Protein AF-0000000068515716 (afdb_homodimer)

Sequence (474 aa):
MPRPKRKAAVPTRSSDADSSARPEPKKPRGNQFNRIDQLFESYVNKTLGLIDPEGIEALCNDVNVNHTDVRMLIFAWKMKAEKQGYFSKDEWRRGLKCLGADTRPKLKKAIEGLDKELKVPECFEDFYSYAFQYCLTEEKQRSVDIETICELLNIVLKSEFPNQVNLLVEYLKVGKQLFKLIYVQNDYRALNMDQWRSFYRFFKEVDFHDLENYDSSQAWTVIIDNFVEWLKEKEKNMPRPKRKAAVPTRSSDADSSARPEPKKPRGNQFNRIDQLFESYVNKTLGLIDPEGIEALCNDVNVNHTDVRMLIFAWKMKAEKQGYFSKDEWRRGLKCLGADTRPKLKKAIEGLDKELKVPECFEDFYSYAFQYCLTEEKQRSVDIETICELLNIVLKSEFPNQVNLLVEYLKVGKQLFKLIYVQNDYRALNMDQWRSFYRFFKEVDFHDLENYDSSQAWTVIIDNFVEWLKEKEKN

Solvent-accessible surface area (backbone atoms only — not comparable to full-atom values): 27431 Å² total; per-residue (Å²): 135,83,84,73,81,78,80,82,79,73,80,79,76,75,79,74,79,75,76,78,75,73,78,70,81,80,75,70,70,72,58,46,57,51,33,37,50,52,55,48,61,74,31,38,35,77,89,79,63,26,26,33,58,68,21,50,51,53,48,25,61,75,50,71,45,57,84,80,36,48,46,50,54,51,48,38,55,61,21,62,48,73,48,79,61,42,41,45,63,68,30,48,51,48,23,30,59,75,63,69,27,49,46,69,71,45,38,33,54,46,50,73,49,44,66,62,56,46,71,42,64,71,50,30,54,53,48,56,54,44,57,56,56,43,64,38,87,49,92,88,52,68,53,41,42,54,70,58,49,45,52,48,44,54,49,74,41,22,88,85,36,48,66,61,44,54,54,50,42,51,51,53,50,51,48,47,53,50,41,54,60,42,55,71,39,56,62,67,64,35,47,38,66,68,56,59,53,44,50,58,51,45,64,74,68,36,48,85,87,71,46,72,69,59,56,86,85,48,96,64,52,70,67,55,57,50,49,52,53,50,53,52,53,57,68,72,103,135,81,85,77,82,80,80,77,79,77,80,84,73,81,80,76,78,74,75,77,73,72,76,72,82,79,74,69,68,72,58,44,58,52,33,37,50,51,57,48,61,74,30,37,35,78,91,77,63,27,26,34,60,67,21,50,49,54,48,24,61,73,51,70,45,56,85,80,36,48,46,51,54,50,49,38,53,61,21,62,49,74,46,78,61,42,40,46,63,68,32,48,51,48,23,29,60,74,62,69,26,47,44,71,72,44,38,34,55,46,51,72,49,46,66,62,58,46,71,42,65,71,49,30,52,53,50,56,55,44,56,55,55,45,64,40,86,48,91,88,53,67,54,40,42,53,71,58,49,45,52,48,43,54,49,76,40,23,89,84,36,49,67,61,43,53,52,50,43,49,51,51,52,52,48,45,51,50,42,54,60,44,52,72,39,66,59,65,65,34,47,38,65,68,56,58,51,44,52,57,52,45,64,74,70,34,48,86,87,70,47,74,69,58,57,88,84,50,96,64,52,71,67,54,56,51,48,51,52,50,52,55,54,58,68,72,105

pLDDT: mean 81.46, std 21.94, range [19.83, 97.81]

Structure (mmCIF, N/CA/C/O backbone):
data_AF-0000000068515716-model_v1
#
loop_
_entity.id
_entity.type
_entity.pdbx_description
1 polymer 'Defective in cullin neddylation protein'
#
loop_
_atom_site.group_PDB
_atom_site.id
_atom_site.type_symbol
_atom_site.label_atom_id
_atom_site.label_alt_id
_atom_site.label_comp_id
_atom_site.label_asym_id
_atom_site.label_entity_id
_atom_site.label_seq_id
_atom_site.pdbx_PDB_ins_code
_atom_site.Cartn_x
_atom_site.Cartn_y
_atom_site.Cartn_z
_atom_site.occupancy
_atom_site.B_iso_or_equiv
_atom_site.auth_seq_id
_atom_site.auth_comp_id
_atom_site.auth_asym_id
_atom_site.auth_atom_id
_atom_site.pdbx_PDB_model_num
ATOM 1 N N . MET A 1 1 ? -68.5 -59.469 -24.125 1 20.62 1 MET A N 1
ATOM 2 C CA . MET A 1 1 ? -68.312 -60.906 -24.203 1 20.62 1 MET A CA 1
ATOM 3 C C . MET A 1 1 ? -66.875 -61.219 -24.719 1 20.62 1 MET A C 1
ATOM 5 O O . MET A 1 1 ? -66.25 -60.344 -25.266 1 20.62 1 MET A O 1
ATOM 9 N N . PRO A 1 2 ? -66.562 -62.438 -25.484 1 21.27 2 PRO A N 1
ATOM 10 C CA . PRO A 1 2 ? -65.5 -63.406 -25.047 1 21.27 2 PRO A CA 1
ATOM 11 C C . PRO A 1 2 ? -64.125 -63.094 -25.625 1 21.27 2 PRO A C 1
ATOM 13 O O . PRO A 1 2 ? -63.125 -63.438 -25.016 1 21.27 2 PRO A O 1
ATOM 16 N N . ARG A 1 3 ? -63.906 -62.219 -26.75 1 23.5 3 ARG A N 1
ATOM 17 C CA . ARG A 1 3 ? -63.188 -63.094 -27.672 1 23.5 3 ARG A CA 1
ATOM 18 C C . ARG A 1 3 ? -61.812 -63.406 -27.141 1 23.5 3 ARG A C 1
ATOM 20 O O . ARG A 1 3 ? -61.125 -62.562 -26.547 1 23.5 3 ARG A O 1
ATOM 27 N N . PRO A 1 4 ? -61.25 -64.688 -27.422 1 20.34 4 PRO A N 1
ATOM 28 C CA . PRO A 1 4 ? -60.375 -65.75 -27.062 1 20.34 4 PRO A CA 1
ATOM 29 C C . PRO A 1 4 ? -58.906 -65.5 -27.484 1 20.34 4 PRO A C 1
ATOM 31 O O . PRO A 1 4 ? -58.031 -66.312 -27.188 1 20.34 4 PRO A O 1
ATOM 34 N N . LYS A 1 5 ? -58.688 -64.5 -28.297 1 19.86 5 LYS A N 1
ATOM 35 C CA . LYS A 1 5 ? -57.75 -64.875 -29.359 1 19.86 5 LYS A CA 1
ATOM 36 C C . LYS A 1 5 ? -56.531 -65.562 -28.766 1 19.86 5 LYS A C 1
ATOM 38 O O . LYS A 1 5 ? -56.094 -65.188 -27.672 1 19.86 5 LYS A O 1
ATOM 43 N N . ARG A 1 6 ? -56.156 -66.625 -29.453 1 19.83 6 ARG A N 1
ATOM 44 C CA . ARG A 1 6 ? -55.188 -67.688 -29.438 1 19.83 6 ARG A CA 1
ATOM 45 C C . ARG A 1 6 ? -53.781 -67.188 -29.125 1 19.83 6 ARG A C 1
ATOM 47 O O . ARG A 1 6 ? -53.406 -66.062 -29.531 1 19.83 6 ARG A O 1
ATOM 54 N N . LYS A 1 7 ? -53.156 -67.812 -28.125 1 21.83 7 LYS A N 1
ATOM 55 C CA . LYS A 1 7 ? -51.906 -67.938 -27.328 1 21.83 7 LYS A CA 1
ATOM 56 C C . LYS A 1 7 ? -50.719 -68.312 -28.203 1 21.83 7 LYS A C 1
ATOM 58 O O . LYS A 1 7 ? -50.312 -69.438 -28.234 1 21.83 7 LYS A O 1
ATOM 63 N N . ALA A 1 8 ? -50.812 -67.75 -29.594 1 22.22 8 ALA A N 1
ATOM 64 C CA . ALA A 1 8 ? -49.812 -68.375 -30.453 1 22.22 8 ALA A CA 1
ATOM 65 C C . ALA A 1 8 ? -48.5 -68.562 -29.719 1 22.22 8 ALA A C 1
ATOM 67 O O . ALA A 1 8 ? -48.156 -67.75 -28.844 1 22.22 8 ALA A O 1
ATOM 68 N N . ALA A 1 9 ? -47.844 -69.688 -30.031 1 20.86 9 ALA A N 1
ATOM 69 C CA . ALA A 1 9 ? -46.812 -70.688 -29.703 1 20.86 9 ALA A CA 1
ATOM 70 C C . ALA A 1 9 ? -45.438 -70 -29.672 1 20.86 9 ALA A C 1
ATOM 72 O O . ALA A 1 9 ? -45.25 -68.938 -30.25 1 20.86 9 ALA A O 1
ATOM 73 N N . VAL A 1 10 ? -44.406 -70.75 -29.125 1 22.78 10 VAL A N 1
ATOM 74 C CA . VAL A 1 10 ? -43.156 -70.812 -28.344 1 22.78 10 VAL A CA 1
ATOM 75 C C . VAL A 1 10 ? -41.969 -70.625 -29.266 1 22.78 10 VAL A C 1
ATOM 77 O O . VAL A 1 10 ? -41.656 -71.5 -30.078 1 22.78 10 VAL A O 1
ATOM 80 N N . PRO A 1 11 ? -42.062 -69.75 -30.359 1 26.17 11 PRO A N 1
ATOM 81 C CA . PRO A 1 11 ? -40.969 -70.062 -31.297 1 26.17 11 PRO A CA 1
ATOM 82 C C . PRO A 1 11 ? -39.656 -70.375 -30.594 1 26.17 11 PRO A C 1
ATOM 84 O O . PRO A 1 11 ? -39.406 -69.875 -29.5 1 26.17 11 PRO A O 1
ATOM 87 N N . THR A 1 12 ? -39.156 -71.688 -30.734 1 24.33 12 THR A N 1
ATOM 88 C CA . THR A 1 12 ? -37.938 -72.312 -30.297 1 24.33 12 THR A CA 1
ATOM 89 C C . THR A 1 12 ? -36.719 -71.5 -30.609 1 24.33 12 THR A C 1
ATOM 91 O O . THR A 1 12 ? -36.562 -71 -31.719 1 24.33 12 THR A O 1
ATOM 94 N N . ARG A 1 13 ? -36.219 -70.75 -29.547 1 25.98 13 ARG A N 1
ATOM 95 C CA . ARG A 1 13 ? -35.031 -69.938 -29.422 1 25.98 13 ARG A CA 1
ATOM 96 C C . ARG A 1 13 ? -33.812 -70.625 -29.984 1 25.98 13 ARG A C 1
ATOM 98 O O . ARG A 1 13 ? -33.438 -71.75 -29.516 1 25.98 13 ARG A O 1
ATOM 105 N N . SER A 1 14 ? -33.719 -70.688 -31.328 1 24.59 14 SER A N 1
ATOM 106 C CA . SER A 1 14 ? -32.5 -71.25 -31.922 1 24.59 14 SER A CA 1
ATOM 107 C C . SER A 1 14 ? -31.25 -70.812 -31.156 1 24.59 14 SER A C 1
ATOM 109 O O . SER A 1 14 ? -31.156 -69.625 -30.719 1 24.59 14 SER A O 1
ATOM 111 N N . SER A 1 15 ? -30.594 -71.75 -30.438 1 24.61 15 SER A N 1
ATOM 112 C CA . SER A 1 15 ? -29.375 -71.75 -29.625 1 24.61 15 SER A CA 1
ATOM 113 C C . SER A 1 15 ? -28.203 -71.125 -30.359 1 24.61 15 SER A C 1
ATOM 115 O O . SER A 1 15 ? -27.75 -71.625 -31.375 1 24.61 15 SER A O 1
ATOM 117 N N . ASP A 1 16 ? -28.266 -69.812 -30.531 1 24.58 16 ASP A N 1
ATOM 118 C CA . ASP A 1 16 ? -27.156 -69.062 -31.141 1 24.58 16 ASP A CA 1
ATOM 119 C C . ASP A 1 16 ? -25.812 -69.562 -30.609 1 24.58 16 ASP A C 1
ATOM 121 O O . ASP A 1 16 ? -25.641 -69.688 -29.406 1 24.58 16 ASP A O 1
ATOM 125 N N . ALA A 1 17 ? -25.078 -70.375 -31.422 1 32.16 17 ALA A N 1
ATOM 126 C CA . ALA A 1 17 ? -23.719 -70.938 -31.312 1 32.16 17 ALA A CA 1
ATOM 127 C C . ALA A 1 17 ? -22.766 -69.875 -30.766 1 32.16 17 ALA A C 1
ATOM 129 O O . ALA A 1 17 ? -22.703 -68.75 -31.297 1 32.16 17 ALA A O 1
ATOM 130 N N . ASP A 1 18 ? -22.469 -69.875 -29.422 1 28.55 18 ASP A N 1
ATOM 131 C CA . ASP A 1 18 ? -21.516 -69.188 -28.562 1 28.55 18 ASP A CA 1
ATOM 132 C C . ASP A 1 18 ? -20.125 -69.188 -29.172 1 28.55 18 ASP A C 1
ATOM 134 O O . ASP A 1 18 ? -19.484 -70.188 -29.297 1 28.55 18 ASP A O 1
ATOM 138 N N . SER A 1 19 ? -19.906 -68.625 -30.406 1 31.8 19 SER A N 1
ATOM 139 C CA . SER A 1 19 ? -18.562 -68.562 -30.969 1 31.8 19 SER A CA 1
ATOM 140 C C . SER A 1 19 ? -17.531 -68.188 -29.891 1 31.8 19 SER A C 1
ATOM 142 O O . SER A 1 19 ? -17.688 -67.25 -29.141 1 31.8 19 SER A O 1
ATOM 144 N N . SER A 1 20 ? -16.766 -69.188 -29.328 1 31.31 20 SER A N 1
ATOM 145 C CA . SER A 1 20 ? -15.672 -69.25 -28.375 1 31.31 20 SER A CA 1
ATOM 146 C C . SER A 1 20 ? -14.617 -68.188 -28.688 1 31.31 20 SER A C 1
ATOM 148 O O . SER A 1 20 ? -13.961 -68.25 -29.734 1 31.31 20 SER A O 1
ATOM 150 N N . ALA A 1 21 ? -14.891 -66.938 -28.422 1 35.81 21 ALA A N 1
ATOM 151 C CA . ALA A 1 21 ? -13.891 -65.875 -28.484 1 35.81 21 ALA A CA 1
ATOM 152 C C . ALA A 1 21 ? -12.57 -66.312 -27.859 1 35.81 21 ALA A C 1
ATOM 154 O O . ALA A 1 21 ? -12.547 -66.75 -26.719 1 35.81 21 ALA A O 1
ATOM 155 N N . ARG A 1 22 ? -11.617 -66.875 -28.625 1 38.84 22 ARG A N 1
ATOM 156 C CA . ARG A 1 22 ? -10.242 -67.188 -28.25 1 38.84 22 ARG A CA 1
ATOM 157 C C . ARG A 1 22 ? -9.648 -66.062 -27.375 1 38.84 22 ARG A C 1
ATOM 159 O O . ARG A 1 22 ? -9.82 -64.875 -27.656 1 38.84 22 ARG A O 1
ATOM 166 N N . PRO A 1 23 ? -9.344 -66.375 -26.062 1 36.47 23 PRO A N 1
ATOM 167 C CA . PRO A 1 23 ? -8.781 -65.375 -25.141 1 36.47 23 PRO A CA 1
ATOM 168 C C . PRO A 1 23 ? -7.621 -64.562 -25.75 1 36.47 23 PRO A C 1
ATOM 170 O O . PRO A 1 23 ? -6.777 -65.188 -26.438 1 36.47 23 PRO A O 1
ATOM 173 N N . GLU A 1 24 ? -7.742 -63.438 -26.219 1 37.41 24 GLU A N 1
ATOM 174 C CA . GLU A 1 24 ? -6.621 -62.625 -26.672 1 37.41 24 GLU A CA 1
ATOM 175 C C . GLU A 1 24 ? -5.426 -62.781 -25.734 1 37.41 24 GLU A C 1
ATOM 177 O O . GLU A 1 24 ? -5.586 -62.781 -24.5 1 37.41 24 GLU A O 1
ATOM 182 N N . PRO A 1 25 ? -4.258 -63.375 -26.016 1 37.88 25 PRO A N 1
ATOM 183 C CA . PRO A 1 25 ? -3.096 -63.594 -25.141 1 37.88 25 PRO A CA 1
ATOM 184 C C . PRO A 1 25 ? -2.82 -62.375 -24.25 1 37.88 25 PRO A C 1
ATOM 186 O O . PRO A 1 25 ? -2.908 -61.25 -24.703 1 37.88 25 PRO A O 1
ATOM 189 N N . LYS A 1 26 ? -3.164 -62.375 -22.922 1 41.44 26 LYS A N 1
ATOM 190 C CA . LYS A 1 26 ? -2.771 -61.438 -21.859 1 41.44 26 LYS A CA 1
ATOM 191 C C . LYS A 1 26 ? -1.3 -61.062 -21.984 1 41.44 26 LYS A C 1
ATOM 193 O O . LYS A 1 26 ? -0.417 -61.906 -21.812 1 41.44 26 LYS A O 1
ATOM 198 N N . LYS A 1 27 ? -0.793 -60.312 -22.781 1 44.53 27 LYS A N 1
ATOM 199 C CA . LYS A 1 27 ? 0.582 -59.812 -22.859 1 44.53 27 LYS A CA 1
ATOM 200 C C . LYS A 1 27 ? 1.143 -59.531 -21.469 1 44.53 27 LYS A C 1
ATOM 202 O O . LYS A 1 27 ? 0.458 -58.969 -20.625 1 44.53 27 LYS A O 1
ATOM 207 N N . PRO A 1 28 ? 2.229 -60.094 -20.719 1 44.84 28 PRO A N 1
ATOM 208 C CA . PRO A 1 28 ? 2.717 -60.219 -1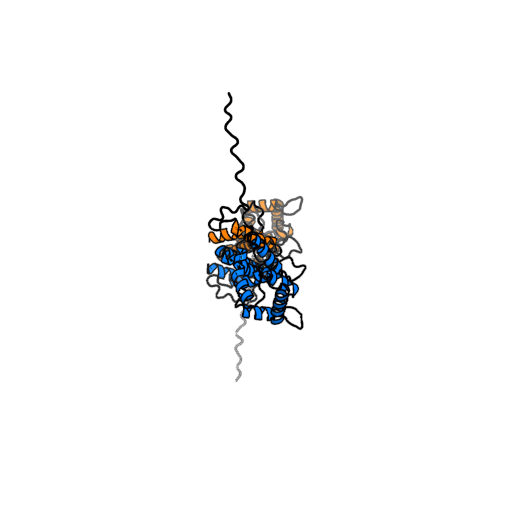9.328 1 44.84 28 PRO A CA 1
ATOM 209 C C . PRO A 1 28 ? 2.826 -58.844 -18.656 1 44.84 28 PRO A C 1
ATOM 211 O O . PRO A 1 28 ? 3.416 -57.906 -19.203 1 44.84 28 PRO A O 1
ATOM 214 N N . ARG A 1 29 ? 1.939 -58.281 -17.859 1 51.44 29 ARG A N 1
ATOM 215 C CA . ARG A 1 29 ? 1.948 -57.188 -16.922 1 51.44 29 ARG A CA 1
ATOM 216 C C . ARG A 1 29 ? 3.328 -57 -16.297 1 51.44 29 ARG A C 1
ATOM 218 O O . ARG A 1 29 ? 3.684 -55.906 -15.875 1 51.44 29 ARG A O 1
ATOM 225 N N . GLY A 1 30 ? 4.07 -58.094 -16 1 56.25 30 GLY A N 1
ATOM 226 C CA . GLY A 1 30 ? 5.402 -58.125 -15.414 1 56.25 30 GLY A CA 1
ATOM 227 C C . GLY A 1 30 ? 6.414 -57.281 -16.188 1 56.25 30 GLY A C 1
ATOM 228 O O . GLY A 1 30 ? 7.242 -56.594 -15.594 1 56.25 30 GLY A O 1
ATOM 229 N N . ASN A 1 31 ? 6.258 -57.188 -17.484 1 77.5 31 ASN A N 1
ATOM 230 C CA . ASN A 1 31 ? 7.219 -56.562 -18.406 1 77.5 31 ASN A CA 1
ATOM 231 C C . ASN A 1 31 ? 7.047 -55.062 -18.453 1 77.5 31 ASN A C 1
ATOM 233 O O . ASN A 1 31 ? 8.031 -54.312 -18.547 1 77.5 31 ASN A O 1
ATOM 237 N N . GLN A 1 32 ? 5.879 -54.656 -18.016 1 78.75 32 GLN A N 1
ATOM 238 C CA . GLN A 1 32 ? 5.605 -53.219 -18.078 1 78.75 32 GLN A CA 1
ATOM 239 C C . GLN A 1 32 ? 6.293 -52.469 -16.938 1 78.75 32 GLN A C 1
ATOM 241 O O . GLN A 1 32 ? 6.898 -51.406 -17.156 1 78.75 32 GLN A O 1
ATOM 246 N N . PHE A 1 33 ? 6.18 -52.969 -15.758 1 84.75 33 PHE A N 1
ATOM 247 C CA . PHE A 1 33 ? 6.789 -52.344 -14.594 1 84.75 33 PHE A CA 1
ATOM 248 C C . PHE A 1 33 ? 8.305 -52.281 -14.742 1 84.75 33 PHE A C 1
ATOM 250 O O . PHE A 1 33 ? 8.93 -51.312 -14.328 1 84.75 33 PHE A O 1
ATOM 257 N N . ASN A 1 34 ? 8.727 -53.344 -15.336 1 89.75 34 ASN A N 1
ATOM 258 C CA . ASN A 1 34 ? 10.172 -53.344 -15.562 1 89.75 34 ASN A CA 1
ATOM 259 C C . ASN A 1 34 ? 10.594 -52.219 -16.531 1 89.75 34 ASN A C 1
ATOM 261 O O . ASN A 1 34 ? 11.609 -51.562 -16.312 1 89.75 34 ASN A O 1
ATOM 265 N N . ARG A 1 35 ? 9.82 -52 -17.484 1 93.06 35 ARG A N 1
ATOM 266 C CA . ARG A 1 35 ? 10.133 -50.969 -18.469 1 93.06 35 ARG A CA 1
ATOM 267 C C . ARG A 1 35 ? 10 -49.562 -17.844 1 93.06 35 ARG A C 1
ATOM 269 O O . ARG A 1 35 ? 10.805 -48.688 -18.125 1 93.06 35 ARG A O 1
ATOM 276 N N . ILE A 1 36 ? 9.031 -49.469 -17 1 95.81 36 ILE A N 1
ATOM 277 C CA . ILE A 1 36 ? 8.812 -48.219 -16.312 1 95.81 36 ILE A CA 1
ATOM 278 C C . ILE A 1 36 ? 10.008 -47.906 -15.406 1 95.81 36 ILE A C 1
ATOM 280 O O . ILE A 1 36 ? 10.492 -46.781 -15.367 1 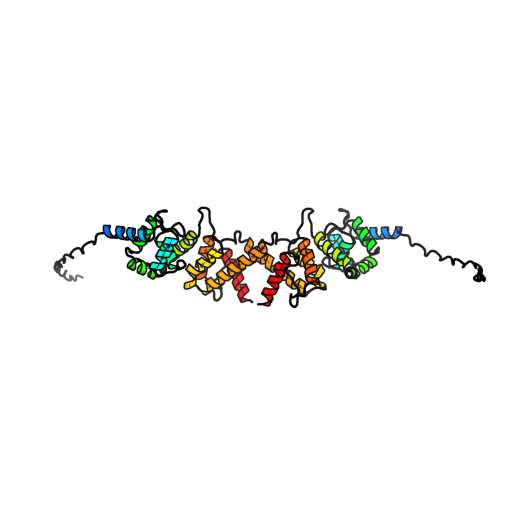95.81 36 ILE A O 1
ATOM 284 N N . ASP A 1 37 ? 10.461 -48.906 -14.758 1 95.44 37 ASP A N 1
ATOM 285 C CA . ASP A 1 37 ? 11.625 -48.75 -13.883 1 95.44 37 ASP A CA 1
ATOM 286 C C . ASP A 1 37 ? 12.875 -48.406 -14.688 1 95.44 37 ASP A C 1
ATOM 288 O O . ASP A 1 37 ? 13.727 -47.656 -14.234 1 95.44 37 ASP A O 1
ATOM 292 N N . GLN A 1 38 ? 12.984 -49.031 -15.797 1 94.62 38 GLN A N 1
ATOM 293 C CA . GLN A 1 38 ? 14.125 -48.75 -16.656 1 94.62 38 GLN A CA 1
ATOM 294 C C . GLN A 1 38 ? 14.125 -47.281 -17.109 1 94.62 38 GLN A C 1
ATOM 296 O O . GLN A 1 38 ? 15.18 -46.656 -17.156 1 94.62 38 GLN A O 1
ATOM 301 N N . LEU A 1 39 ? 12.961 -46.812 -17.469 1 95.88 39 LEU A N 1
ATOM 302 C CA . LEU A 1 39 ? 12.836 -45.406 -17.828 1 95.88 39 LEU A CA 1
ATOM 303 C C . LEU A 1 39 ? 13.234 -44.531 -16.656 1 95.88 39 LEU A C 1
ATOM 305 O O . LEU A 1 39 ? 13.898 -43.5 -16.859 1 95.88 39 LEU A O 1
ATOM 309 N N . PHE A 1 40 ? 12.828 -44.844 -15.477 1 97.31 40 PHE A N 1
ATOM 310 C CA . PHE A 1 40 ? 13.195 -44.125 -14.273 1 97.31 40 PHE A CA 1
ATOM 311 C C . PHE A 1 40 ? 14.711 -44.031 -14.125 1 97.31 40 PHE A C 1
ATOM 313 O O . PHE A 1 40 ? 15.25 -42.969 -13.812 1 97.31 40 PHE A O 1
ATOM 320 N N . GLU A 1 41 ? 15.391 -45.094 -14.406 1 96.19 41 GLU A N 1
ATOM 321 C CA . GLU A 1 41 ? 16.844 -45.188 -14.266 1 96.19 41 GLU A CA 1
ATOM 322 C C . GLU A 1 41 ? 17.547 -44.25 -15.242 1 96.19 41 GLU A C 1
ATOM 324 O O . GLU A 1 41 ? 18.672 -43.812 -14.984 1 96.19 41 GLU A O 1
ATOM 329 N N . SER A 1 42 ? 16.891 -44 -16.297 1 96 42 SER A N 1
ATOM 330 C CA . SER A 1 42 ? 17.484 -43.125 -17.312 1 96 42 SER A CA 1
ATOM 331 C C . SER A 1 42 ? 17.578 -41.688 -16.812 1 96 42 SER A C 1
ATOM 333 O O . SER A 1 42 ? 18.359 -40.875 -17.344 1 96 42 SER A O 1
ATOM 335 N N . TYR A 1 43 ? 16.797 -41.344 -15.82 1 97.44 43 TYR A N 1
ATOM 336 C CA . TYR A 1 43 ? 16.703 -39.938 -15.438 1 97.44 43 TYR A CA 1
ATOM 337 C C . TYR A 1 43 ? 17.109 -39.75 -13.977 1 97.44 43 TYR A C 1
ATOM 339 O O . TYR A 1 43 ? 17.359 -38.625 -13.547 1 97.44 43 TYR A O 1
ATOM 347 N N . VAL A 1 44 ? 17.25 -40.781 -13.227 1 97.5 44 VAL A N 1
ATOM 348 C CA . VAL A 1 44 ? 17.422 -40.719 -11.773 1 97.5 44 VAL A CA 1
ATOM 349 C C . VAL A 1 44 ? 18.844 -40.25 -11.445 1 97.5 44 VAL A C 1
ATOM 351 O O . VAL A 1 44 ? 19.797 -40.594 -12.164 1 97.5 44 VAL A O 1
ATOM 354 N N . ASN A 1 45 ? 18.906 -39.469 -10.461 1 97.06 45 ASN A N 1
ATOM 355 C CA . ASN A 1 45 ? 20.172 -39.281 -9.773 1 97.06 45 ASN A CA 1
ATOM 356 C C . ASN A 1 45 ? 20.5 -40.469 -8.867 1 97.06 45 ASN A C 1
ATOM 358 O O . ASN A 1 45 ? 19.875 -40.625 -7.824 1 97.06 45 ASN A O 1
ATOM 362 N N . LYS A 1 46 ? 21.453 -41.125 -9.195 1 94.06 46 LYS A N 1
ATOM 363 C CA . LYS A 1 46 ? 21.734 -42.406 -8.531 1 94.06 46 LYS A CA 1
ATOM 364 C C . LYS A 1 46 ? 22.141 -42.156 -7.078 1 94.06 46 LYS A C 1
ATOM 366 O O . LYS A 1 46 ? 21.859 -43 -6.219 1 94.06 46 LYS A O 1
ATOM 371 N N . THR A 1 47 ? 22.781 -41.094 -6.84 1 95.31 47 THR A N 1
ATOM 372 C CA . THR A 1 47 ? 23.219 -40.781 -5.484 1 95.31 47 THR A CA 1
ATOM 373 C C . THR A 1 47 ? 22.016 -40.5 -4.586 1 95.31 47 THR A C 1
ATOM 375 O O . THR A 1 47 ? 21.953 -40.969 -3.453 1 95.31 47 THR A O 1
ATOM 378 N N . LEU A 1 48 ? 20.984 -39.812 -5.086 1 93.94 48 LEU A N 1
ATOM 379 C CA . LEU A 1 48 ? 19.828 -39.375 -4.309 1 93.94 48 LEU A CA 1
ATOM 380 C C . LEU A 1 48 ? 18.703 -40.406 -4.395 1 93.94 48 LEU A C 1
ATOM 382 O O . LEU A 1 48 ? 17.828 -40.469 -3.52 1 93.94 48 LEU A O 1
ATOM 386 N N . GLY A 1 49 ? 18.734 -41.219 -5.461 1 95.44 49 GLY A N 1
ATOM 387 C CA . GLY A 1 49 ? 17.656 -42.156 -5.699 1 95.44 49 GLY A CA 1
ATOM 388 C C . GLY A 1 49 ? 16.375 -41.5 -6.168 1 95.44 49 GLY A C 1
ATOM 389 O O . GLY A 1 49 ? 15.289 -42.062 -6.016 1 95.44 49 GLY A O 1
ATOM 390 N N . LEU A 1 50 ? 16.422 -40.281 -6.57 1 96.88 50 LEU A N 1
ATOM 391 C CA . LEU A 1 50 ? 15.305 -39.469 -7.059 1 96.88 50 LEU A CA 1
ATOM 392 C C . LEU A 1 50 ? 15.641 -38.844 -8.406 1 96.88 50 LEU A C 1
ATOM 394 O O . LEU A 1 50 ? 16.812 -38.656 -8.727 1 96.88 50 LEU A O 1
ATOM 398 N N . ILE A 1 51 ? 14.578 -38.656 -9.188 1 97.75 51 ILE A N 1
ATOM 399 C CA . ILE A 1 51 ? 14.781 -37.75 -10.32 1 97.75 51 ILE A CA 1
ATOM 400 C C . ILE A 1 51 ? 14.867 -36.312 -9.828 1 97.75 51 ILE A C 1
ATOM 402 O O . ILE A 1 51 ? 13.938 -35.812 -9.203 1 97.75 51 ILE A O 1
ATOM 406 N N . ASP A 1 52 ? 15.984 -35.719 -10.039 1 97.25 52 ASP A N 1
ATOM 407 C CA . ASP A 1 52 ? 16.25 -34.375 -9.57 1 97.25 52 ASP A CA 1
ATOM 408 C C . ASP A 1 52 ? 16.156 -33.375 -10.711 1 97.25 52 ASP A C 1
ATOM 410 O O . ASP A 1 52 ? 15.742 -33.719 -11.82 1 97.25 52 ASP A O 1
ATOM 414 N N . PRO A 1 53 ? 16.391 -32.062 -10.461 1 95.81 53 PRO A N 1
ATOM 415 C CA . PRO A 1 53 ? 16.234 -31.062 -11.508 1 95.81 53 PRO A CA 1
ATOM 416 C C . PRO A 1 53 ? 17.016 -31.406 -12.781 1 95.81 53 PRO A C 1
ATOM 418 O O . PRO A 1 53 ? 16.516 -31.156 -13.883 1 95.81 53 PRO A O 1
ATOM 421 N N . GLU A 1 54 ? 18.141 -31.969 -12.656 1 96.5 54 GLU A N 1
ATOM 422 C CA . GLU A 1 54 ? 18.906 -32.375 -13.828 1 96.5 54 GLU A CA 1
ATOM 423 C C . GLU A 1 54 ? 18.188 -33.5 -14.578 1 96.5 54 GLU A C 1
ATOM 425 O O . GLU A 1 54 ? 18.156 -33.5 -15.812 1 96.5 54 GLU A O 1
ATOM 430 N N . GLY A 1 55 ? 17.734 -34.438 -13.875 1 97.44 55 GLY A N 1
ATOM 431 C CA . GLY A 1 55 ? 16.938 -35.5 -14.477 1 97.44 55 GLY A CA 1
ATOM 432 C C . GLY A 1 55 ? 15.695 -35 -15.172 1 97.44 55 GLY A C 1
ATOM 433 O O . GLY A 1 55 ? 15.336 -35.5 -16.25 1 97.44 55 GLY A O 1
ATOM 434 N N . ILE A 1 56 ? 15.016 -34.094 -14.539 1 96.75 56 ILE A N 1
ATOM 435 C CA . ILE A 1 56 ? 13.82 -33.469 -15.125 1 96.75 56 ILE A CA 1
ATOM 436 C C . ILE A 1 56 ? 14.195 -32.75 -16.422 1 96.75 56 ILE A C 1
ATOM 438 O O . ILE A 1 56 ? 13.469 -32.844 -17.422 1 96.75 56 ILE A O 1
ATOM 442 N N . GLU A 1 57 ? 15.281 -32.062 -16.375 1 95.94 57 GLU A N 1
ATOM 443 C CA . GLU A 1 57 ? 15.758 -31.406 -17.594 1 95.94 57 GLU A CA 1
ATOM 444 C C . GLU A 1 57 ? 16.016 -32.406 -18.719 1 95.94 57 GLU A C 1
ATOM 446 O O . GLU A 1 57 ? 15.641 -32.156 -19.859 1 95.94 57 GLU A O 1
ATOM 451 N N . ALA A 1 58 ? 16.656 -33.5 -18.438 1 96.75 58 ALA A N 1
ATOM 452 C CA . ALA A 1 58 ? 16.906 -34.562 -19.422 1 96.75 58 ALA A CA 1
ATOM 453 C C . ALA A 1 58 ? 15.586 -35.094 -19.969 1 96.75 58 ALA A C 1
ATOM 455 O O . ALA A 1 58 ? 15.469 -35.344 -21.172 1 96.75 58 ALA A O 1
ATOM 456 N N . LEU A 1 59 ? 14.695 -35.281 -19.031 1 96.88 59 LEU A N 1
ATOM 457 C CA . LEU A 1 59 ? 13.367 -35.75 -19.438 1 96.88 59 LEU A CA 1
ATOM 458 C C . LEU A 1 59 ? 12.719 -34.75 -20.406 1 96.88 59 LEU A C 1
ATOM 460 O O . LEU A 1 59 ? 12.227 -35.156 -21.453 1 96.88 59 LEU A O 1
ATOM 464 N N . CYS A 1 60 ? 12.719 -33.531 -20.031 1 96.5 60 CYS A N 1
ATOM 465 C CA . CYS A 1 60 ? 12.141 -32.469 -20.859 1 96.5 60 CYS A CA 1
ATOM 466 C C . CYS A 1 60 ? 12.773 -32.469 -22.25 1 96.5 60 CYS A C 1
ATOM 468 O O . CYS A 1 60 ? 12.078 -32.312 -23.25 1 96.5 60 CYS A O 1
ATOM 470 N N . ASN A 1 61 ? 14.023 -32.625 -22.344 1 95.75 61 ASN A N 1
ATOM 471 C CA . ASN A 1 61 ? 14.727 -32.688 -23.609 1 95.75 61 ASN A CA 1
ATOM 472 C C . ASN A 1 61 ? 14.281 -33.906 -24.453 1 95.75 61 ASN A C 1
ATOM 474 O O . ASN A 1 61 ? 14.078 -33.781 -25.656 1 95.75 61 ASN A O 1
ATOM 478 N N . ASP A 1 62 ? 14.102 -34.938 -23.828 1 95.19 62 ASP A N 1
ATOM 479 C CA . ASP A 1 62 ? 13.703 -36.188 -24.516 1 95.19 62 ASP A CA 1
ATOM 480 C C . ASP A 1 62 ? 12.289 -36.062 -25.094 1 95.19 62 ASP A C 1
ATOM 482 O O . ASP A 1 62 ? 12 -36.594 -26.156 1 95.19 62 ASP A O 1
ATOM 486 N N . VAL A 1 63 ? 11.492 -35.406 -24.344 1 94.56 63 VAL A N 1
ATOM 487 C CA . VAL A 1 63 ? 10.094 -35.344 -24.766 1 94.56 63 VAL A CA 1
ATOM 488 C C . VAL A 1 63 ? 9.836 -34 -25.469 1 94.56 63 VAL A C 1
ATOM 490 O O . VAL A 1 63 ? 8.711 -33.719 -25.891 1 94.56 63 VAL A O 1
ATOM 493 N N . ASN A 1 64 ? 10.773 -33.125 -25.594 1 94.62 64 ASN A N 1
ATOM 494 C CA . ASN A 1 64 ? 10.742 -31.844 -26.312 1 94.62 64 ASN A CA 1
ATOM 495 C C . ASN A 1 64 ? 9.719 -30.891 -25.719 1 94.62 64 ASN A C 1
ATOM 497 O O . ASN A 1 64 ? 8.883 -30.344 -26.438 1 94.62 64 ASN A O 1
ATOM 501 N N . VAL A 1 65 ? 9.719 -30.75 -24.469 1 94 65 VAL A N 1
ATOM 502 C CA . VAL A 1 65 ? 8.867 -29.812 -23.75 1 94 65 VAL A CA 1
ATOM 503 C C . VAL A 1 65 ? 9.703 -29 -22.766 1 94 65 VAL A C 1
ATOM 505 O O . VAL A 1 65 ? 10.648 -29.516 -22.172 1 94 65 VAL A O 1
ATOM 508 N N . ASN A 1 66 ? 9.336 -27.766 -22.672 1 92.31 66 ASN A N 1
ATOM 509 C CA . ASN A 1 66 ? 10.023 -26.922 -21.703 1 92.31 66 ASN A CA 1
ATOM 510 C C . ASN A 1 66 ? 9.609 -27.25 -20.266 1 92.31 66 ASN A C 1
ATOM 512 O O . ASN A 1 66 ? 8.453 -27.609 -20.016 1 92.31 66 ASN A O 1
ATOM 516 N N . HIS A 1 67 ? 10.531 -27.062 -19.344 1 89.56 67 HIS A N 1
ATOM 517 C CA . HIS A 1 67 ? 10.266 -27.375 -17.953 1 89.56 67 HIS A CA 1
ATOM 518 C C . HIS A 1 67 ? 9.188 -26.453 -17.375 1 89.56 67 HIS A C 1
ATOM 520 O O . HIS A 1 67 ? 8.562 -26.781 -16.375 1 89.56 67 HIS A O 1
ATOM 526 N N . THR A 1 68 ? 8.898 -25.328 -18.078 1 88.12 68 THR A N 1
ATOM 527 C CA . THR A 1 68 ? 7.902 -24.375 -17.594 1 88.12 68 THR A CA 1
ATOM 528 C C . THR A 1 68 ? 6.562 -24.594 -18.297 1 88.12 68 THR A C 1
ATOM 530 O O . THR A 1 68 ? 5.602 -23.859 -18.062 1 88.12 68 THR A O 1
ATOM 533 N N . ASP A 1 69 ? 6.57 -25.578 -19.156 1 91.62 69 ASP A N 1
ATOM 534 C CA . ASP A 1 69 ? 5.344 -25.938 -19.859 1 91.62 69 ASP A CA 1
ATOM 535 C C . ASP A 1 69 ? 4.289 -26.484 -18.906 1 91.62 69 ASP A C 1
ATOM 537 O O . ASP A 1 69 ? 4.609 -27.266 -18.016 1 91.62 69 ASP A O 1
ATOM 541 N N . VAL A 1 70 ? 3.039 -26.109 -19.141 1 93.25 70 VAL A N 1
ATOM 542 C CA . VAL A 1 70 ? 1.935 -26.547 -18.297 1 93.25 70 VAL A CA 1
ATOM 543 C C . VAL A 1 70 ? 1.874 -28.078 -18.266 1 93.25 70 VAL A C 1
ATOM 545 O O . VAL A 1 70 ? 1.486 -28.672 -17.266 1 93.25 70 VAL A O 1
ATOM 548 N N . ARG A 1 71 ? 2.207 -28.75 -19.344 1 94.25 71 ARG A N 1
ATOM 549 C CA . ARG A 1 71 ? 2.15 -30.203 -19.453 1 94.25 71 ARG A CA 1
ATOM 550 C C . ARG A 1 71 ? 3.047 -30.859 -18.406 1 94.25 71 ARG A C 1
ATOM 552 O O . ARG A 1 71 ? 2.729 -31.938 -17.891 1 94.25 71 ARG A O 1
ATOM 559 N N . MET A 1 72 ? 4.18 -30.219 -18.094 1 94.31 72 MET A N 1
ATOM 560 C CA . MET A 1 72 ? 5.051 -30.75 -17.062 1 94.31 72 MET A CA 1
ATOM 561 C C . MET A 1 72 ? 4.395 -30.656 -15.688 1 94.31 72 MET A C 1
ATOM 563 O O . MET A 1 72 ? 4.59 -31.531 -14.836 1 94.31 72 MET A O 1
ATOM 567 N N . LEU A 1 73 ? 3.633 -29.609 -15.508 1 95.25 73 LEU A N 1
ATOM 568 C CA . LEU A 1 73 ? 2.885 -29.469 -14.266 1 95.25 73 LEU A CA 1
ATOM 569 C C . LEU A 1 73 ? 1.763 -30.5 -14.188 1 95.25 73 LEU A C 1
ATOM 571 O O . LEU A 1 73 ? 1.525 -31.094 -13.133 1 95.25 73 LEU A O 1
ATOM 575 N N . ILE A 1 74 ? 1.108 -30.75 -15.305 1 96.44 74 ILE A N 1
ATOM 576 C CA . ILE A 1 74 ? 0.075 -31.766 -15.375 1 96.44 74 ILE A CA 1
ATOM 577 C C . ILE A 1 74 ? 0.692 -33.156 -15.109 1 96.44 74 ILE A C 1
ATOM 579 O O . ILE A 1 74 ? 0.093 -33.969 -14.422 1 96.44 74 ILE A O 1
ATOM 583 N N . PHE A 1 75 ? 1.86 -33.344 -15.688 1 96.69 75 PHE A N 1
ATOM 584 C CA . PHE A 1 75 ? 2.576 -34.594 -15.453 1 96.69 75 PHE A CA 1
ATOM 585 C C . PHE A 1 75 ? 2.844 -34.781 -13.961 1 96.69 75 PHE A C 1
ATOM 587 O O . PHE A 1 75 ? 2.615 -35.875 -13.422 1 96.69 75 PHE A O 1
ATOM 594 N N . ALA A 1 76 ? 3.334 -33.781 -13.305 1 96.88 76 ALA A N 1
ATOM 595 C CA . ALA A 1 76 ? 3.553 -33.812 -11.859 1 96.88 76 ALA A CA 1
ATOM 596 C C . ALA A 1 76 ? 2.256 -34.125 -11.125 1 96.88 76 ALA A C 1
ATOM 598 O O . ALA A 1 76 ? 2.26 -34.906 -10.148 1 96.88 76 ALA A O 1
ATOM 599 N N . TRP A 1 77 ? 1.204 -33.562 -11.555 1 97.38 77 TRP A N 1
ATOM 600 C CA . TRP A 1 77 ? -0.117 -33.812 -10.977 1 97.38 77 TRP A CA 1
ATOM 601 C C . TRP A 1 77 ? -0.525 -35.281 -11.125 1 97.38 77 TRP A C 1
ATOM 603 O O . TRP A 1 77 ? -1.006 -35.875 -10.172 1 97.38 77 TRP A O 1
ATOM 613 N N . LYS A 1 78 ? -0.329 -35.875 -12.367 1 96.75 78 LYS A N 1
ATOM 614 C CA . LYS A 1 78 ? -0.642 -37.281 -12.609 1 96.75 78 LYS A CA 1
ATOM 615 C C . LYS A 1 78 ? 0.169 -38.188 -11.695 1 96.75 78 LYS A C 1
ATOM 617 O O . LYS A 1 78 ? -0.307 -39.25 -11.289 1 96.75 78 LYS A O 1
ATOM 622 N N . MET A 1 79 ? 1.316 -37.75 -11.391 1 97.12 79 MET A N 1
ATOM 623 C CA . MET A 1 79 ? 2.203 -38.5 -10.531 1 97.12 79 MET A CA 1
ATOM 624 C C . MET A 1 79 ? 1.911 -38.219 -9.062 1 97.12 79 MET A C 1
ATOM 626 O O . MET A 1 79 ? 2.447 -38.906 -8.18 1 97.12 79 MET A O 1
ATOM 630 N N . LYS A 1 80 ? 1.126 -37.188 -8.766 1 97 80 LYS A N 1
ATOM 631 C CA . LYS A 1 80 ? 0.893 -36.719 -7.41 1 97 80 LYS A CA 1
ATOM 632 C C . LYS A 1 80 ? 2.209 -36.375 -6.707 1 97 80 LYS A C 1
ATOM 634 O O . LYS A 1 80 ? 2.434 -36.812 -5.57 1 97 80 LYS A O 1
ATOM 639 N N . ALA A 1 81 ? 3.055 -35.75 -7.473 1 96.94 81 ALA A N 1
ATOM 640 C CA . ALA A 1 81 ? 4.363 -35.375 -6.938 1 96.94 81 ALA A CA 1
ATOM 641 C C . ALA A 1 81 ? 4.223 -34.438 -5.75 1 96.94 81 ALA A C 1
ATOM 643 O O . ALA A 1 81 ? 3.396 -33.5 -5.773 1 96.94 81 ALA A O 1
ATOM 644 N N . GLU A 1 82 ? 5.027 -34.531 -4.754 1 93.94 82 GLU A N 1
ATOM 645 C CA . GLU A 1 82 ? 4.879 -33.781 -3.514 1 93.94 82 GLU A CA 1
ATOM 646 C C . GLU A 1 82 ? 5.859 -32.594 -3.457 1 93.94 82 GLU A C 1
ATOM 648 O O . GLU A 1 82 ? 5.547 -31.562 -2.891 1 93.94 82 GLU A O 1
ATOM 653 N N . LYS A 1 83 ? 7.027 -32.781 -4.02 1 93.31 83 LYS A N 1
ATOM 654 C CA . LYS A 1 83 ? 8.07 -31.766 -3.959 1 93.31 83 LYS A CA 1
ATOM 655 C C . LYS A 1 83 ? 8.469 -31.297 -5.355 1 93.31 83 LYS A C 1
ATOM 657 O O . LYS A 1 83 ? 8.797 -32.125 -6.219 1 93.31 83 LYS A O 1
ATOM 662 N N . GLN A 1 84 ? 8.484 -30 -5.438 1 91.19 84 GLN A N 1
ATOM 663 C CA . GLN A 1 84 ? 8.852 -29.453 -6.742 1 91.19 84 GLN A CA 1
ATOM 664 C C . GLN A 1 84 ? 10.289 -29.828 -7.105 1 91.19 84 GLN A C 1
ATOM 666 O O . GLN A 1 84 ? 11.18 -29.766 -6.262 1 91.19 84 GLN A O 1
ATOM 671 N N . GLY A 1 85 ? 10.461 -30.297 -8.305 1 92.44 85 GLY A N 1
ATOM 672 C CA . GLY A 1 85 ? 11.789 -30.547 -8.836 1 92.44 85 GLY A CA 1
ATOM 673 C C . GLY A 1 85 ? 12.305 -31.938 -8.523 1 92.44 85 GLY A C 1
ATOM 674 O O . GLY A 1 85 ? 13.422 -32.281 -8.914 1 92.44 85 GLY A O 1
ATOM 675 N N . TYR A 1 86 ? 11.516 -32.656 -7.828 1 95.06 86 TYR A N 1
ATOM 676 C CA . TYR A 1 86 ? 11.938 -34.031 -7.477 1 95.06 86 TYR A CA 1
ATOM 677 C C . TYR A 1 86 ? 10.805 -35.031 -7.688 1 95.06 86 TYR A C 1
ATOM 679 O O . TYR A 1 86 ? 9.648 -34.719 -7.375 1 95.06 86 TYR A O 1
ATOM 687 N N . PHE A 1 87 ? 11.172 -36.156 -8.305 1 97.44 87 PHE A N 1
ATOM 688 C CA . PHE A 1 87 ? 10.219 -37.25 -8.453 1 97.44 87 PHE A CA 1
ATOM 689 C C . PHE A 1 87 ? 10.773 -38.531 -7.844 1 97.44 87 PHE A C 1
ATOM 691 O O . PHE A 1 87 ? 11.867 -38.969 -8.188 1 97.44 87 PHE A O 1
ATOM 698 N N . SER A 1 88 ? 10.016 -39.125 -6.969 1 97.5 88 SER A N 1
ATOM 699 C CA . SER A 1 88 ? 10.391 -40.406 -6.43 1 97.5 88 SER A CA 1
ATOM 700 C C . SER A 1 88 ? 10 -41.531 -7.375 1 97.5 88 SER A C 1
ATOM 702 O O . SER A 1 88 ? 9.219 -41.344 -8.312 1 97.5 88 SER A O 1
ATOM 704 N N . LYS A 1 89 ? 10.555 -42.688 -7.039 1 96.81 89 LYS A N 1
ATOM 705 C CA . LYS A 1 89 ? 10.234 -43.844 -7.859 1 96.81 89 LYS A CA 1
ATOM 706 C C . LYS A 1 89 ? 8.75 -44.188 -7.773 1 96.81 89 LYS A C 1
ATOM 708 O O . LYS A 1 89 ? 8.125 -44.5 -8.789 1 96.81 89 LYS A O 1
ATOM 713 N N . ASP A 1 90 ? 8.227 -44.156 -6.637 1 97.25 90 ASP A N 1
ATOM 714 C CA . ASP A 1 90 ? 6.816 -44.469 -6.441 1 97.25 90 ASP A CA 1
ATOM 715 C C . ASP A 1 90 ? 5.93 -43.469 -7.203 1 97.25 90 ASP A C 1
ATOM 717 O O . ASP A 1 90 ? 4.949 -43.875 -7.836 1 97.25 90 ASP A O 1
ATOM 721 N N . GLU A 1 91 ? 6.23 -42.25 -7.133 1 97.75 91 GLU A N 1
ATOM 722 C CA . GLU A 1 91 ? 5.488 -41.25 -7.879 1 97.75 91 GLU A CA 1
ATOM 723 C C . GLU A 1 91 ? 5.582 -41.5 -9.383 1 97.75 91 GLU A C 1
ATOM 725 O O . GLU A 1 91 ? 4.574 -41.406 -10.086 1 97.75 91 GLU A O 1
ATOM 730 N N . TRP A 1 92 ? 6.758 -41.812 -9.805 1 97.62 92 TRP A N 1
ATOM 731 C CA . TRP A 1 92 ? 7.02 -42.094 -11.203 1 97.62 92 TRP A CA 1
ATOM 732 C C . TRP A 1 92 ? 6.18 -43.281 -11.68 1 97.62 92 TRP A C 1
ATOM 734 O O . TRP A 1 92 ? 5.488 -43.188 -12.695 1 97.62 92 TRP A O 1
ATOM 744 N N . ARG A 1 93 ? 6.164 -44.281 -10.93 1 96.56 93 ARG A N 1
ATOM 745 C CA . ARG A 1 93 ? 5.398 -45.469 -11.25 1 96.56 93 ARG A CA 1
ATOM 746 C C . ARG A 1 93 ? 3.906 -45.156 -11.328 1 96.56 93 ARG A C 1
ATOM 748 O O . ARG A 1 93 ? 3.225 -45.594 -12.258 1 96.56 93 ARG A O 1
ATOM 755 N N . ARG A 1 94 ? 3.461 -44.469 -10.398 1 96.06 94 ARG A N 1
ATOM 756 C CA . ARG A 1 94 ? 2.053 -44.062 -10.352 1 96.06 94 ARG A CA 1
ATOM 757 C C . ARG A 1 94 ? 1.664 -43.281 -11.594 1 96.06 94 ARG A C 1
ATOM 759 O O . ARG A 1 94 ? 0.664 -43.594 -12.25 1 96.06 94 ARG A O 1
ATOM 766 N N . GLY A 1 95 ? 2.451 -42.344 -11.945 1 96.31 95 GLY A N 1
ATOM 767 C CA . GLY A 1 95 ? 2.17 -41.5 -13.086 1 96.31 95 GLY A CA 1
ATOM 768 C C . GLY A 1 95 ? 2.195 -42.25 -14.406 1 96.31 95 GLY A C 1
ATOM 769 O O . GLY A 1 95 ? 1.272 -42.125 -15.211 1 96.31 95 GLY A O 1
ATOM 770 N N . LEU A 1 96 ? 3.209 -43.031 -14.602 1 96.44 96 LEU A N 1
ATOM 771 C CA . LEU A 1 96 ? 3.367 -43.719 -15.891 1 96.44 96 LEU A CA 1
ATOM 772 C C . LEU A 1 96 ? 2.342 -44.812 -16.047 1 96.44 96 LEU A C 1
ATOM 774 O O . LEU A 1 96 ? 1.876 -45.094 -17.156 1 96.44 96 LEU A O 1
ATOM 778 N N . LYS A 1 97 ? 1.989 -45.406 -14.906 1 95 97 LYS A N 1
ATOM 779 C CA . LYS A 1 97 ? 0.905 -46.375 -14.953 1 95 97 LYS A CA 1
ATOM 780 C C . LYS A 1 97 ? -0.411 -45.719 -15.359 1 95 97 LYS A C 1
ATOM 782 O O . LYS A 1 97 ? -1.137 -46.219 -16.203 1 95 97 LYS A O 1
ATOM 787 N N . CYS A 1 98 ? -0.663 -44.625 -14.781 1 93.81 98 CYS A N 1
ATOM 788 C CA . CYS A 1 98 ? -1.884 -43.875 -15.062 1 93.81 98 CYS A CA 1
ATOM 789 C C . CYS A 1 98 ? -1.937 -43.438 -16.531 1 93.81 98 CYS A C 1
ATOM 791 O O . CYS A 1 98 ? -3.002 -43.469 -17.141 1 93.81 98 CYS A O 1
ATOM 793 N N . LEU A 1 99 ? -0.788 -43.219 -17.109 1 94.38 99 LEU A N 1
ATOM 794 C CA . LEU A 1 99 ? -0.709 -42.688 -18.484 1 94.38 99 LEU A CA 1
ATOM 795 C C . LEU A 1 99 ? -0.594 -43.844 -19.484 1 94.38 99 LEU A C 1
ATOM 797 O O . LEU A 1 99 ? -0.773 -43.656 -20.688 1 94.38 99 LEU A O 1
ATOM 801 N N . GLY A 1 100 ? -0.295 -44.969 -19 1 92.81 100 GLY A N 1
ATOM 802 C CA . GLY A 1 100 ? -0.056 -46.094 -19.859 1 92.81 100 GLY A CA 1
ATOM 803 C C . GLY A 1 100 ? 1.211 -45.969 -20.688 1 92.81 100 GLY A C 1
ATOM 804 O O . GLY A 1 100 ? 1.25 -46.375 -21.844 1 92.81 100 GLY A O 1
ATOM 805 N N . ALA A 1 101 ? 2.199 -45.312 -20.109 1 94.44 101 ALA A N 1
ATOM 806 C CA . ALA A 1 101 ? 3.451 -45.094 -20.812 1 94.44 101 ALA A CA 1
ATOM 807 C C . ALA A 1 101 ? 4.594 -45.875 -20.188 1 94.44 101 ALA A C 1
ATOM 809 O O . ALA A 1 101 ? 4.945 -45.656 -19.031 1 94.44 101 ALA A O 1
ATOM 810 N N . ASP A 1 102 ? 5.176 -46.781 -21 1 94.19 102 ASP A N 1
ATOM 811 C CA . ASP A 1 102 ? 6.262 -47.594 -20.469 1 94.19 102 ASP A CA 1
ATOM 812 C C . ASP A 1 102 ? 7.504 -47.5 -21.344 1 94.19 102 ASP A C 1
ATOM 814 O O . ASP A 1 102 ? 8.516 -48.125 -21.078 1 94.19 102 ASP A O 1
ATOM 818 N N . THR A 1 103 ? 7.398 -46.75 -22.453 1 93.69 103 THR A N 1
ATOM 819 C CA . THR A 1 103 ? 8.539 -46.469 -23.328 1 93.69 103 THR A CA 1
ATOM 820 C C . THR A 1 103 ? 8.672 -44.969 -23.594 1 93.69 103 THR A C 1
ATOM 822 O O . THR A 1 103 ? 7.742 -44.219 -23.344 1 93.69 103 THR A O 1
ATOM 825 N N . ARG A 1 104 ? 9.852 -44.594 -24.062 1 94.44 104 ARG A N 1
ATOM 826 C CA . ARG A 1 104 ? 10.117 -43.188 -24.297 1 94.44 104 ARG A CA 1
ATOM 827 C C . ARG A 1 104 ? 9.148 -42.625 -25.328 1 94.44 104 ARG A C 1
ATOM 829 O O . ARG A 1 104 ? 8.57 -41.531 -25.125 1 94.44 104 ARG A O 1
ATOM 836 N N . PRO A 1 105 ? 8.93 -43.312 -26.484 1 95.12 105 PRO A N 1
ATOM 837 C CA . PRO A 1 105 ? 7.969 -42.781 -27.438 1 95.12 105 PRO A CA 1
ATOM 838 C C . PRO A 1 105 ? 6.559 -42.688 -26.875 1 95.12 105 PRO A C 1
ATOM 840 O O . PRO A 1 105 ? 5.852 -41.719 -27.141 1 95.12 105 PRO A O 1
ATOM 843 N N . LYS A 1 106 ? 6.168 -43.625 -26.094 1 95.56 106 LYS A N 1
ATOM 844 C CA . LYS A 1 106 ? 4.848 -43.594 -25.469 1 95.56 106 LYS A CA 1
ATOM 845 C C . LYS A 1 106 ? 4.758 -42.438 -24.469 1 95.56 106 LYS A C 1
ATOM 847 O O . LYS A 1 106 ? 3.715 -41.812 -24.344 1 95.56 106 LYS A O 1
ATOM 852 N N . LEU A 1 107 ? 5.816 -42.312 -23.75 1 96 107 LEU A N 1
ATOM 853 C CA . LEU A 1 107 ? 5.863 -41.219 -22.781 1 96 107 LEU A CA 1
ATOM 854 C C . LEU A 1 107 ? 5.742 -39.875 -23.484 1 96 107 LEU A C 1
ATOM 856 O O . LEU A 1 107 ? 4.977 -39 -23.031 1 96 107 LEU A O 1
ATOM 860 N N . LYS A 1 108 ? 6.492 -39.688 -24.516 1 95.81 108 LYS A N 1
ATOM 861 C CA . LYS A 1 108 ? 6.43 -38.469 -25.281 1 95.81 108 LYS A CA 1
ATOM 862 C C . LYS A 1 108 ? 5.012 -38.188 -25.781 1 95.81 108 LYS A C 1
ATOM 864 O O . LYS A 1 108 ? 4.5 -37.094 -25.625 1 95.81 108 LYS A O 1
ATOM 869 N N . LYS A 1 109 ? 4.406 -39.188 -26.375 1 95.5 109 LYS A N 1
ATOM 870 C CA . LYS A 1 109 ? 3.041 -39.031 -26.875 1 95.5 109 LYS A CA 1
ATOM 871 C C . LYS A 1 109 ? 2.072 -38.719 -25.734 1 95.5 109 LYS A C 1
ATOM 873 O O . LYS A 1 109 ? 1.188 -37.875 -25.906 1 95.5 109 LYS A O 1
ATOM 878 N N . ALA A 1 110 ? 2.201 -39.375 -24.625 1 95.62 110 ALA A N 1
ATOM 879 C CA . ALA A 1 110 ? 1.34 -39.156 -23.469 1 95.62 110 ALA A CA 1
ATOM 880 C C . ALA A 1 110 ? 1.452 -37.719 -23 1 95.62 110 ALA A C 1
ATOM 882 O O . ALA A 1 110 ? 0.44 -37.062 -22.75 1 95.62 110 ALA A O 1
ATOM 883 N N . ILE A 1 111 ? 2.668 -37.219 -22.906 1 95.38 111 ILE A N 1
ATOM 884 C CA . ILE A 1 111 ? 2.914 -35.875 -22.406 1 95.38 111 ILE A CA 1
ATOM 885 C C . ILE A 1 111 ? 2.328 -34.844 -23.375 1 95.38 111 ILE A C 1
ATOM 887 O O . ILE A 1 111 ? 1.759 -33.844 -22.953 1 95.38 111 ILE A O 1
ATOM 891 N N . GLU A 1 112 ? 2.428 -35.125 -24.609 1 92.75 112 GLU A N 1
ATOM 892 C CA . GLU A 1 112 ? 1.894 -34.219 -25.625 1 92.75 112 GLU A CA 1
ATOM 893 C C . GLU A 1 112 ? 0.38 -34.062 -25.5 1 92.75 112 GLU A C 1
ATOM 895 O O . GLU A 1 112 ? -0.179 -33.031 -25.828 1 92.75 112 GLU A O 1
ATOM 900 N N . GLY A 1 113 ? -0.24 -35.062 -25.016 1 93.12 113 GLY A N 1
ATOM 901 C CA . GLY A 1 113 ? -1.692 -35.062 -24.953 1 93.12 113 GLY A CA 1
ATOM 902 C C . GLY A 1 113 ? -2.23 -34.75 -23.562 1 93.12 113 GLY A C 1
ATOM 903 O O . GLY A 1 113 ? -3.441 -34.812 -23.344 1 93.12 113 GLY A O 1
ATOM 904 N N . LEU A 1 114 ? -1.426 -34.406 -22.641 1 93.69 114 LEU A N 1
ATOM 905 C CA . LEU A 1 114 ? -1.828 -34.25 -21.25 1 93.69 114 LEU A CA 1
ATOM 906 C C . LEU A 1 114 ? -2.834 -33.125 -21.078 1 93.69 114 LEU A C 1
ATOM 908 O O . LEU A 1 114 ? -3.723 -33.188 -20.219 1 93.69 114 LEU A O 1
ATOM 912 N N . ASP A 1 115 ? -2.709 -32.094 -21.859 1 89.94 115 ASP A N 1
ATOM 913 C CA . ASP A 1 115 ? -3.582 -30.938 -21.734 1 89.94 115 ASP A CA 1
ATOM 914 C C . ASP A 1 115 ? -5.039 -31.312 -22 1 89.94 115 ASP A C 1
ATOM 916 O O . ASP A 1 115 ? -5.957 -30.672 -21.5 1 89.94 115 ASP A O 1
ATOM 920 N N . LYS A 1 116 ? -5.262 -32.406 -22.734 1 90.69 116 LYS A N 1
ATOM 921 C CA . LYS A 1 116 ? -6.609 -32.844 -23.078 1 90.69 116 LYS A CA 1
ATOM 922 C C . LYS A 1 116 ? -7.348 -33.344 -21.844 1 90.69 116 LYS A C 1
ATOM 924 O O . LYS A 1 116 ? -8.578 -33.25 -21.766 1 90.69 116 LYS A O 1
ATOM 929 N N . GLU A 1 117 ? -6.633 -33.781 -20.922 1 87.94 117 GLU A N 1
ATOM 930 C CA . GLU A 1 117 ? -7.215 -34.281 -19.672 1 87.94 117 GLU A CA 1
ATOM 931 C C . GLU A 1 117 ? -7.926 -33.188 -18.906 1 87.94 117 GLU A C 1
ATOM 933 O O . GLU A 1 117 ? -8.883 -33.438 -18.172 1 87.94 117 GLU A O 1
ATOM 938 N N . LEU A 1 118 ? -7.48 -32.031 -19.094 1 90.25 118 LEU A N 1
ATOM 939 C CA . LEU A 1 118 ? -7.98 -30.906 -18.312 1 90.25 118 LEU A CA 1
ATOM 940 C C . LEU A 1 118 ? -9.258 -30.344 -18.922 1 90.25 118 LEU A C 1
ATOM 942 O O . LEU A 1 118 ? -9.844 -29.391 -18.406 1 90.25 118 LEU A O 1
ATOM 946 N N . LYS A 1 119 ? -9.672 -30.953 -20.016 1 89.31 119 LYS A N 1
ATOM 947 C CA . LYS A 1 119 ? -10.93 -30.547 -20.641 1 89.31 119 LYS A CA 1
ATOM 948 C C . LYS A 1 119 ? -12.117 -30.984 -19.781 1 89.31 119 LYS A C 1
ATOM 950 O O . LYS A 1 119 ? -13.211 -30.438 -19.891 1 89.31 119 LYS A O 1
ATOM 955 N N . VAL A 1 120 ? -11.906 -32.031 -18.984 1 89.5 120 VAL A N 1
ATOM 956 C CA . VAL A 1 120 ? -12.906 -32.438 -18 1 89.5 120 VAL A CA 1
ATOM 957 C C . VAL A 1 120 ? -12.891 -31.469 -16.812 1 89.5 120 VAL A C 1
ATOM 959 O O . VAL A 1 120 ? -11.875 -31.344 -16.125 1 89.5 120 VAL A O 1
ATOM 962 N N . PRO A 1 121 ? -13.977 -30.891 -16.469 1 89.88 121 PRO A N 1
ATOM 963 C CA . PRO A 1 121 ? -14.016 -29.828 -15.445 1 89.88 121 PRO A CA 1
ATOM 964 C C . PRO A 1 121 ? -13.531 -30.312 -14.078 1 89.88 121 PRO A C 1
ATOM 966 O O . PRO A 1 121 ? -12.789 -29.609 -13.398 1 89.88 121 PRO A O 1
ATOM 969 N N . GLU A 1 122 ? -13.961 -31.484 -13.703 1 91.56 122 GLU A N 1
ATOM 970 C CA . GLU A 1 122 ? -13.555 -32 -12.398 1 91.56 122 GLU A CA 1
ATOM 971 C C . GLU A 1 122 ? -12.047 -32.188 -12.328 1 91.56 122 GLU A C 1
ATOM 973 O O . GLU A 1 122 ? -11.43 -31.938 -11.289 1 91.56 122 GLU A O 1
ATOM 978 N N . CYS A 1 123 ? -11.492 -32.688 -13.469 1 93.06 123 CYS A N 1
ATOM 979 C CA . CYS A 1 123 ? -10.047 -32.875 -13.531 1 93.06 123 CYS A CA 1
ATOM 980 C C . CYS A 1 123 ? -9.312 -31.547 -13.461 1 93.06 123 CYS A C 1
ATOM 982 O O . CYS A 1 123 ? -8.289 -31.438 -12.781 1 93.06 123 CYS A O 1
ATOM 984 N N . PHE A 1 124 ? -9.891 -30.578 -14.102 1 95.12 124 PHE A N 1
ATOM 985 C CA . PHE A 1 124 ? -9.242 -29.281 -14.086 1 95.12 124 PHE A CA 1
ATOM 986 C C . PHE A 1 124 ? -9.242 -28.688 -12.688 1 95.12 124 PHE A C 1
ATOM 988 O O . PHE A 1 124 ? -8.227 -28.141 -12.234 1 95.12 124 PHE A O 1
ATOM 995 N N . GLU A 1 125 ? -10.273 -28.75 -12.023 1 94.56 125 GLU A N 1
ATOM 996 C CA . GLU A 1 125 ? -10.375 -28.203 -10.68 1 94.56 125 GLU A CA 1
ATOM 997 C C . GLU A 1 125 ? -9.375 -28.859 -9.734 1 94.56 125 GLU A C 1
ATOM 999 O O . GLU A 1 125 ? -8.742 -28.172 -8.922 1 94.56 125 GLU A O 1
ATOM 1004 N N . ASP A 1 126 ? -9.344 -30.141 -9.836 1 96 126 ASP A N 1
ATOM 1005 C CA . ASP A 1 126 ? -8.375 -30.875 -9.023 1 96 126 ASP A CA 1
ATOM 1006 C C . ASP A 1 126 ? -6.949 -30.453 -9.352 1 96 126 ASP A C 1
ATOM 1008 O O . ASP A 1 126 ? -6.148 -30.172 -8.453 1 96 126 ASP A O 1
ATOM 1012 N N . PHE A 1 127 ? -6.688 -30.406 -10.633 1 97.12 127 PHE A N 1
ATOM 1013 C CA . PHE A 1 127 ? -5.375 -29.969 -11.102 1 97.12 127 PHE A CA 1
ATOM 1014 C C . PHE A 1 127 ? -5.082 -28.547 -10.633 1 97.12 127 PHE A C 1
ATOM 1016 O O . PHE A 1 127 ? -3.977 -28.266 -10.172 1 97.12 127 PHE A O 1
ATOM 1023 N N . TYR A 1 128 ? -6.031 -27.672 -10.727 1 97.19 128 TYR A N 1
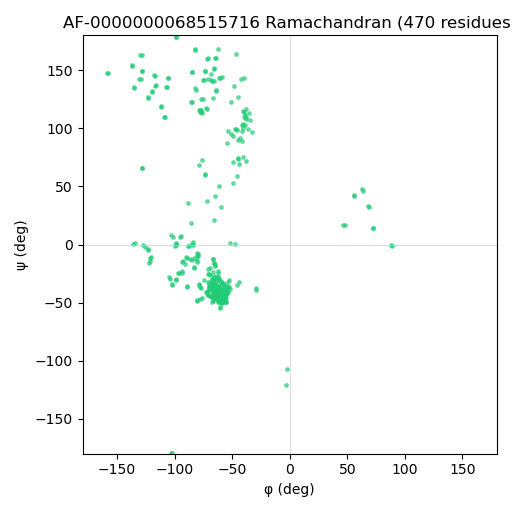ATOM 1024 C CA . TYR A 1 128 ? -5.891 -26.266 -10.375 1 97.19 128 TYR A CA 1
ATOM 1025 C C . TYR A 1 128 ? -5.52 -26.094 -8.906 1 97.19 128 TYR A C 1
ATOM 1027 O O . TYR A 1 128 ? -4.625 -25.328 -8.57 1 97.19 128 TYR A O 1
ATOM 1035 N N . SER A 1 129 ? -6.121 -26.766 -8.062 1 97 129 SER A N 1
ATOM 1036 C CA . SER A 1 129 ? -5.805 -26.766 -6.633 1 97 129 SER A CA 1
ATOM 1037 C C . SER A 1 129 ? -4.422 -27.344 -6.375 1 97 129 SER A C 1
ATOM 1039 O O . SER A 1 129 ? -3.648 -26.797 -5.582 1 97 129 SER A O 1
ATOM 1041 N N . TYR A 1 130 ? -4.16 -28.422 -7.07 1 97.06 130 TYR A N 1
ATOM 1042 C CA . TYR A 1 130 ? -2.861 -29.062 -6.938 1 97.06 130 TYR A CA 1
ATOM 1043 C C . TYR A 1 130 ? -1.734 -28.109 -7.312 1 97.06 130 TYR A C 1
ATOM 1045 O O . TYR A 1 130 ? -0.691 -28.078 -6.656 1 97.06 130 TYR A O 1
ATOM 1053 N N . ALA A 1 131 ? -1.919 -27.422 -8.391 1 96.94 131 ALA A N 1
ATOM 1054 C CA . ALA A 1 131 ? -0.888 -26.531 -8.906 1 96.94 131 ALA A CA 1
ATOM 1055 C C . ALA A 1 131 ? -0.444 -25.531 -7.832 1 96.94 131 ALA A C 1
ATOM 1057 O O . ALA A 1 131 ? 0.75 -25.266 -7.68 1 96.94 131 ALA A O 1
ATOM 1058 N N . PHE A 1 132 ? -1.372 -25.031 -7.066 1 96.5 132 PHE A N 1
ATOM 1059 C CA . PHE A 1 132 ? -1.058 -24.141 -5.965 1 96.5 132 PHE A CA 1
ATOM 1060 C C . PHE A 1 132 ? -0.308 -24.875 -4.859 1 96.5 132 PHE A C 1
ATOM 1062 O O . PHE A 1 132 ? 0.729 -24.406 -4.387 1 96.5 132 PHE A O 1
ATOM 1069 N N . GLN A 1 133 ? -0.844 -25.984 -4.492 1 95.75 133 GLN A N 1
ATOM 1070 C CA . GLN A 1 133 ? -0.244 -26.781 -3.422 1 95.75 133 GLN A CA 1
ATOM 1071 C C . GLN A 1 133 ? 1.2 -27.141 -3.752 1 95.75 133 GLN A C 1
ATOM 1073 O O . GLN A 1 133 ? 2.059 -27.156 -2.869 1 95.75 133 GLN A O 1
ATOM 1078 N N . TYR A 1 134 ? 1.337 -27.438 -5.027 1 95.38 134 TYR A N 1
ATOM 1079 C CA . TYR A 1 134 ? 2.648 -27.859 -5.512 1 95.38 134 TYR A CA 1
ATOM 1080 C C . TYR A 1 134 ? 3.66 -26.719 -5.383 1 95.38 134 TYR A C 1
ATOM 1082 O O . TYR A 1 134 ? 4.871 -26.953 -5.359 1 95.38 134 TYR A O 1
ATOM 1090 N N . CYS A 1 135 ? 3.244 -25.516 -5.23 1 94.38 135 CYS A N 1
ATOM 1091 C CA . CYS A 1 135 ? 4.121 -24.359 -5.105 1 94.38 135 CYS A CA 1
ATOM 1092 C C . CYS A 1 135 ? 4.473 -24.094 -3.645 1 94.38 135 CYS A C 1
ATOM 1094 O O . CYS A 1 135 ? 5.352 -23.281 -3.348 1 94.38 135 CYS A O 1
ATOM 1096 N N . LEU A 1 136 ? 3.799 -24.766 -2.775 1 92.25 136 LEU A N 1
ATOM 1097 C CA . LEU A 1 136 ? 4.141 -24.656 -1.362 1 92.25 136 LEU A CA 1
ATOM 1098 C C . LEU A 1 136 ? 5.387 -25.469 -1.035 1 92.25 136 LEU A C 1
ATOM 1100 O O . LEU A 1 136 ? 5.371 -26.703 -1.133 1 92.25 136 LEU A O 1
ATOM 1104 N N . THR A 1 137 ? 6.508 -24.938 -0.658 1 87.06 137 THR A N 1
ATOM 1105 C CA . THR A 1 137 ? 7.801 -25.594 -0.54 1 87.06 137 THR A CA 1
ATOM 1106 C C . THR A 1 137 ? 8.047 -26.047 0.897 1 87.06 137 THR A C 1
ATOM 1108 O O . THR A 1 137 ? 8.836 -26.969 1.14 1 87.06 137 THR A O 1
ATOM 1111 N N . GLU A 1 138 ? 7.414 -25.406 1.833 1 87.56 138 GLU A N 1
ATOM 1112 C CA . GLU A 1 138 ? 7.609 -25.766 3.236 1 87.56 138 GLU A CA 1
ATOM 1113 C C . GLU A 1 138 ? 6.309 -26.25 3.869 1 87.56 138 GLU A C 1
ATOM 1115 O O . GLU A 1 138 ? 5.223 -25.828 3.477 1 87.56 138 GLU A O 1
ATOM 1120 N N . GLU A 1 139 ? 6.375 -27.188 4.777 1 84.38 139 GLU A N 1
ATOM 1121 C CA . GLU A 1 139 ? 5.223 -27.828 5.402 1 84.38 139 GLU A CA 1
ATOM 1122 C C . GLU A 1 139 ? 4.309 -26.812 6.07 1 84.38 139 GLU A C 1
ATOM 1124 O O . GLU A 1 139 ? 3.084 -26.922 6.004 1 84.38 139 GLU A O 1
ATOM 1129 N N . LYS A 1 140 ? 4.836 -25.719 6.691 1 87.75 140 LYS A N 1
ATOM 1130 C CA . LYS A 1 140 ? 4.008 -24.766 7.438 1 87.75 140 LYS A CA 1
ATOM 1131 C C . LYS A 1 140 ? 3.605 -23.578 6.562 1 87.75 140 LYS A C 1
ATOM 1133 O O . LYS A 1 140 ? 2.861 -22.703 7 1 87.75 140 LYS A O 1
ATOM 1138 N N . GLN A 1 141 ? 3.965 -23.797 5.336 1 88.31 141 GLN A N 1
ATOM 1139 C CA . GLN A 1 141 ? 3.648 -22.688 4.426 1 88.31 141 GLN A CA 1
ATOM 1140 C C . GLN A 1 141 ? 2.197 -22.766 3.963 1 88.31 141 GLN A C 1
ATOM 1142 O O . GLN A 1 141 ? 1.698 -23.844 3.629 1 88.31 141 GLN A O 1
ATOM 1147 N N . ARG A 1 142 ? 1.551 -21.625 4.004 1 90.31 142 ARG A N 1
ATOM 1148 C CA . ARG A 1 142 ? 0.142 -21.609 3.623 1 90.31 142 ARG A CA 1
ATOM 1149 C C . ARG A 1 142 ? -0.111 -20.625 2.49 1 90.31 142 ARG A C 1
ATOM 1151 O O . ARG A 1 142 ? -1.235 -20.5 1.999 1 90.31 142 ARG A O 1
ATOM 1158 N N . SER A 1 143 ? 0.916 -19.922 2.127 1 90.75 143 SER A N 1
ATOM 1159 C CA . SER A 1 143 ? 0.74 -18.891 1.106 1 90.75 143 SER A CA 1
ATOM 1160 C C . SER A 1 143 ? 1.881 -18.922 0.095 1 90.75 143 SER A C 1
ATOM 1162 O O . SER A 1 143 ? 2.963 -19.438 0.384 1 90.75 143 SER A O 1
ATOM 1164 N N . VAL A 1 144 ? 1.593 -18.453 -1.099 1 91.81 144 VAL A N 1
ATOM 1165 C CA . VAL A 1 144 ? 2.551 -18.375 -2.197 1 91.81 144 VAL A CA 1
ATOM 1166 C C . VAL A 1 144 ? 2.771 -16.922 -2.594 1 91.81 144 VAL A C 1
ATOM 1168 O O . VAL A 1 144 ? 1.824 -16.141 -2.631 1 91.81 144 VAL A O 1
ATOM 1171 N N . ASP A 1 145 ? 4 -16.562 -2.816 1 88.31 145 ASP A N 1
ATOM 1172 C CA . ASP A 1 145 ? 4.336 -15.18 -3.127 1 88.31 145 ASP A CA 1
ATOM 1173 C C . ASP A 1 145 ? 3.711 -14.75 -4.453 1 88.31 145 ASP A C 1
ATOM 1175 O O . ASP A 1 145 ? 3.414 -15.586 -5.309 1 88.31 145 ASP A O 1
ATOM 1179 N N . ILE A 1 146 ? 3.559 -13.492 -4.742 1 88.5 146 ILE A N 1
ATOM 1180 C CA . ILE A 1 146 ? 2.826 -12.898 -5.859 1 88.5 146 ILE A CA 1
ATOM 1181 C C . ILE A 1 146 ? 3.516 -13.258 -7.172 1 88.5 146 ILE A C 1
ATOM 1183 O O . ILE A 1 146 ? 2.852 -13.539 -8.172 1 88.5 146 ILE A O 1
ATOM 1187 N N . GLU A 1 147 ? 4.836 -13.148 -7.176 1 90.31 147 GLU A N 1
ATOM 1188 C CA . GLU A 1 147 ? 5.566 -13.477 -8.398 1 90.31 147 GLU A CA 1
ATOM 1189 C C . GLU A 1 147 ? 5.254 -14.891 -8.867 1 90.31 147 GLU A C 1
ATOM 1191 O O . GLU A 1 147 ? 4.984 -15.117 -10.047 1 90.31 147 GLU A O 1
ATOM 1196 N N . THR A 1 148 ? 5.309 -15.789 -7.957 1 93.12 148 THR A N 1
ATOM 1197 C CA . THR A 1 148 ? 5.008 -17.188 -8.258 1 93.12 148 THR A CA 1
ATOM 1198 C C . THR A 1 148 ? 3.559 -17.328 -8.711 1 93.12 148 THR A C 1
ATOM 1200 O O . THR A 1 148 ? 3.273 -18.062 -9.656 1 93.12 148 THR A O 1
ATOM 1203 N N . ILE A 1 149 ? 2.676 -16.688 -8.062 1 94.25 149 ILE A N 1
ATOM 1204 C CA . ILE A 1 149 ? 1.259 -16.719 -8.406 1 94.25 149 ILE A CA 1
ATOM 1205 C C . ILE A 1 149 ? 1.063 -16.234 -9.844 1 94.25 149 ILE A C 1
ATOM 1207 O O . ILE A 1 149 ? 0.332 -16.859 -10.617 1 94.25 149 ILE A O 1
ATOM 1211 N N . CYS A 1 150 ? 1.697 -15.164 -10.195 1 93.44 150 CYS A N 1
ATOM 1212 C CA . CYS A 1 150 ? 1.587 -14.609 -11.547 1 93.44 150 CYS A CA 1
ATOM 1213 C C . CYS A 1 150 ? 2.057 -15.625 -12.586 1 93.44 150 CYS A C 1
ATOM 1215 O O . CYS A 1 150 ? 1.413 -15.797 -13.625 1 93.44 150 CYS A O 1
ATOM 1217 N N . GLU A 1 151 ? 3.15 -16.25 -12.305 1 93.81 151 GLU A N 1
ATOM 1218 C CA . GLU A 1 151 ? 3.645 -17.281 -13.203 1 93.81 151 GLU A CA 1
ATOM 1219 C C . GLU A 1 151 ? 2.648 -18.438 -13.32 1 93.81 151 GLU A C 1
ATOM 1221 O O . GLU A 1 151 ? 2.385 -18.922 -14.422 1 93.81 151 GLU A O 1
ATOM 1226 N N . LEU A 1 152 ? 2.18 -18.844 -12.203 1 96 152 LEU A N 1
ATOM 1227 C CA . LEU A 1 152 ? 1.235 -19.953 -12.18 1 96 152 LEU A CA 1
ATOM 1228 C C . LEU A 1 152 ? -0.038 -19.609 -12.938 1 96 152 LEU A C 1
ATOM 1230 O O . LEU A 1 152 ? -0.568 -20.438 -13.68 1 96 152 LEU A O 1
ATOM 1234 N N . LEU A 1 153 ? -0.546 -18.438 -12.797 1 96 153 LEU A N 1
ATOM 1235 C CA . LEU A 1 153 ? -1.711 -17.953 -13.531 1 96 153 LEU A CA 1
ATOM 1236 C C . LEU A 1 153 ? -1.478 -18.047 -15.039 1 96 153 LEU A C 1
ATOM 1238 O O . LEU A 1 153 ? -2.34 -18.547 -15.773 1 96 153 LEU A O 1
ATOM 1242 N N . ASN A 1 154 ? -0.346 -17.656 -15.438 1 94.69 154 ASN A N 1
ATOM 1243 C CA . ASN A 1 154 ? 0.014 -17.703 -16.844 1 94.69 154 ASN A CA 1
ATOM 1244 C C . ASN A 1 154 ? 0.062 -19.141 -17.375 1 94.69 154 ASN A C 1
ATOM 1246 O O . ASN A 1 154 ? -0.38 -19.406 -18.484 1 94.69 154 ASN A O 1
ATOM 1250 N N . ILE A 1 155 ? 0.521 -19.984 -16.5 1 93.06 155 ILE A N 1
ATOM 1251 C CA . ILE A 1 155 ? 0.712 -21.375 -16.906 1 93.06 155 ILE A CA 1
ATOM 1252 C C . ILE A 1 155 ? -0.635 -22.094 -16.922 1 93.06 155 ILE A C 1
ATOM 1254 O O . ILE A 1 155 ? -0.924 -22.844 -17.859 1 93.06 155 ILE A O 1
ATOM 1258 N N . VAL A 1 156 ? -1.524 -21.812 -16.031 1 94.94 156 VAL A N 1
ATOM 1259 C CA . VAL A 1 156 ? -2.67 -22.688 -15.812 1 94.94 156 VAL A CA 1
ATOM 1260 C C . VAL A 1 156 ? -3.922 -22.078 -16.438 1 94.94 156 VAL A C 1
ATOM 1262 O O . VAL A 1 156 ? -4.82 -22.781 -16.875 1 94.94 156 VAL A O 1
ATOM 1265 N N . LEU A 1 157 ? -3.971 -20.734 -16.5 1 95.06 157 LEU A N 1
ATOM 1266 C CA . LEU A 1 157 ? -5.266 -20.156 -16.859 1 95.06 157 LEU A CA 1
ATOM 1267 C C . LEU A 1 157 ? -5.16 -19.297 -18.109 1 95.06 157 LEU A C 1
ATOM 1269 O O . LEU A 1 157 ? -6.172 -18.969 -18.734 1 95.06 157 LEU A O 1
ATOM 1273 N N . LYS A 1 158 ? -4.039 -18.938 -18.547 1 93.31 158 LYS A N 1
ATOM 1274 C CA . LYS A 1 158 ? -3.896 -17.922 -19.594 1 93.31 158 LYS A CA 1
ATOM 1275 C C . LYS A 1 158 ? -4.473 -18.422 -20.922 1 93.31 158 LYS A C 1
ATOM 1277 O O . LYS A 1 158 ? -5.035 -17.641 -21.688 1 93.31 158 LYS A O 1
ATOM 1282 N N . SER A 1 159 ? -4.277 -19.688 -21.203 1 91.12 159 SER A N 1
ATOM 1283 C CA . SER A 1 159 ? -4.773 -20.25 -22.469 1 91.12 159 SER A CA 1
ATOM 1284 C C . SER A 1 159 ? -6.285 -20.062 -22.594 1 91.12 159 SER A C 1
ATOM 1286 O O . SER A 1 159 ? -6.789 -19.734 -23.656 1 91.12 159 SER A O 1
ATOM 1288 N N . GLU A 1 160 ? -7.016 -20.219 -21.609 1 91.75 160 GLU A N 1
ATOM 1289 C CA . GLU A 1 160 ? -8.469 -20.156 -21.625 1 91.75 160 GLU A CA 1
ATOM 1290 C C . GLU A 1 160 ? -8.953 -18.719 -21.375 1 91.75 160 GLU A C 1
ATOM 1292 O O . GLU A 1 160 ? -9.984 -18.312 -21.906 1 91.75 160 GLU A O 1
ATOM 1297 N N . PHE A 1 161 ? -8.242 -18.016 -20.516 1 93.25 161 PHE A N 1
ATOM 1298 C CA . PHE A 1 161 ? -8.672 -16.672 -20.094 1 93.25 161 PHE A CA 1
ATOM 1299 C C . PHE A 1 161 ? -7.539 -15.672 -20.266 1 93.25 161 PHE A C 1
ATOM 1301 O O . PHE A 1 161 ? -7.094 -15.055 -19.297 1 93.25 161 PHE A O 1
ATOM 1308 N N . PRO A 1 162 ? -7.117 -15.383 -21.438 1 93.19 162 PRO A N 1
ATOM 1309 C CA . PRO A 1 162 ? -5.918 -14.57 -21.641 1 93.19 162 PRO A CA 1
ATOM 1310 C C . PRO A 1 162 ? -6.09 -13.133 -21.141 1 93.19 162 PRO A C 1
ATOM 1312 O O . PRO A 1 162 ? -5.215 -12.609 -20.453 1 93.19 162 PRO A O 1
ATOM 1315 N N . ASN A 1 163 ? -7.227 -12.531 -21.406 1 91.06 163 ASN A N 1
ATOM 1316 C CA . ASN A 1 163 ? -7.441 -11.141 -21.016 1 91.06 163 ASN A CA 1
ATOM 1317 C C . ASN A 1 163 ? -7.582 -10.992 -19.5 1 91.06 163 ASN A C 1
ATOM 1319 O O . ASN A 1 163 ? -6.996 -10.086 -18.906 1 91.06 163 ASN A O 1
ATOM 1323 N N . GLN A 1 164 ? -8.32 -11.867 -18.906 1 91.81 164 GLN A N 1
ATOM 1324 C CA . GLN A 1 164 ? -8.539 -11.844 -17.469 1 91.81 164 GLN A CA 1
ATOM 1325 C C . GLN A 1 164 ? -7.23 -12.016 -16.703 1 91.81 164 GLN A C 1
ATOM 1327 O O . GLN A 1 164 ? -6.961 -11.297 -15.742 1 91.81 164 GLN A O 1
ATOM 1332 N N . VAL A 1 165 ? -6.414 -12.961 -17.219 1 93.81 165 VAL A N 1
ATOM 1333 C CA . VAL A 1 165 ? -5.133 -13.227 -16.578 1 93.81 165 VAL A CA 1
ATOM 1334 C C . VAL A 1 165 ? -4.23 -12 -16.703 1 93.81 165 VAL A C 1
ATOM 1336 O O . VAL A 1 165 ? -3.576 -11.602 -15.734 1 93.81 165 VAL A O 1
ATOM 1339 N N . ASN A 1 166 ? -4.238 -11.414 -17.875 1 92.56 166 ASN A N 1
ATOM 1340 C CA . ASN A 1 166 ? -3.41 -10.227 -18.078 1 92.56 166 ASN A CA 1
ATOM 1341 C C . ASN A 1 166 ? -3.787 -9.109 -17.109 1 92.56 166 ASN A C 1
ATOM 1343 O O . ASN A 1 166 ? -2.912 -8.477 -16.516 1 92.56 166 ASN A O 1
ATOM 1347 N N . LEU A 1 167 ? -5.051 -8.875 -16.953 1 88.94 167 LEU A N 1
ATOM 1348 C CA . LEU A 1 167 ? -5.531 -7.809 -16.062 1 88.94 167 LEU A CA 1
ATOM 1349 C C . LEU A 1 167 ? -5.23 -8.133 -14.609 1 88.94 167 LEU A C 1
ATOM 1351 O O . LEU A 1 167 ? -4.801 -7.258 -13.852 1 88.94 167 LEU A O 1
ATOM 1355 N N . LEU A 1 168 ? -5.469 -9.375 -14.195 1 91.38 168 LEU A N 1
ATOM 1356 C CA . LEU A 1 168 ? -5.211 -9.773 -12.812 1 91.38 168 LEU A CA 1
ATOM 1357 C C . LEU A 1 168 ? -3.721 -9.68 -12.492 1 91.38 168 LEU A C 1
ATOM 1359 O O . LEU A 1 168 ? -3.34 -9.203 -11.422 1 91.38 168 LEU A O 1
ATOM 1363 N N . VAL A 1 169 ? -2.879 -10.172 -13.406 1 91.5 169 VAL A N 1
ATOM 1364 C CA . VAL A 1 169 ? -1.433 -10.109 -13.227 1 91.5 169 VAL A CA 1
ATOM 1365 C C . VAL A 1 169 ? -0.985 -8.656 -13.094 1 91.5 169 VAL A C 1
ATOM 1367 O O . VAL A 1 169 ? -0.16 -8.328 -12.242 1 91.5 169 VAL A O 1
ATOM 1370 N N . GLU A 1 170 ? -1.499 -7.805 -13.922 1 86.5 170 GLU A N 1
ATOM 1371 C CA . GLU A 1 170 ? -1.205 -6.375 -13.82 1 86.5 170 GLU A CA 1
ATOM 1372 C C . GLU A 1 170 ? -1.596 -5.828 -12.445 1 86.5 170 GLU A C 1
ATOM 1374 O O . GLU A 1 170 ? -0.811 -5.125 -11.805 1 86.5 170 GLU A O 1
ATOM 1379 N N . TYR A 1 171 ? -2.779 -6.133 -12.008 1 84.69 171 TYR A N 1
ATOM 1380 C CA . TYR A 1 171 ? -3.287 -5.695 -10.711 1 84.69 171 TYR A CA 1
ATOM 1381 C C . TYR A 1 171 ? -2.361 -6.137 -9.586 1 84.69 171 TYR A C 1
ATOM 1383 O O . TYR A 1 171 ? -2.008 -5.336 -8.719 1 84.69 171 TYR A O 1
ATOM 1391 N N . LEU A 1 172 ? -1.977 -7.445 -9.602 1 85.56 172 LEU A N 1
ATOM 1392 C CA . LEU A 1 172 ? -1.139 -8.008 -8.547 1 85.56 172 LEU A CA 1
ATOM 1393 C C . LEU A 1 172 ? 0.243 -7.363 -8.547 1 85.56 172 LEU A C 1
ATOM 1395 O O . LEU A 1 172 ? 0.787 -7.047 -7.488 1 85.56 172 LEU A O 1
ATOM 1399 N N . LYS A 1 173 ? 0.796 -7.145 -9.703 1 84.19 173 LYS A N 1
ATOM 1400 C CA . LYS A 1 173 ? 2.121 -6.543 -9.812 1 84.19 173 LYS A CA 1
ATOM 1401 C C . LYS A 1 173 ? 2.105 -5.09 -9.359 1 84.19 173 LYS A C 1
ATOM 1403 O O . LYS A 1 173 ? 3.02 -4.637 -8.664 1 84.19 173 LYS A O 1
ATOM 1408 N N . VAL A 1 174 ? 1.137 -4.336 -9.781 1 76.88 174 VAL A N 1
ATOM 1409 C CA . VAL A 1 174 ? 0.984 -2.947 -9.352 1 76.88 174 VAL A CA 1
ATOM 1410 C C . VAL A 1 174 ? 0.83 -2.887 -7.836 1 76.88 174 VAL A C 1
ATOM 1412 O O . VAL A 1 174 ? 1.432 -2.035 -7.176 1 76.88 174 VAL A O 1
ATOM 1415 N N . GLY A 1 175 ? -0.032 -3.789 -7.336 1 74 175 GLY A N 1
ATOM 1416 C CA . GLY A 1 175 ? -0.205 -3.854 -5.895 1 74 175 GLY A CA 1
ATOM 1417 C C . GLY A 1 175 ? 1.089 -4.125 -5.148 1 74 175 GLY A C 1
ATOM 1418 O O . GLY A 1 175 ? 1.38 -3.473 -4.145 1 74 175 GLY A O 1
ATOM 1419 N N . LYS A 1 176 ? 1.843 -5.082 -5.656 1 75.38 176 LYS A N 1
ATOM 1420 C CA . LYS A 1 176 ? 3.131 -5.414 -5.055 1 75.38 176 LYS A CA 1
ATOM 1421 C C . LYS A 1 176 ? 4.074 -4.215 -5.074 1 75.38 176 LYS A C 1
ATOM 1423 O O . LYS A 1 176 ? 4.75 -3.934 -4.082 1 75.38 176 LYS A O 1
ATOM 1428 N N . GLN A 1 177 ? 4.148 -3.553 -6.145 1 72.31 177 GLN A N 1
ATOM 1429 C CA . GLN A 1 177 ? 4.992 -2.371 -6.293 1 72.31 177 GLN A CA 1
ATOM 1430 C C . GLN A 1 177 ? 4.562 -1.264 -5.336 1 72.31 177 GLN A C 1
ATOM 1432 O O . GLN A 1 177 ? 5.398 -0.642 -4.68 1 72.31 177 GLN A O 1
ATOM 1437 N N . LEU A 1 178 ? 3.273 -1.086 -5.375 1 66.5 178 LEU A N 1
ATOM 1438 C CA . LEU A 1 178 ? 2.738 -0.056 -4.492 1 66.5 178 LEU A CA 1
ATOM 1439 C C . LEU A 1 178 ? 2.98 -0.414 -3.029 1 66.5 178 LEU A C 1
ATOM 1441 O O . LEU A 1 178 ? 3.285 0.459 -2.213 1 66.5 178 LEU A O 1
ATOM 1445 N N . PHE A 1 179 ? 2.838 -1.646 -2.734 1 66.94 179 PHE A N 1
ATOM 1446 C CA . PHE A 1 179 ? 3.131 -2.125 -1.39 1 66.94 179 PHE A CA 1
ATOM 1447 C C . PHE A 1 179 ? 4.578 -1.832 -1.016 1 66.94 179 PHE A C 1
ATOM 1449 O O . PHE A 1 179 ? 4.855 -1.334 0.078 1 66.94 179 PHE A O 1
ATOM 1456 N N . LYS A 1 180 ? 5.496 -2.182 -1.851 1 62.88 180 LYS A N 1
ATOM 1457 C CA . LYS A 1 180 ? 6.91 -1.914 -1.604 1 62.88 180 LYS A CA 1
ATOM 1458 C C . LYS A 1 180 ? 7.152 -0.429 -1.356 1 62.88 180 LYS A C 1
ATOM 1460 O O . LYS A 1 180 ? 7.938 -0.061 -0.478 1 62.88 180 LYS A O 1
ATOM 1465 N N . LEU A 1 181 ? 6.48 0.283 -2.066 1 58.88 181 LEU A N 1
ATOM 1466 C CA . LEU A 1 181 ? 6.641 1.729 -1.964 1 58.88 181 LEU A CA 1
ATOM 1467 C C . LEU A 1 181 ? 6.043 2.252 -0.664 1 58.88 181 LEU A C 1
ATOM 1469 O O . LEU A 1 181 ? 6.621 3.127 -0.016 1 58.88 181 LEU A O 1
ATOM 1473 N N . ILE A 1 182 ? 4.93 1.676 -0.406 1 57.19 182 ILE A N 1
ATOM 1474 C CA . ILE A 1 182 ? 4.203 2.156 0.764 1 57.19 182 ILE A CA 1
ATOM 1475 C C . ILE A 1 182 ? 4.797 1.544 2.029 1 57.19 182 ILE A C 1
ATOM 1477 O O . ILE A 1 182 ? 4.934 2.223 3.051 1 57.19 182 ILE A O 1
ATOM 1481 N N . TYR A 1 183 ? 4.996 0.287 2.021 1 54.47 183 TYR A N 1
ATOM 1482 C CA . TYR A 1 183 ? 5.5 -0.407 3.199 1 54.47 183 TYR A CA 1
ATOM 1483 C C . TYR A 1 183 ? 6.875 0.117 3.596 1 54.47 183 TYR A C 1
ATOM 1485 O O . TYR A 1 183 ? 7.203 0.188 4.781 1 54.47 183 TYR A O 1
ATOM 1493 N N . VAL A 1 184 ? 7.727 0.067 2.557 1 49.5 184 VAL A N 1
ATOM 1494 C CA . VAL A 1 184 ? 9 0.652 2.955 1 49.5 184 VAL A CA 1
ATOM 1495 C C . VAL A 1 184 ? 8.758 1.96 3.705 1 49.5 184 VAL A C 1
ATOM 1497 O O . VAL A 1 184 ? 9.562 2.355 4.555 1 49.5 184 VAL A O 1
ATOM 1500 N N . GLN A 1 185 ? 7.793 2.553 3.262 1 46.59 185 GLN A N 1
ATOM 1501 C CA . GLN A 1 185 ? 7.473 3.748 4.035 1 46.59 185 GLN A CA 1
ATOM 1502 C C . GLN A 1 185 ? 6.777 3.387 5.344 1 46.59 185 GLN A C 1
ATOM 1504 O O . GLN A 1 185 ? 5.734 2.73 5.34 1 46.59 185 GLN A O 1
ATOM 1509 N N . ASN A 1 186 ? 7.547 2.877 6.203 1 48.22 186 ASN A N 1
ATOM 1510 C CA . ASN A 1 186 ? 6.984 2.504 7.496 1 48.22 186 ASN A CA 1
ATOM 1511 C C . ASN A 1 186 ? 5.512 2.889 7.598 1 48.22 186 ASN A C 1
ATOM 1513 O O . ASN A 1 186 ? 4.934 3.406 6.641 1 48.22 186 ASN A O 1
ATOM 1517 N N . ASP A 1 187 ? 5.254 3.754 8.641 1 48.31 187 ASP A N 1
ATOM 1518 C CA . ASP A 1 187 ? 4.004 4.211 9.242 1 48.31 187 ASP A CA 1
ATOM 1519 C C . ASP A 1 187 ? 3.18 5.027 8.25 1 48.31 187 ASP A C 1
ATOM 1521 O O . ASP A 1 187 ? 3.18 6.258 8.297 1 48.31 187 ASP A O 1
ATOM 1525 N N . TYR A 1 188 ? 3.078 4.672 7.09 1 52.72 188 TYR A N 1
ATOM 1526 C CA . TYR A 1 188 ? 2.346 5.465 6.109 1 52.72 188 TYR A CA 1
ATOM 1527 C C . TYR A 1 188 ? 0.991 5.895 6.66 1 52.72 188 TYR A C 1
ATOM 1529 O O . TYR A 1 188 ? 0.161 6.441 5.93 1 52.72 188 TYR A O 1
ATOM 1537 N N . ARG A 1 189 ? 0.753 5.531 7.773 1 68.56 189 ARG A N 1
ATOM 1538 C CA . ARG A 1 189 ? -0.453 6.062 8.398 1 68.56 189 ARG A CA 1
ATOM 1539 C C . ARG A 1 189 ? -0.215 7.469 8.945 1 68.56 189 ARG A C 1
ATOM 1541 O O . ARG A 1 189 ? -1.166 8.211 9.188 1 68.56 189 ARG A O 1
ATOM 1548 N N . ALA A 1 190 ? 1.091 7.75 8.898 1 79.31 190 ALA A N 1
ATOM 1549 C CA . ALA A 1 190 ? 1.407 9.031 9.531 1 79.31 190 ALA A CA 1
ATOM 1550 C C . ALA A 1 190 ? 2.736 9.578 9.016 1 79.31 190 ALA A C 1
ATOM 1552 O O . ALA A 1 190 ? 3.533 8.844 8.43 1 79.31 190 ALA A O 1
ATOM 1553 N N . LEU A 1 191 ? 2.877 10.867 8.922 1 88.5 191 LEU A N 1
ATOM 1554 C CA . LEU A 1 191 ? 4.098 11.547 8.5 1 88.5 191 LEU A CA 1
ATOM 1555 C C . LEU A 1 191 ? 4.801 12.195 9.688 1 88.5 191 LEU A C 1
ATOM 1557 O O . LEU A 1 191 ? 4.148 12.703 10.594 1 88.5 191 LEU A O 1
ATOM 1561 N N . ASN A 1 192 ? 6.105 12.164 9.664 1 89.69 192 ASN A N 1
ATOM 1562 C CA . ASN A 1 192 ? 6.898 12.797 10.719 1 89.69 192 ASN A CA 1
ATOM 1563 C C . ASN A 1 192 ? 7.402 14.172 10.289 1 89.69 192 ASN A C 1
ATOM 1565 O O . ASN A 1 192 ? 7.137 14.609 9.164 1 89.69 192 ASN A O 1
ATOM 1569 N N . MET A 1 193 ? 8.141 14.891 11.188 1 93.5 193 MET A N 1
ATOM 1570 C CA . MET A 1 193 ? 8.602 16.266 11.008 1 93.5 193 MET A CA 1
ATOM 1571 C C . MET A 1 193 ? 9.562 16.359 9.828 1 93.5 193 MET A C 1
ATOM 1573 O O . MET A 1 193 ? 9.516 17.312 9.055 1 93.5 193 MET A O 1
ATOM 1577 N N . ASP A 1 194 ? 10.391 15.422 9.68 1 90.81 194 ASP A N 1
ATOM 1578 C CA . ASP A 1 194 ? 11.367 15.445 8.586 1 90.81 194 ASP A CA 1
ATOM 1579 C C . ASP A 1 194 ? 10.664 15.406 7.23 1 90.81 194 ASP A C 1
ATOM 1581 O O . ASP A 1 194 ? 11.039 16.141 6.316 1 90.81 194 ASP A O 1
ATOM 1585 N N . GLN A 1 195 ? 9.711 14.594 7.156 1 88.81 195 GLN A N 1
ATOM 1586 C CA . GLN A 1 195 ? 8.93 14.492 5.926 1 88.81 195 GLN A CA 1
ATOM 1587 C C . GLN A 1 195 ? 8.164 15.781 5.656 1 88.81 195 GLN A C 1
ATOM 1589 O O . GLN A 1 195 ? 8.148 16.281 4.527 1 88.81 195 GLN A O 1
ATOM 1594 N N . TRP A 1 196 ? 7.539 16.344 6.695 1 94.5 196 TRP A N 1
ATOM 1595 C CA . TRP A 1 196 ? 6.836 17.609 6.594 1 94.5 196 TRP A CA 1
ATOM 1596 C C . TRP A 1 196 ? 7.762 18.719 6.078 1 94.5 196 TRP A C 1
ATOM 1598 O O . TRP A 1 196 ? 7.438 19.406 5.113 1 94.5 196 TRP A O 1
ATOM 1608 N N . ARG A 1 197 ? 8.875 18.812 6.578 1 95.12 197 ARG A N 1
ATOM 1609 C CA . ARG A 1 197 ? 9.844 19.828 6.188 1 95.12 197 ARG A CA 1
ATOM 1610 C C . ARG A 1 197 ? 10.336 19.594 4.762 1 95.12 197 ARG A C 1
ATOM 1612 O O . ARG A 1 197 ? 10.594 20.562 4.027 1 95.12 197 ARG A O 1
ATOM 1619 N N . SER A 1 198 ? 10.453 18.406 4.398 1 93 198 SER A N 1
ATOM 1620 C CA . SER A 1 198 ? 10.977 18.078 3.078 1 93 198 SER A CA 1
ATOM 1621 C C . SER A 1 198 ? 10.031 18.531 1.974 1 93 198 SER A C 1
ATOM 1623 O O . SER A 1 198 ? 10.469 18.875 0.875 1 93 198 SER A O 1
ATOM 1625 N N . PHE A 1 199 ? 8.734 18.562 2.238 1 94.31 199 PHE A N 1
ATOM 1626 C CA . PHE A 1 199 ? 7.762 19 1.245 1 94.31 199 PHE A CA 1
ATOM 1627 C C . PHE A 1 199 ? 8 20.453 0.862 1 94.31 199 PHE A C 1
ATOM 1629 O O . PHE A 1 199 ? 8.055 20.781 -0.323 1 94.31 199 PHE A O 1
ATOM 1636 N N . TYR A 1 200 ? 8.133 21.297 1.882 1 94.94 200 TYR A N 1
ATOM 1637 C CA . TYR A 1 200 ? 8.375 22.703 1.626 1 94.94 200 TYR A CA 1
ATOM 1638 C C . TYR A 1 200 ? 9.672 22.906 0.856 1 94.94 200 TYR A C 1
ATOM 1640 O O . TYR A 1 200 ? 9.711 23.672 -0.111 1 94.94 200 TYR A O 1
ATOM 1648 N N . ARG A 1 201 ? 10.719 22.234 1.291 1 93.38 201 ARG A N 1
ATOM 1649 C CA . ARG A 1 201 ? 11.992 22.312 0.591 1 93.38 201 ARG A CA 1
ATOM 1650 C C . ARG A 1 201 ? 11.844 21.891 -0.87 1 93.38 201 ARG A C 1
ATOM 1652 O O . ARG A 1 201 ? 12.391 22.547 -1.764 1 93.38 201 ARG A O 1
ATOM 1659 N N . PHE A 1 202 ? 11.156 20.797 -1.102 1 94.06 202 PHE A N 1
ATOM 1660 C CA . PHE A 1 202 ? 10.93 20.281 -2.441 1 94.06 202 PHE A CA 1
ATOM 1661 C C . PHE A 1 202 ? 10.211 21.297 -3.312 1 94.06 202 PHE A C 1
ATOM 1663 O O . PHE A 1 202 ? 10.586 21.516 -4.469 1 94.06 202 PHE A O 1
ATOM 1670 N N . PHE A 1 203 ? 9.18 21.938 -2.771 1 91.69 203 PHE A N 1
ATOM 1671 C CA . PHE A 1 203 ? 8.398 22.922 -3.512 1 91.69 203 PHE A CA 1
ATOM 1672 C C . PHE A 1 203 ? 9.25 24.125 -3.881 1 91.69 203 PHE A C 1
ATOM 1674 O O . PHE A 1 203 ? 9.078 24.719 -4.949 1 91.69 203 PHE A O 1
ATOM 1681 N N . LYS A 1 204 ? 10.156 24.469 -3.02 1 91 204 LYS A N 1
ATOM 1682 C CA . LYS A 1 204 ? 11 25.641 -3.24 1 91 204 LYS A CA 1
ATOM 1683 C C . LYS A 1 204 ? 12.117 25.328 -4.23 1 91 204 LYS A C 1
ATOM 1685 O O . LYS A 1 204 ? 12.484 26.172 -5.055 1 91 204 LYS A O 1
ATOM 1690 N N . GLU A 1 205 ? 12.648 24.109 -4.207 1 91.25 205 GLU A N 1
ATOM 1691 C CA . GLU A 1 205 ? 13.898 23.812 -4.906 1 91.25 205 GLU A CA 1
ATOM 1692 C C . GLU A 1 205 ? 13.633 23.156 -6.258 1 91.25 205 GLU A C 1
ATOM 1694 O O . GLU A 1 205 ? 14.461 23.25 -7.168 1 91.25 205 GLU A O 1
ATOM 1699 N N . VAL A 1 206 ? 12.57 22.438 -6.355 1 89.38 206 VAL A N 1
ATOM 1700 C CA . VAL A 1 206 ? 12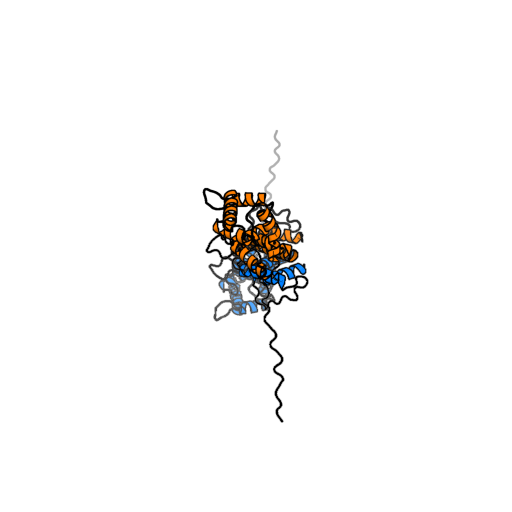.359 21.625 -7.551 1 89.38 206 VAL A CA 1
ATOM 1701 C C . VAL A 1 206 ? 11.266 22.25 -8.414 1 89.38 206 VAL A C 1
ATOM 1703 O O . VAL A 1 206 ? 10.211 22.625 -7.902 1 89.38 206 VAL A O 1
ATOM 1706 N N . ASP A 1 207 ? 11.531 22.297 -9.719 1 85.12 207 ASP A N 1
ATOM 1707 C CA . ASP A 1 207 ? 10.562 22.797 -10.688 1 85.12 207 ASP A CA 1
ATOM 1708 C C . ASP A 1 207 ? 9.594 21.703 -11.133 1 85.12 207 ASP A C 1
ATOM 1710 O O . ASP A 1 207 ? 10.016 20.672 -11.664 1 85.12 207 ASP A O 1
ATOM 1714 N N . PHE A 1 208 ? 8.32 21.969 -10.93 1 80.12 208 PHE A N 1
ATOM 1715 C CA . PHE A 1 208 ? 7.305 20.953 -11.18 1 80.12 208 PHE A CA 1
ATOM 1716 C C . PHE A 1 208 ? 6.98 20.859 -12.664 1 80.12 208 PHE A C 1
ATOM 1718 O O . PHE A 1 208 ? 6.289 19.938 -13.102 1 80.12 208 PHE A O 1
ATOM 1725 N N . HIS A 1 209 ? 7.488 21.75 -13.484 1 77.62 209 HIS A N 1
ATOM 1726 C CA . HIS A 1 209 ? 7.234 21.719 -14.922 1 77.62 209 HIS A CA 1
ATOM 1727 C C . HIS A 1 209 ? 7.992 20.562 -15.578 1 77.62 209 HIS A C 1
ATOM 1729 O O . HIS A 1 209 ? 7.441 19.859 -16.422 1 77.62 209 HIS A O 1
ATOM 1735 N N . ASP A 1 210 ? 9.211 20.312 -15.195 1 77.12 210 ASP A N 1
ATOM 1736 C CA . ASP A 1 210 ? 9.953 19.266 -15.898 1 77.12 210 ASP A CA 1
ATOM 1737 C C . ASP A 1 210 ? 10.695 18.375 -14.906 1 77.12 210 ASP A C 1
ATOM 1739 O O . ASP A 1 210 ? 11.266 17.359 -15.297 1 77.12 210 ASP A O 1
ATOM 1743 N N . LEU A 1 211 ? 10.617 18.578 -13.711 1 79.62 211 LEU A N 1
ATOM 1744 C CA . LEU A 1 211 ? 11.258 17.812 -12.648 1 79.62 211 LEU A CA 1
ATOM 1745 C C . LEU A 1 211 ? 12.734 17.594 -12.953 1 79.62 211 LEU A C 1
ATOM 1747 O O . LEU A 1 211 ? 13.352 16.672 -12.422 1 79.62 211 LEU A O 1
ATOM 1751 N N . GLU A 1 212 ? 13.312 18.344 -13.859 1 77.12 212 GLU A N 1
ATOM 1752 C CA . GLU A 1 212 ? 14.68 18.141 -14.336 1 77.12 212 GLU A CA 1
ATOM 1753 C C . GLU A 1 212 ? 15.688 18.422 -13.227 1 77.12 212 GLU A C 1
ATOM 1755 O O . GLU A 1 212 ? 16.75 17.797 -13.18 1 77.12 212 GLU A O 1
ATOM 1760 N N . ASN A 1 213 ? 15.312 19.25 -12.414 1 81.31 213 ASN A N 1
ATOM 1761 C CA . ASN A 1 213 ? 16.25 19.656 -11.375 1 81.31 213 ASN A CA 1
ATOM 1762 C C . ASN A 1 213 ? 16.156 18.734 -10.156 1 81.31 213 ASN A C 1
ATOM 1764 O O . ASN A 1 213 ? 16.844 18.953 -9.156 1 81.31 213 ASN A O 1
ATOM 1768 N N . TYR A 1 214 ? 15.242 17.797 -10.289 1 86.25 214 TYR A N 1
ATOM 1769 C CA . TYR A 1 214 ? 15.18 16.844 -9.18 1 86.25 214 TYR A CA 1
ATOM 1770 C C . TYR A 1 214 ? 16.297 15.82 -9.289 1 86.25 214 TYR A C 1
ATOM 1772 O O . TYR A 1 214 ? 16.422 15.117 -10.297 1 86.25 214 TYR A O 1
ATOM 1780 N N . ASP A 1 215 ? 17.203 15.812 -8.328 1 83.44 215 ASP A N 1
ATOM 1781 C CA . ASP A 1 215 ? 18.312 14.875 -8.211 1 83.44 215 ASP A CA 1
ATOM 1782 C C . ASP A 1 215 ? 18.094 13.906 -7.055 1 83.44 215 ASP A C 1
ATOM 1784 O O . ASP A 1 215 ? 18.234 14.281 -5.887 1 83.44 215 ASP A O 1
ATOM 1788 N N . SER A 1 216 ? 17.844 12.703 -7.305 1 78.62 216 SER A N 1
ATOM 1789 C CA . SER A 1 216 ? 17.516 11.68 -6.312 1 78.62 216 SER A CA 1
ATOM 1790 C C . SER A 1 216 ? 18.703 11.391 -5.402 1 78.62 216 SER A C 1
ATOM 1792 O O . SER A 1 216 ? 18.547 10.781 -4.344 1 78.62 216 SER A O 1
ATOM 1794 N N . SER A 1 217 ? 19.859 11.906 -5.84 1 80.62 217 SER A N 1
ATOM 1795 C CA . SER A 1 217 ? 21.062 11.68 -5.027 1 80.62 217 SER A CA 1
ATOM 1796 C C . SER A 1 217 ? 21.125 12.656 -3.861 1 80.62 217 SER A C 1
ATOM 1798 O O . SER A 1 217 ? 21.906 12.453 -2.922 1 80.62 217 SER A O 1
ATOM 1800 N N . GLN A 1 218 ? 20.328 13.68 -3.926 1 81.88 218 GLN A N 1
ATOM 1801 C CA . GLN A 1 218 ? 20.266 14.617 -2.811 1 81.88 218 GLN A CA 1
ATOM 1802 C C . GLN A 1 218 ? 19.562 13.984 -1.604 1 81.88 218 GLN A C 1
ATOM 1804 O O . GLN A 1 218 ? 18.922 12.945 -1.727 1 81.88 218 GLN A O 1
ATOM 1809 N N . ALA A 1 219 ? 19.766 14.516 -0.419 1 86.88 219 ALA A N 1
ATOM 1810 C CA . ALA A 1 219 ? 19.234 13.961 0.826 1 86.88 219 ALA A CA 1
ATOM 1811 C C . ALA A 1 219 ? 17.734 14.219 0.945 1 86.88 219 ALA A C 1
ATOM 1813 O O . ALA A 1 219 ? 17.297 14.922 1.856 1 86.88 219 ALA A O 1
ATOM 1814 N N . TRP A 1 220 ? 16.984 13.656 -0.074 1 87.31 220 TRP A N 1
ATOM 1815 C CA . TRP A 1 220 ? 15.531 13.727 0.026 1 87.31 220 TRP A CA 1
ATOM 1816 C C . TRP A 1 220 ? 14.984 12.578 0.874 1 87.31 220 TRP A C 1
ATOM 1818 O O . TRP A 1 220 ? 15.594 11.508 0.943 1 87.31 220 TRP A O 1
ATOM 1828 N N . THR A 1 221 ? 13.93 12.844 1.535 1 85.44 221 THR A N 1
ATOM 1829 C CA . THR A 1 221 ? 13.25 11.75 2.209 1 85.44 221 THR A CA 1
ATOM 1830 C C . THR A 1 221 ? 12.68 10.758 1.194 1 85.44 221 THR A C 1
ATOM 1832 O O . THR A 1 221 ? 12.289 11.148 0.091 1 85.44 221 THR A O 1
ATOM 1835 N N . VAL A 1 222 ? 12.586 9.547 1.58 1 79.81 222 VAL A N 1
ATOM 1836 C CA . VAL A 1 222 ? 12.102 8.469 0.722 1 79.81 222 VAL A CA 1
ATOM 1837 C C . VAL A 1 222 ? 10.734 8.844 0.152 1 79.81 222 VAL A C 1
ATOM 1839 O O . VAL A 1 222 ? 10.438 8.555 -1.01 1 79.81 222 VAL A O 1
ATOM 1842 N N . ILE A 1 223 ? 9.883 9.523 0.905 1 83 223 ILE A N 1
ATOM 1843 C CA . ILE A 1 223 ? 8.539 9.875 0.475 1 83 223 ILE A CA 1
ATOM 1844 C C . ILE A 1 223 ? 8.609 10.828 -0.713 1 83 223 ILE A C 1
ATOM 1846 O O . ILE A 1 223 ? 7.762 10.781 -1.61 1 83 223 ILE A O 1
ATOM 1850 N N . ILE A 1 224 ? 9.586 11.711 -0.761 1 87.5 224 ILE A N 1
ATOM 1851 C CA . ILE A 1 224 ? 9.742 12.633 -1.88 1 87.5 224 ILE A CA 1
ATOM 1852 C C . ILE A 1 224 ? 10.141 11.859 -3.135 1 87.5 224 ILE A C 1
ATOM 1854 O O . ILE A 1 224 ? 9.617 12.109 -4.223 1 87.5 224 ILE A O 1
ATOM 1858 N N . ASP A 1 225 ? 11.07 10.938 -2.975 1 82.25 225 ASP A N 1
ATOM 1859 C CA . ASP A 1 225 ? 11.461 10.102 -4.102 1 82.25 225 ASP A CA 1
ATOM 1860 C C . ASP A 1 225 ? 10.25 9.383 -4.695 1 82.25 225 ASP A C 1
ATOM 1862 O O . ASP A 1 225 ? 10.078 9.344 -5.918 1 82.25 225 ASP A O 1
ATOM 1866 N N . ASN A 1 226 ? 9.5 8.859 -3.818 1 80.69 226 ASN A N 1
ATOM 1867 C CA . ASN A 1 226 ? 8.305 8.148 -4.258 1 80.69 226 ASN A CA 1
ATOM 1868 C C . ASN A 1 226 ? 7.312 9.086 -4.938 1 80.69 226 ASN A C 1
ATOM 1870 O O . ASN A 1 226 ? 6.668 8.711 -5.914 1 80.69 226 ASN A O 1
ATOM 1874 N N . PHE A 1 227 ? 7.172 10.234 -4.422 1 85.88 227 PHE A N 1
ATOM 1875 C CA . PHE A 1 227 ? 6.27 11.227 -4.988 1 85.88 227 PHE A CA 1
ATOM 1876 C C . PHE A 1 227 ? 6.703 11.617 -6.398 1 85.88 227 PHE A C 1
ATOM 1878 O O . PHE A 1 227 ? 5.875 11.711 -7.305 1 85.88 227 PHE A O 1
ATOM 1885 N N . VAL A 1 228 ? 7.957 11.781 -6.594 1 85.88 228 VAL A N 1
ATOM 1886 C CA . VAL A 1 228 ? 8.5 12.141 -7.898 1 85.88 228 VAL A CA 1
ATOM 1887 C C . VAL A 1 228 ? 8.227 11.016 -8.898 1 85.88 228 VAL A C 1
ATOM 1889 O O . VAL A 1 228 ? 7.844 11.266 -10.039 1 85.88 228 VAL A O 1
ATOM 1892 N N . GLU A 1 229 ? 8.5 9.797 -8.461 1 79.5 229 GLU A N 1
ATOM 1893 C CA . GLU A 1 229 ? 8.219 8.648 -9.32 1 79.5 229 GLU A CA 1
ATOM 1894 C C . GLU A 1 229 ? 6.746 8.609 -9.719 1 79.5 229 GLU A C 1
ATOM 1896 O O . GLU A 1 229 ? 6.418 8.328 -10.875 1 79.5 229 GLU A O 1
ATOM 1901 N N . TRP A 1 230 ? 5.922 8.844 -8.82 1 79.12 230 TRP A N 1
ATOM 1902 C CA . TRP A 1 230 ? 4.484 8.891 -9.07 1 79.12 230 TRP A CA 1
ATOM 1903 C C . TRP A 1 230 ? 4.141 9.984 -10.07 1 79.12 230 TRP A C 1
ATOM 1905 O O . TRP A 1 230 ? 3.312 9.773 -10.961 1 79.12 230 TRP A O 1
ATOM 1915 N N . LEU A 1 231 ? 4.719 11.211 -9.914 1 84.06 231 LEU A N 1
ATOM 1916 C CA . LEU A 1 231 ? 4.492 12.32 -10.836 1 84.06 231 LEU A CA 1
ATOM 1917 C C . LEU A 1 231 ? 4.887 11.93 -12.258 1 84.06 231 LEU A C 1
ATOM 1919 O O . LEU A 1 231 ? 4.168 12.25 -13.211 1 84.06 231 LEU A O 1
ATOM 1923 N N . LYS A 1 232 ? 6.004 11.281 -12.336 1 82.19 232 LYS A N 1
ATOM 1924 C CA . LYS A 1 232 ? 6.496 10.859 -13.641 1 82.19 232 LYS A CA 1
ATOM 1925 C C . LYS A 1 232 ? 5.543 9.867 -14.289 1 82.19 232 LYS A C 1
ATOM 1927 O O . LYS A 1 232 ? 5.309 9.922 -15.5 1 82.19 232 LYS A O 1
ATOM 1932 N N . GLU A 1 233 ? 5.09 8.969 -13.516 1 73.56 233 GLU A N 1
ATOM 1933 C CA . GLU A 1 233 ? 4.152 7.973 -14.023 1 73.56 233 GLU A CA 1
ATOM 1934 C C . GLU A 1 233 ? 2.834 8.617 -14.445 1 73.56 233 GLU A C 1
ATOM 1936 O O . GLU A 1 233 ? 2.219 8.203 -15.43 1 73.56 233 GLU A O 1
ATOM 1941 N N . LYS A 1 234 ? 2.363 9.555 -13.688 1 73.94 234 LYS A N 1
ATOM 1942 C CA . LYS A 1 234 ? 1.126 10.266 -13.992 1 73.94 234 LYS A CA 1
ATOM 1943 C C . LYS A 1 234 ? 1.233 11.016 -15.312 1 73.94 234 LYS A C 1
ATOM 1945 O O . LYS A 1 234 ? 0.245 11.148 -16.047 1 73.94 234 LYS A O 1
ATOM 1950 N N . GLU A 1 235 ? 2.363 11.57 -15.547 1 68.81 235 GLU A N 1
ATOM 1951 C CA . GLU A 1 235 ? 2.584 12.312 -16.781 1 68.81 235 GLU A CA 1
ATOM 1952 C C . GLU A 1 235 ? 2.602 11.383 -17.984 1 68.81 235 GLU A C 1
ATOM 1954 O O . GLU A 1 235 ? 2.254 11.789 -19.094 1 68.81 235 GLU A O 1
ATOM 1959 N N . LYS A 1 236 ? 3.094 10.242 -17.797 1 62.22 236 LYS A N 1
ATOM 1960 C CA . LYS A 1 236 ? 3.129 9.281 -18.891 1 62.22 236 LYS A CA 1
ATOM 1961 C C . LYS A 1 236 ? 1.721 8.844 -19.281 1 62.22 236 LYS A C 1
ATOM 1963 O O . LYS A 1 236 ? 1.459 8.547 -20.453 1 62.22 236 LYS A O 1
ATOM 1968 N N . ASN A 1 237 ? 0.829 8.805 -18.453 1 52.16 237 ASN A N 1
ATOM 1969 C CA . ASN A 1 237 ? -0.535 8.383 -18.75 1 52.16 237 ASN A CA 1
ATOM 1970 C C . ASN A 1 237 ? -1.411 9.555 -19.172 1 52.16 237 ASN A C 1
ATOM 1972 O O . ASN A 1 237 ? -2.355 9.391 -19.938 1 52.16 237 ASN A O 1
ATOM 1976 N N . MET B 1 1 ? 66.188 73.812 6.242 1 22.52 1 MET B N 1
ATOM 1977 C CA . MET B 1 1 ? 65.75 74.312 7.535 1 22.52 1 MET B CA 1
ATOM 1978 C C . MET B 1 1 ? 64.25 74.125 7.73 1 22.52 1 MET B C 1
ATOM 1980 O O . MET B 1 1 ? 63.531 74 6.758 1 22.52 1 MET B O 1
ATOM 1984 N N . PRO B 1 2 ? 63.75 73.938 9.047 1 24.22 2 PRO B N 1
ATOM 1985 C CA . PRO B 1 2 ? 62.719 73.125 9.734 1 24.22 2 PRO B CA 1
ATOM 1986 C C . PRO B 1 2 ? 61.344 73.75 9.672 1 24.22 2 PRO B C 1
ATOM 1988 O O . PRO B 1 2 ? 60.344 73.125 10.062 1 24.22 2 PRO B O 1
ATOM 1991 N N . ARG B 1 3 ? 61.156 75 8.945 1 25.25 3 ARG B N 1
ATOM 1992 C CA . ARG B 1 3 ? 60.219 75.688 9.836 1 25.25 3 ARG B CA 1
ATOM 1993 C C . ARG B 1 3 ? 58.844 75 9.844 1 25.25 3 ARG B C 1
ATOM 1995 O O . ARG B 1 3 ? 58.375 74.562 8.805 1 25.25 3 ARG B O 1
ATOM 2002 N N . PRO B 1 4 ? 58.219 74.938 11.055 1 23.42 4 PRO B N 1
ATOM 2003 C CA . PRO B 1 4 ? 57.156 74.312 11.828 1 23.42 4 PRO B CA 1
ATOM 2004 C C . PRO B 1 4 ? 55.75 74.688 11.328 1 23.42 4 PRO B C 1
ATOM 2006 O O . PRO B 1 4 ? 55.594 75.75 10.742 1 23.42 4 PRO B O 1
ATOM 2009 N N . LYS B 1 5 ? 54.969 73.625 11.047 1 24.27 5 LYS B N 1
ATOM 2010 C CA . LYS B 1 5 ? 53.594 73.375 10.625 1 24.27 5 LYS B CA 1
ATOM 2011 C C . LYS B 1 5 ? 52.594 74.125 11.469 1 24.27 5 LYS B C 1
ATOM 2013 O O . LYS B 1 5 ? 52.656 74.125 12.703 1 24.27 5 LYS B O 1
ATOM 2018 N N . ARG B 1 6 ? 52.219 75.375 10.961 1 21.77 6 ARG B N 1
ATOM 2019 C CA . ARG B 1 6 ? 51.312 76.375 11.492 1 21.77 6 ARG B CA 1
ATOM 2020 C C . ARG B 1 6 ? 50.094 75.688 12.156 1 21.77 6 ARG B C 1
ATOM 2022 O O . ARG B 1 6 ? 49.469 74.875 11.57 1 21.77 6 ARG B O 1
ATOM 2029 N N . LYS B 1 7 ? 50.062 75.75 13.578 1 24.52 7 LYS B N 1
ATOM 2030 C CA . LYS B 1 7 ? 49.156 75.312 14.656 1 24.52 7 LYS B CA 1
ATOM 2031 C C . LYS B 1 7 ? 47.812 76 14.516 1 24.52 7 LYS B C 1
ATOM 2033 O O . LYS B 1 7 ? 47.656 77.188 14.812 1 24.52 7 LYS B O 1
ATOM 2038 N N . ALA B 1 8 ? 47.188 75.938 13.18 1 26.98 8 ALA B N 1
ATOM 2039 C CA . ALA B 1 8 ? 45.938 76.688 13.062 1 26.98 8 ALA B CA 1
ATOM 2040 C C . ALA B 1 8 ? 45.031 76.5 14.281 1 26.98 8 ALA B C 1
ATOM 2042 O O . ALA B 1 8 ? 45.062 75.438 14.898 1 26.98 8 ALA B O 1
ATOM 2043 N N . ALA B 1 9 ? 44.375 77.562 14.641 1 26.27 9 ALA B N 1
ATOM 2044 C CA . ALA B 1 9 ? 43.594 78.125 15.727 1 26.27 9 ALA B CA 1
ATOM 2045 C C . ALA B 1 9 ? 42.375 77.312 16.062 1 26.27 9 ALA B C 1
ATOM 2047 O O . ALA B 1 9 ? 41.844 76.625 15.195 1 26.27 9 ALA B O 1
ATOM 2048 N N . VAL B 1 10 ? 42.031 77.25 17.344 1 25.88 10 VAL B N 1
ATOM 2049 C CA . VAL B 1 10 ? 41.281 76.5 18.359 1 25.88 10 VAL B CA 1
ATOM 2050 C C . VAL B 1 10 ? 39.812 77 18.328 1 25.88 10 VAL B C 1
ATOM 2052 O O . VAL B 1 10 ? 39 76.5 19.109 1 25.88 10 VAL B O 1
ATOM 2055 N N . PRO B 1 11 ? 39.375 77.688 17.188 1 25.33 11 PRO B N 1
ATOM 2056 C CA . PRO B 1 11 ? 38.344 78.5 17.75 1 25.33 11 PRO B CA 1
ATOM 2057 C C . PRO B 1 11 ? 37.375 77.75 18.672 1 25.33 11 PRO B C 1
ATOM 2059 O O . PRO B 1 11 ? 37.312 76.5 18.609 1 25.33 11 PRO B O 1
ATOM 2062 N N . THR B 1 12 ? 36.531 78.562 19.562 1 23.39 12 THR B N 1
ATOM 2063 C CA . THR B 1 12 ? 35.719 78.562 20.766 1 23.39 12 THR B CA 1
ATOM 2064 C C . THR B 1 12 ? 34.438 77.812 20.578 1 23.39 12 THR B C 1
ATOM 2066 O O . THR B 1 12 ? 33.938 77.625 19.453 1 23.39 12 THR B O 1
ATOM 2069 N N . ARG B 1 13 ? 33.969 77.062 21.641 1 26.75 13 ARG B N 1
ATOM 2070 C CA . ARG B 1 13 ? 33.062 76.062 22.141 1 26.75 13 ARG B CA 1
ATOM 2071 C C . ARG B 1 13 ? 31.609 76.5 22.094 1 26.75 13 ARG B C 1
ATOM 2073 O O . ARG B 1 13 ? 30.734 75.875 22.672 1 26.75 13 ARG B O 1
ATOM 2080 N N . SER B 1 14 ? 31.188 77.5 21.266 1 25.72 14 SER B N 1
ATOM 2081 C CA . SER B 1 14 ? 29.906 77.938 21.797 1 25.72 14 SER B CA 1
ATOM 2082 C C . SER B 1 14 ? 28.953 76.812 22.031 1 25.72 14 SER B C 1
ATOM 2084 O O . SER B 1 14 ? 28.938 75.812 21.266 1 25.72 14 SER B O 1
ATOM 2086 N N . SER B 1 15 ? 28.438 76.625 23.312 1 25.17 15 SER B N 1
ATOM 2087 C CA . SER B 1 15 ? 27.562 75.688 24.016 1 25.17 15 SER B CA 1
ATOM 2088 C C . SER B 1 15 ? 26.234 75.562 23.312 1 25.17 15 SER B C 1
ATOM 2090 O O . SER B 1 15 ? 25.516 76.5 23.078 1 25.17 15 SER B O 1
ATOM 2092 N N . ASP B 1 16 ? 26.125 74.688 22.359 1 25.48 16 ASP B N 1
ATOM 2093 C CA . ASP B 1 16 ? 24.953 74.188 21.641 1 25.48 16 ASP B CA 1
ATOM 2094 C C . ASP B 1 16 ? 23.797 73.875 22.609 1 25.48 16 ASP B C 1
ATOM 2096 O O . ASP B 1 16 ? 23.969 73.188 23.594 1 25.48 16 ASP B O 1
ATOM 2100 N N . ALA B 1 17 ? 22.922 74.938 22.859 1 32.53 17 ALA B N 1
ATOM 2101 C CA . ALA B 1 17 ? 21.688 74.938 23.625 1 32.53 17 ALA B CA 1
ATOM 2102 C C . ALA B 1 17 ? 20.891 73.625 23.375 1 32.53 17 ALA B C 1
ATOM 2104 O O . ALA B 1 17 ? 20.656 73.25 22.234 1 32.53 17 ALA B O 1
ATOM 2105 N N . ASP B 1 18 ? 20.938 72.688 24.328 1 28.92 18 ASP B N 1
ATOM 2106 C CA . ASP B 1 18 ? 20.281 71.375 24.609 1 28.92 18 ASP B CA 1
ATOM 2107 C C . ASP B 1 18 ? 18.766 71.5 24.469 1 28.92 18 ASP B C 1
ATOM 2109 O O . ASP B 1 18 ? 18.125 72.188 25.281 1 28.92 18 ASP B O 1
ATOM 2113 N N . SER B 1 19 ? 18.203 72 23.375 1 32.19 19 SER B N 1
ATOM 2114 C CA . SER B 1 19 ? 16.75 72 23.281 1 32.19 19 SER B CA 1
ATOM 2115 C C . SER B 1 19 ? 16.109 70.812 23.969 1 32.19 19 SER B C 1
ATOM 2117 O O . SER B 1 19 ? 16.484 69.688 23.688 1 32.19 19 SER B O 1
ATOM 2119 N N . SER B 1 20 ? 15.641 70.938 25.234 1 31.44 20 SER B N 1
ATOM 2120 C CA . SER B 1 20 ? 14.922 70.062 26.156 1 31.44 20 SER B CA 1
ATOM 2121 C C . SER B 1 20 ? 13.766 69.312 25.438 1 31.44 20 SER B C 1
ATOM 2123 O O . SER B 1 20 ? 12.805 70 25.016 1 31.44 20 SER B O 1
ATOM 2125 N N . ALA B 1 21 ? 14.031 68.375 24.547 1 35.97 21 ALA B N 1
ATOM 2126 C CA . ALA B 1 21 ? 12.992 67.5 24.016 1 35.97 21 ALA B CA 1
ATOM 2127 C C . ALA B 1 21 ? 12.039 67.062 25.125 1 35.97 21 ALA B C 1
ATOM 2129 O O . ALA B 1 21 ? 12.461 66.562 26.141 1 35.97 21 ALA B O 1
ATOM 2130 N N . ARG B 1 22 ? 10.953 67.812 25.406 1 37.88 22 ARG B N 1
ATOM 2131 C CA . ARG B 1 22 ? 9.859 67.438 26.297 1 37.88 22 ARG B CA 1
ATOM 2132 C C . ARG B 1 22 ? 9.531 65.938 26.172 1 37.88 22 ARG B C 1
ATOM 2134 O O . ARG B 1 22 ? 9.422 65.438 25.062 1 37.88 22 ARG B O 1
ATOM 2141 N N . PRO B 1 23 ? 9.859 65.188 27.203 1 36.22 23 PRO B N 1
ATOM 2142 C CA . PRO B 1 23 ? 9.578 63.719 27.188 1 36.22 23 PRO B CA 1
ATOM 2143 C C . PRO B 1 23 ? 8.164 63.406 26.703 1 36.22 23 PRO B C 1
ATOM 2145 O O . PRO B 1 23 ? 7.215 64.125 27.047 1 36.22 23 PRO B O 1
ATOM 2148 N N . GLU B 1 24 ? 7.949 63.062 25.547 1 36.84 24 GLU B N 1
ATOM 2149 C CA . GLU B 1 24 ? 6.637 62.562 25.125 1 36.84 24 GLU B CA 1
ATOM 2150 C C . GLU B 1 24 ? 5.965 61.75 26.234 1 36.84 24 GLU B C 1
ATOM 2152 O O . GLU B 1 24 ? 6.609 60.938 26.891 1 36.84 24 GLU B O 1
ATOM 2157 N N . PRO B 1 25 ? 4.914 62.156 26.969 1 37.03 25 PRO B N 1
ATOM 2158 C CA . PRO B 1 25 ? 4.27 61.438 28.062 1 37.03 25 PRO B CA 1
ATOM 2159 C C . PRO B 1 25 ? 4.219 59.938 27.828 1 37.03 25 PRO B C 1
ATOM 2161 O O . PRO B 1 25 ? 3.918 59.469 26.719 1 37.03 25 PRO B O 1
ATOM 2164 N N . LYS B 1 26 ? 5.113 59.062 28.406 1 40.69 26 LYS B N 1
ATOM 2165 C CA . LYS B 1 26 ? 5.07 57.625 28.531 1 40.69 26 LYS B CA 1
ATOM 2166 C C . LYS B 1 26 ? 3.654 57.125 28.812 1 40.69 26 LYS B C 1
ATOM 2168 O O . LYS B 1 26 ? 3.102 57.406 29.875 1 40.69 26 LYS B O 1
ATOM 2173 N N . LYS B 1 27 ? 2.732 57.094 28.031 1 43.81 27 LYS B N 1
ATOM 2174 C CA . LYS B 1 27 ? 1.396 56.531 28.219 1 43.81 27 LYS B CA 1
ATOM 2175 C C . LYS B 1 27 ? 1.438 55.281 29.078 1 43.81 27 LYS B C 1
ATOM 2177 O O . LYS B 1 27 ? 2.291 54.406 28.859 1 43.81 27 LYS B O 1
ATOM 2182 N N . PRO B 1 28 ? 0.943 54.938 30.391 1 44.28 28 PRO B N 1
ATOM 2183 C CA . PRO B 1 28 ? 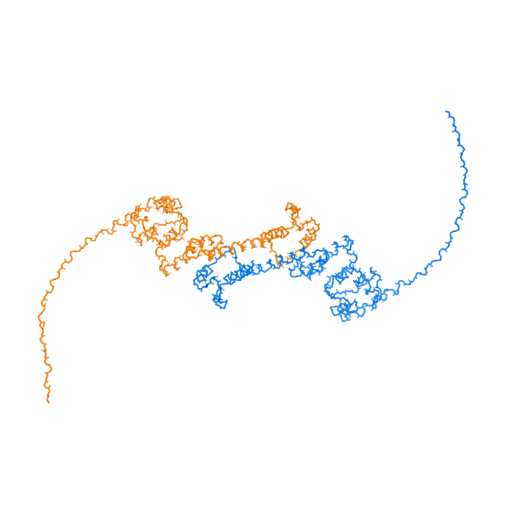1.125 53.969 31.453 1 44.28 28 PRO B CA 1
ATOM 2184 C C . PRO B 1 28 ? 1.059 52.531 30.953 1 44.28 28 PRO B C 1
ATOM 2186 O O . PRO B 1 28 ? 0.109 52.156 30.266 1 44.28 28 PRO B O 1
ATOM 2189 N N . ARG B 1 29 ? 2.096 51.781 30.609 1 50.66 29 ARG B N 1
ATOM 2190 C CA . ARG B 1 29 ? 2.287 50.344 30.375 1 50.66 29 ARG B CA 1
ATOM 2191 C C . ARG B 1 29 ? 1.326 49.531 31.219 1 50.66 29 ARG B C 1
ATOM 2193 O O . ARG B 1 29 ? 0.993 48.375 30.859 1 50.66 29 ARG B O 1
ATOM 2200 N N . GLY B 1 30 ? 1.062 49.938 32.5 1 55.81 30 GLY B N 1
ATOM 2201 C CA . GLY B 1 30 ? 0.179 49.281 33.438 1 55.81 30 GLY B CA 1
ATOM 2202 C C . GLY B 1 30 ? -1.216 49.031 32.906 1 55.81 30 GLY B C 1
ATOM 2203 O O . GLY B 1 30 ? -1.807 48 33.125 1 55.81 30 GLY B O 1
ATOM 2204 N N . ASN B 1 31 ? -1.683 49.938 32 1 76.88 31 ASN B N 1
ATOM 2205 C CA . ASN B 1 31 ? -3.053 49.938 31.516 1 76.88 31 ASN B CA 1
ATOM 2206 C C . ASN B 1 31 ? -3.232 48.938 30.359 1 76.88 31 ASN B C 1
ATOM 2208 O O . ASN B 1 31 ? -4.277 48.312 30.234 1 76.88 31 ASN B O 1
ATOM 2212 N N . GLN B 1 32 ? -2.098 48.625 29.781 1 78.38 32 GLN B N 1
ATOM 2213 C CA . GLN B 1 32 ? -2.178 47.719 28.625 1 78.38 32 GLN B CA 1
ATOM 2214 C C . GLN B 1 32 ? -2.408 46.281 29.062 1 78.38 32 GLN B C 1
ATOM 2216 O O . GLN B 1 32 ? -3.242 45.594 28.484 1 78.38 32 GLN B O 1
ATOM 2221 N N . PHE B 1 33 ? -1.679 45.844 30.031 1 84.69 33 PHE B N 1
ATOM 2222 C CA . PHE B 1 33 ? -1.807 44.469 30.547 1 84.69 33 PHE B CA 1
ATOM 2223 C C . PHE B 1 33 ? -3.205 44.25 31.094 1 84.69 33 PHE B C 1
ATOM 2225 O O . PHE B 1 33 ? -3.76 43.156 30.938 1 84.69 33 PHE B O 1
ATOM 2232 N N . ASN B 1 34 ? -3.635 45.281 31.656 1 89.69 34 ASN B N 1
ATOM 2233 C CA . ASN B 1 34 ? -4.992 45.188 32.188 1 89.69 34 ASN B CA 1
ATOM 2234 C C . ASN B 1 34 ? -6.012 44.969 31.062 1 89.69 34 ASN B C 1
ATOM 2236 O O . ASN B 1 34 ? -6.93 44.156 31.188 1 89.69 34 ASN B O 1
ATOM 2240 N N . ARG B 1 35 ? -5.816 45.625 30.016 1 93 35 ARG B N 1
ATOM 2241 C CA . ARG B 1 35 ? -6.73 45.5 28.875 1 93 35 ARG B CA 1
ATOM 2242 C C . ARG B 1 35 ? -6.609 44.156 28.219 1 93 35 ARG B C 1
ATOM 2244 O O . ARG B 1 35 ? -7.613 43.562 27.812 1 93 35 ARG B O 1
ATOM 2251 N N . ILE B 1 36 ? -5.418 43.688 28.188 1 95.94 36 ILE B N 1
ATOM 2252 C CA . ILE B 1 36 ? -5.168 42.375 27.609 1 95.94 36 ILE B CA 1
ATOM 2253 C C . ILE B 1 36 ? -5.863 41.312 28.453 1 95.94 36 ILE B C 1
ATOM 2255 O O . ILE B 1 36 ? -6.496 40.406 27.906 1 95.94 36 ILE B O 1
ATOM 2259 N N . ASP B 1 37 ? -5.754 41.469 29.719 1 95.5 37 ASP B N 1
ATOM 2260 C CA . ASP B 1 37 ? -6.398 40.531 30.625 1 95.5 37 ASP B CA 1
ATOM 2261 C C . ASP B 1 37 ? -7.918 40.594 30.516 1 95.5 37 ASP B C 1
ATOM 2263 O O . ASP B 1 37 ? -8.609 39.562 30.625 1 95.5 37 ASP B O 1
ATOM 2267 N N . GLN B 1 38 ? -8.398 41.781 30.359 1 94.62 38 GLN B N 1
ATOM 2268 C CA . GLN B 1 38 ? -9.836 41.938 30.188 1 94.62 38 GLN B CA 1
ATOM 2269 C C . GLN B 1 38 ? -10.328 41.219 28.922 1 94.62 38 GLN B C 1
ATOM 2271 O O . GLN B 1 38 ? -11.398 40.625 28.938 1 94.62 38 GLN B O 1
ATOM 2276 N N . LEU B 1 39 ? -9.578 41.406 27.875 1 95.94 39 LEU B N 1
ATOM 2277 C CA . LEU B 1 39 ? -9.914 40.688 26.641 1 95.94 39 LEU B CA 1
ATOM 2278 C C . LEU B 1 39 ? -9.914 39.188 26.875 1 95.94 39 LEU B C 1
ATOM 2280 O O . LEU B 1 39 ? -10.773 38.469 26.344 1 95.94 39 LEU B O 1
ATOM 2284 N N . PHE B 1 40 ? -8.953 38.656 27.578 1 97.31 40 PHE B N 1
ATOM 2285 C CA . PHE B 1 40 ? -8.875 37.25 27.922 1 97.31 40 PHE B CA 1
ATOM 2286 C C . PHE B 1 40 ? -10.141 36.781 28.625 1 97.31 40 PHE B C 1
ATOM 2288 O O . PHE B 1 40 ? -10.68 35.719 28.328 1 97.31 40 PHE B O 1
ATOM 2295 N N . GLU B 1 41 ? -10.641 37.594 29.516 1 96.19 41 GLU B N 1
ATOM 2296 C CA . GLU B 1 41 ? -11.82 37.25 30.312 1 96.19 41 GLU B CA 1
ATOM 2297 C C . GLU B 1 41 ? -13.07 37.156 29.453 1 96.19 41 GLU B C 1
ATOM 2299 O O . GLU B 1 41 ? -14.016 36.438 29.797 1 96.19 41 GLU B O 1
ATOM 2304 N N . SER B 1 42 ? -13.031 37.812 28.375 1 96.06 42 SER B N 1
ATOM 2305 C CA . SER B 1 42 ? -14.18 37.812 27.469 1 96.06 42 SER B CA 1
ATOM 2306 C C . SER B 1 42 ? -14.32 36.438 26.781 1 96.06 42 SER B C 1
ATOM 2308 O O . SER B 1 42 ? -15.398 36.094 26.297 1 96.06 42 SER B O 1
ATOM 2310 N N . TYR B 1 43 ? -13.258 35.688 26.75 1 97.44 43 TYR B N 1
ATOM 2311 C CA . TYR B 1 43 ? -13.289 34.438 25.969 1 97.44 43 TYR B CA 1
ATOM 2312 C C . TYR B 1 43 ? -13.016 33.219 26.828 1 97.44 43 TYR B C 1
ATOM 2314 O O . TYR B 1 43 ? -13.281 32.094 26.422 1 97.44 43 TYR B O 1
ATOM 2322 N N . VAL B 1 44 ? -12.594 33.406 28.047 1 97.56 44 VAL B N 1
ATOM 2323 C CA . VAL B 1 44 ? -12.102 32.312 28.906 1 97.56 44 VAL B CA 1
ATOM 2324 C C . VAL B 1 44 ? -13.281 31.484 29.406 1 97.56 44 VAL B C 1
ATOM 2326 O O . VAL B 1 44 ? -14.367 32.031 29.656 1 97.56 44 VAL B O 1
ATOM 2329 N N . ASN B 1 45 ? -13.047 30.25 29.453 1 97.12 45 ASN B N 1
ATOM 2330 C CA . ASN B 1 45 ? -13.891 29.406 30.281 1 97.12 45 ASN B CA 1
ATOM 2331 C C . ASN B 1 45 ? -13.523 29.531 31.766 1 97.12 45 ASN B C 1
ATOM 2333 O O . ASN B 1 45 ? -12.484 29.031 32.188 1 97.12 45 ASN B O 1
ATOM 2337 N N . LYS B 1 46 ? -14.359 30.031 32.469 1 94 46 LYS B N 1
ATOM 2338 C CA . LYS B 1 46 ? -14.062 30.391 33.844 1 94 46 LYS B CA 1
ATOM 2339 C C . LYS B 1 46 ? -13.797 29.156 34.719 1 94 46 LYS B C 1
ATOM 2341 O O . LYS B 1 46 ? -13 29.203 35.656 1 94 46 LYS B O 1
ATOM 2346 N N . THR B 1 47 ? -14.445 28.109 34.375 1 95.31 47 THR B N 1
ATOM 2347 C CA . THR B 1 47 ? -14.281 26.875 35.125 1 95.31 47 THR B CA 1
ATOM 2348 C C . THR B 1 47 ? -12.891 26.281 34.875 1 95.31 47 THR B C 1
ATOM 2350 O O . THR B 1 47 ? -12.234 25.828 35.812 1 95.31 47 THR B O 1
ATOM 2353 N N . LEU B 1 48 ? -12.367 26.359 33.688 1 93.94 48 LEU B N 1
ATOM 2354 C CA . LEU B 1 48 ? -11.102 25.75 33.281 1 93.94 48 LEU B CA 1
ATOM 2355 C C . LEU B 1 48 ? -9.953 26.75 33.438 1 93.94 48 LEU B C 1
ATOM 2357 O O . LEU B 1 48 ? -8.789 26.344 33.562 1 93.94 48 LEU B O 1
ATOM 2361 N N . GLY B 1 49 ? -10.289 28.047 33.406 1 95.5 49 GLY B N 1
ATOM 2362 C CA . GLY B 1 49 ? -9.266 29.078 33.438 1 95.5 49 GLY B CA 1
ATOM 2363 C C . GLY B 1 49 ? -8.5 29.188 32.156 1 95.5 49 GLY B C 1
ATOM 2364 O O . GLY B 1 49 ? -7.375 29.703 32.125 1 95.5 49 GLY B O 1
ATOM 2365 N N . LEU B 1 50 ? -8.961 28.609 31.094 1 96.94 50 LEU B N 1
ATOM 2366 C CA . LEU B 1 50 ? -8.375 28.609 29.75 1 96.94 50 LEU B CA 1
ATOM 2367 C C . LEU B 1 50 ? -9.406 29.031 28.719 1 96.94 50 LEU B C 1
ATOM 2369 O O . LEU B 1 50 ? -10.609 28.891 28.922 1 96.94 50 LEU B O 1
ATOM 2373 N N . ILE B 1 51 ? -8.875 29.672 27.672 1 97.81 51 ILE B N 1
ATOM 2374 C CA . ILE B 1 51 ? -9.742 29.797 26.5 1 97.81 51 ILE B CA 1
ATOM 2375 C C . ILE B 1 51 ? -9.883 28.438 25.828 1 97.81 51 ILE B C 1
ATOM 2377 O O . ILE B 1 51 ? -8.891 27.828 25.406 1 97.81 51 ILE B O 1
ATOM 2381 N N . ASP B 1 52 ? -11.062 27.938 25.812 1 97.25 52 ASP B N 1
ATOM 2382 C CA . ASP B 1 52 ? -11.352 26.625 25.25 1 97.25 52 ASP B CA 1
ATOM 2383 C C . ASP B 1 52 ? -11.984 26.734 23.875 1 97.25 52 ASP B C 1
ATOM 2385 O O . ASP B 1 52 ? -12.031 27.812 23.281 1 97.25 52 ASP B O 1
ATOM 2389 N N . PRO B 1 53 ? -12.328 25.594 23.234 1 95.88 53 PRO B N 1
ATOM 2390 C CA . PRO B 1 53 ? -12.867 25.641 21.875 1 95.88 53 PRO B CA 1
ATOM 2391 C C . PRO B 1 53 ? -14.039 26.609 21.734 1 95.88 53 PRO B C 1
ATOM 2393 O O . PRO B 1 53 ? -14.164 27.297 20.719 1 95.88 53 PRO B O 1
ATOM 2396 N N . GLU B 1 54 ? -14.867 26.688 22.688 1 96.44 54 GLU B N 1
ATOM 2397 C CA . GLU B 1 54 ? -15.977 27.641 22.656 1 96.44 54 GLU B CA 1
ATOM 2398 C C . GLU B 1 54 ? -15.461 29.078 22.672 1 96.44 54 GLU B C 1
ATOM 2400 O O . GLU B 1 54 ? -15.992 29.938 21.969 1 96.44 54 GLU B O 1
ATOM 2405 N N . GLY B 1 55 ? -14.562 29.344 23.531 1 97.44 55 GLY B N 1
ATOM 2406 C CA . GLY B 1 55 ? -13.938 30.656 23.578 1 97.44 55 GLY B CA 1
ATOM 2407 C C . GLY B 1 55 ? -13.258 31.047 22.266 1 97.44 55 GLY B C 1
ATOM 2408 O O . GLY B 1 55 ? -13.344 32.188 21.828 1 97.44 55 GLY B O 1
ATOM 2409 N N . ILE B 1 56 ? -12.57 30.078 21.688 1 96.75 56 ILE B N 1
ATOM 2410 C CA . ILE B 1 56 ? -11.922 30.312 20.391 1 96.75 56 ILE B CA 1
ATOM 2411 C C . ILE B 1 56 ? -12.977 30.641 19.344 1 96.75 56 ILE B C 1
ATOM 2413 O O . ILE B 1 56 ? -12.773 31.516 18.5 1 96.75 56 ILE B O 1
ATOM 2417 N N . GLU B 1 57 ? -14.039 29.906 19.375 1 96 57 GLU B N 1
ATOM 2418 C CA . GLU B 1 57 ? -15.125 30.188 18.453 1 96 57 GLU B CA 1
ATOM 2419 C C . GLU B 1 57 ? -15.648 31.609 18.625 1 96 57 GLU B C 1
ATOM 2421 O O . GLU B 1 57 ? -15.914 32.312 17.641 1 96 57 GLU B O 1
ATOM 2426 N N . ALA B 1 58 ? -15.875 32.031 19.797 1 96.75 58 ALA B N 1
ATOM 2427 C CA . ALA B 1 58 ? -16.328 33.406 20.094 1 96.75 58 ALA B CA 1
ATOM 2428 C C . ALA B 1 58 ? -15.32 34.438 19.562 1 96.75 58 ALA B C 1
ATOM 2430 O O . ALA B 1 58 ? -15.711 35.438 19 1 96.75 58 ALA B O 1
ATOM 2431 N N . LEU B 1 59 ? -14.07 34.094 19.828 1 96.88 59 LEU B N 1
ATOM 2432 C CA . LEU B 1 59 ? -13.008 34.969 19.328 1 96.88 59 LEU B CA 1
ATOM 2433 C C . LEU B 1 59 ? -13.078 35.062 17.797 1 96.88 59 LEU B C 1
ATOM 2435 O O . LEU B 1 59 ? -13.031 36.156 17.25 1 96.88 59 LEU B O 1
ATOM 2439 N N . CYS B 1 60 ? -13.156 33.938 17.156 1 96.56 60 CYS B N 1
ATOM 2440 C CA . CYS B 1 60 ? -13.234 33.906 15.703 1 96.56 60 CYS B CA 1
ATOM 2441 C C . CYS B 1 60 ? -14.414 34.719 15.195 1 96.56 60 CYS B C 1
ATOM 2443 O O . CYS B 1 60 ? -14.289 35.469 14.203 1 96.56 60 CYS B O 1
ATOM 2445 N N . ASN B 1 61 ? -15.508 34.656 15.812 1 95.75 61 ASN B N 1
ATOM 2446 C CA . ASN B 1 61 ? -16.688 35.438 15.453 1 95.75 61 ASN B CA 1
ATOM 2447 C C . ASN B 1 61 ? -16.438 36.938 15.602 1 95.75 61 ASN B C 1
ATOM 2449 O O . ASN B 1 61 ? -16.828 37.719 14.742 1 95.75 61 ASN B O 1
ATOM 2453 N N . ASP B 1 62 ? -15.789 37.281 16.594 1 95.25 62 ASP B N 1
ATOM 2454 C CA . ASP B 1 62 ? -15.508 38.688 16.875 1 95.25 62 ASP B CA 1
ATOM 2455 C C . ASP B 1 62 ? -14.562 39.281 15.828 1 95.25 62 ASP B C 1
ATOM 2457 O O . ASP B 1 62 ? -14.688 40.438 15.461 1 95.25 62 ASP B O 1
ATOM 2461 N N . VAL B 1 63 ? -13.656 38.469 15.453 1 94.56 63 VAL B N 1
ATOM 2462 C CA . VAL B 1 63 ? -12.648 39 14.539 1 94.56 63 VAL B CA 1
ATOM 2463 C C . VAL B 1 63 ? -13 38.594 13.109 1 94.56 63 VAL B C 1
ATOM 2465 O O . VAL B 1 63 ? -12.266 38.906 12.172 1 94.56 63 VAL B O 1
ATOM 2468 N N . ASN B 1 64 ? -14.055 37.875 12.844 1 94.62 64 ASN B N 1
ATOM 2469 C CA . ASN B 1 64 ? -14.609 37.5 11.547 1 94.62 64 ASN B CA 1
ATOM 2470 C C . ASN B 1 64 ? -13.641 36.625 10.758 1 94.62 64 ASN B C 1
ATOM 2472 O O . ASN B 1 64 ? -13.336 36.906 9.602 1 94.62 64 ASN B O 1
ATOM 2476 N N . VAL B 1 65 ? -13.102 35.688 11.367 1 94.06 65 VAL B N 1
ATOM 2477 C CA . VAL B 1 65 ? -12.219 34.688 10.742 1 94.06 65 VAL B CA 1
ATOM 2478 C C . VAL B 1 65 ? -12.664 33.281 11.109 1 94.06 65 VAL B C 1
ATOM 2480 O O . VAL B 1 65 ? -13.133 33.062 12.227 1 94.06 65 VAL B O 1
ATOM 2483 N N . ASN B 1 66 ? -12.547 32.438 10.156 1 92.31 66 ASN B N 1
ATOM 2484 C CA . ASN B 1 66 ? -12.883 31.047 10.438 1 92.31 66 ASN B CA 1
ATOM 2485 C C . ASN B 1 66 ? -11.812 30.375 11.281 1 92.31 66 ASN B C 1
ATOM 2487 O O . ASN B 1 66 ? -10.625 30.672 11.156 1 92.31 66 ASN B O 1
ATOM 2491 N N . HIS B 1 67 ? -12.234 29.422 12.094 1 89.62 67 HIS B N 1
ATOM 2492 C CA . HIS B 1 67 ? -11.305 28.734 12.977 1 89.62 67 HIS B CA 1
ATOM 2493 C C . HIS B 1 67 ? -10.297 27.906 12.188 1 89.62 67 HIS B C 1
ATOM 2495 O O . HIS B 1 67 ? -9.234 27.562 12.695 1 89.62 67 HIS B O 1
ATOM 2501 N N . THR B 1 68 ? -10.594 27.656 10.883 1 88.25 68 THR B N 1
ATOM 2502 C CA . THR B 1 68 ? -9.695 26.859 10.047 1 88.25 68 THR B CA 1
ATOM 2503 C C . THR B 1 68 ? -8.805 27.75 9.195 1 88.25 68 THR B C 1
ATOM 2505 O O . THR B 1 68 ? -8.016 27.266 8.391 1 88.25 68 THR B O 1
ATOM 2508 N N . ASP B 1 69 ? -8.992 29.047 9.391 1 91.69 69 ASP B N 1
ATOM 2509 C CA . ASP B 1 69 ? -8.18 30.016 8.672 1 91.69 69 ASP B CA 1
ATOM 2510 C C . ASP B 1 69 ? -6.723 29.953 9.125 1 91.69 69 ASP B C 1
ATOM 2512 O O . ASP B 1 69 ? -6.441 29.797 10.312 1 91.69 69 ASP B O 1
ATOM 2516 N N . VAL B 1 70 ? -5.816 30.094 8.164 1 93.25 70 VAL B N 1
ATOM 2517 C CA . VAL B 1 70 ? -4.387 30.031 8.453 1 93.25 70 VAL B CA 1
ATOM 2518 C C . VAL B 1 70 ? -4.02 31.094 9.484 1 93.25 70 VAL B C 1
ATOM 2520 O O . VAL B 1 70 ? -3.111 30.891 10.297 1 93.25 70 VAL B O 1
ATOM 2523 N N . ARG B 1 71 ? -4.656 32.25 9.5 1 94.25 71 ARG B N 1
ATOM 2524 C CA . ARG B 1 71 ? -4.363 33.344 10.422 1 94.25 71 ARG B CA 1
ATOM 2525 C C . ARG B 1 71 ? -4.543 32.906 11.875 1 94.25 71 ARG B C 1
ATOM 2527 O O . ARG B 1 71 ? -3.818 33.344 12.758 1 94.25 71 ARG B O 1
ATOM 2534 N N . MET B 1 72 ? -5.512 32 12.109 1 94.38 72 MET B N 1
ATOM 2535 C CA . MET B 1 72 ? -5.695 31.5 13.461 1 94.38 72 MET B CA 1
ATOM 2536 C C . MET B 1 72 ? -4.527 30.609 13.875 1 94.38 72 MET B C 1
ATOM 2538 O O . MET B 1 72 ? -4.141 30.594 15.047 1 94.38 72 MET B O 1
ATOM 2542 N N . LEU B 1 73 ? -3.998 29.906 12.914 1 95.25 73 LEU B N 1
ATOM 2543 C CA . LEU B 1 73 ? -2.812 29.094 13.195 1 95.25 73 LEU B CA 1
ATOM 2544 C C . LEU B 1 73 ? -1.598 29.984 13.438 1 95.25 73 LEU B C 1
ATOM 2546 O O . LEU B 1 73 ? -0.792 29.703 14.328 1 95.25 73 LEU B O 1
ATOM 2550 N N . ILE B 1 74 ? -1.474 31.062 12.664 1 96.44 74 ILE B N 1
ATOM 2551 C CA . ILE B 1 74 ? -0.4 32.031 12.867 1 96.44 74 ILE B CA 1
ATOM 2552 C C . ILE B 1 74 ? -0.542 32.656 14.242 1 96.44 74 ILE B C 1
ATOM 2554 O O . ILE B 1 74 ? 0.454 32.906 14.938 1 96.44 74 ILE B O 1
ATOM 2558 N N . PHE B 1 75 ? -1.783 33 14.586 1 96.69 75 PHE B N 1
ATOM 2559 C CA . PHE B 1 75 ? -2.049 33.562 15.906 1 96.69 75 PHE B CA 1
ATOM 2560 C C . PHE B 1 75 ? -1.573 32.594 17 1 96.69 75 PHE B C 1
ATOM 2562 O O . PHE B 1 75 ? -0.925 33.031 17.953 1 96.69 75 PHE B O 1
ATOM 2569 N N . ALA B 1 76 ? -1.908 31.359 16.891 1 96.88 76 ALA B N 1
ATOM 2570 C CA . ALA B 1 76 ? -1.438 30.359 17.844 1 96.88 76 ALA B CA 1
ATOM 2571 C C . ALA B 1 76 ? 0.086 30.312 17.891 1 96.88 76 ALA B C 1
ATOM 2573 O O . ALA B 1 76 ? 0.673 30.172 18.969 1 96.88 76 ALA B O 1
ATOM 2574 N N . TRP B 1 77 ? 0.695 30.422 16.797 1 97.31 77 TRP B N 1
ATOM 2575 C CA . TRP B 1 77 ? 2.15 30.453 16.688 1 97.31 77 TRP B CA 1
ATOM 2576 C C . TRP B 1 77 ? 2.729 31.641 17.422 1 97.31 77 TRP B C 1
ATOM 2578 O O . TRP B 1 77 ? 3.703 31.516 18.172 1 97.31 77 TRP B O 1
ATOM 2588 N N . LYS B 1 78 ? 2.125 32.875 17.219 1 96.75 78 LYS B N 1
ATOM 2589 C CA . LYS B 1 78 ? 2.566 34.094 17.906 1 96.75 78 LYS B CA 1
ATOM 2590 C C . LYS B 1 78 ? 2.457 33.938 19.422 1 96.75 78 LYS B C 1
ATOM 2592 O O . LYS B 1 78 ? 3.266 34.5 20.172 1 96.75 78 LYS B O 1
ATOM 2597 N N . MET B 1 79 ? 1.502 33.188 19.797 1 97.12 79 MET B N 1
ATOM 2598 C CA . MET B 1 79 ? 1.274 32.969 21.219 1 97.12 79 MET B CA 1
ATOM 2599 C C . MET B 1 79 ? 2.135 31.812 21.734 1 97.12 79 MET B C 1
ATOM 2601 O O . MET B 1 79 ? 2.199 31.562 22.938 1 97.12 79 MET B O 1
ATOM 2605 N N . LYS B 1 80 ? 2.736 31.031 20.828 1 97 80 LYS B N 1
ATOM 2606 C CA . LYS B 1 80 ? 3.453 29.797 21.156 1 97 80 LYS B CA 1
ATOM 2607 C C . LYS B 1 80 ? 2.559 28.828 21.922 1 97 80 LYS B C 1
ATOM 2609 O O . LYS B 1 80 ? 2.957 28.312 22.969 1 97 80 LYS B O 1
ATOM 2614 N N . ALA B 1 81 ? 1.356 28.75 21.438 1 96.94 81 ALA B N 1
ATOM 2615 C CA . ALA B 1 81 ? 0.388 27.875 22.078 1 96.94 81 ALA B CA 1
ATOM 2616 C C . ALA B 1 81 ? 0.854 26.422 22.031 1 96.94 81 ALA B C 1
ATOM 2618 O O . ALA B 1 81 ? 1.373 25.953 21.016 1 96.94 81 ALA B O 1
ATOM 2619 N N . GLU B 1 82 ? 0.628 25.641 23.031 1 93.94 82 GLU B N 1
ATOM 2620 C CA . GLU B 1 82 ? 1.167 24.297 23.156 1 93.94 82 GLU B CA 1
ATOM 2621 C C . GLU B 1 82 ? 0.109 23.25 22.812 1 93.94 82 GLU B C 1
ATOM 2623 O O . GLU B 1 82 ? 0.428 22.188 22.266 1 93.94 82 GLU B O 1
ATOM 2628 N N . LYS B 1 83 ? -1.125 23.531 23.156 1 93.25 83 LYS B N 1
ATOM 2629 C CA . LYS B 1 83 ? -2.207 22.562 22.953 1 93.25 83 LYS B CA 1
ATOM 2630 C C . LYS B 1 83 ? -3.273 23.125 22.016 1 93.25 83 LYS B C 1
ATOM 2632 O O . LYS B 1 83 ? -3.783 24.219 22.234 1 93.25 83 LYS B O 1
ATOM 2637 N N . GLN B 1 84 ? -3.596 22.266 21.078 1 91.19 84 GLN B N 1
ATOM 2638 C CA . GLN B 1 84 ? -4.613 22.719 20.125 1 91.19 84 GLN B CA 1
ATOM 2639 C C . GLN B 1 84 ? -5.949 22.953 20.812 1 91.19 84 GLN B C 1
ATOM 2641 O O . GLN B 1 84 ? -6.363 22.156 21.672 1 91.19 84 GLN B O 1
ATOM 2646 N N . GLY B 1 85 ? -6.539 24.062 20.531 1 92.38 85 GLY B N 1
ATOM 2647 C CA . GLY B 1 85 ? -7.887 24.344 21 1 92.38 85 GLY B CA 1
ATOM 2648 C C . GLY B 1 85 ? -7.922 24.984 22.375 1 92.38 85 GLY B C 1
ATOM 2649 O O . GLY B 1 85 ? -9 25.281 22.891 1 92.38 85 GLY B O 1
ATOM 2650 N N . TYR B 1 86 ? -6.773 25.172 22.922 1 95.12 86 TYR B N 1
ATOM 2651 C CA . TYR B 1 86 ? -6.719 25.781 24.25 1 95.12 86 TYR B CA 1
ATOM 2652 C C . TYR B 1 86 ? -5.633 26.844 24.312 1 95.12 86 TYR B C 1
ATOM 2654 O O . TYR B 1 86 ? -4.543 26.672 23.766 1 95.12 86 TYR B O 1
ATOM 2662 N N . PHE B 1 87 ? -6.004 27.984 24.906 1 97.44 87 PHE B N 1
ATOM 2663 C CA . PHE B 1 87 ? -5.023 29.047 25.156 1 97.44 87 PHE B CA 1
ATOM 2664 C C . PHE B 1 87 ? -4.969 29.406 26.641 1 97.44 87 PHE B C 1
ATOM 2666 O O . PHE B 1 87 ? -5.996 29.734 27.234 1 97.44 87 PHE B O 1
ATOM 2673 N N . SER B 1 88 ? -3.814 29.375 27.203 1 97.56 88 SER B N 1
ATOM 2674 C CA . SER B 1 88 ? -3.645 29.828 28.578 1 97.56 88 SER B CA 1
ATOM 2675 C C . SER B 1 88 ? -3.504 31.344 28.641 1 97.56 88 SER B C 1
ATOM 2677 O O . SER B 1 88 ? -3.297 32 27.609 1 97.56 88 SER B O 1
ATOM 2679 N N . LYS B 1 89 ? -3.598 31.797 29.844 1 96.88 89 LYS B N 1
ATOM 2680 C CA . LYS B 1 89 ? -3.463 33.25 30.047 1 96.88 89 LYS B CA 1
ATOM 2681 C C . LYS B 1 89 ? -2.064 33.719 29.672 1 96.88 89 LYS B C 1
ATOM 2683 O O . LYS B 1 89 ? -1.91 34.75 29.031 1 96.88 89 LYS B O 1
ATOM 2688 N N . ASP B 1 90 ? -1.102 33 30.047 1 97.25 90 ASP B N 1
ATOM 2689 C CA . ASP B 1 90 ? 0.279 33.375 29.734 1 97.25 90 ASP B CA 1
ATOM 2690 C C . ASP B 1 90 ? 0.513 33.375 28.219 1 97.25 90 ASP B C 1
ATOM 2692 O O . ASP B 1 90 ? 1.165 34.281 27.703 1 97.25 90 ASP B O 1
ATOM 2696 N N . GLU B 1 91 ? 0.051 32.406 27.562 1 97.69 91 GLU B N 1
ATOM 2697 C CA . GLU B 1 91 ? 0.157 32.375 26.094 1 97.69 91 GLU B CA 1
ATOM 2698 C C . GLU B 1 91 ? -0.552 33.562 25.453 1 97.69 91 GLU B C 1
ATOM 2700 O O . GLU B 1 91 ? -0.008 34.188 24.547 1 97.69 91 GLU B O 1
ATOM 2705 N N . TRP B 1 92 ? -1.713 33.844 25.969 1 97.62 92 TRP B N 1
ATOM 2706 C CA . TRP B 1 92 ? -2.516 34.969 25.5 1 97.62 92 TRP B CA 1
ATOM 2707 C C . TRP B 1 92 ? -1.765 36.281 25.672 1 97.62 92 TRP B C 1
ATOM 2709 O O . TRP B 1 92 ? -1.648 37.062 24.719 1 97.62 92 TRP B O 1
ATOM 2719 N N . ARG B 1 93 ? -1.214 36.438 26.766 1 96.56 93 ARG B N 1
ATOM 2720 C CA . ARG B 1 93 ? -0.456 37.656 27.062 1 96.56 93 ARG B CA 1
ATOM 2721 C C . ARG B 1 93 ? 0.745 37.812 26.141 1 96.56 93 ARG B C 1
ATOM 2723 O O . ARG B 1 93 ? 1.004 38.875 25.594 1 96.56 93 ARG B O 1
ATOM 2730 N N . ARG B 1 94 ? 1.418 36.75 25.984 1 96.12 94 ARG B N 1
ATOM 2731 C CA . ARG B 1 94 ? 2.586 36.75 25.109 1 96.12 94 ARG B CA 1
ATOM 2732 C C . ARG B 1 94 ? 2.209 37.125 23.672 1 96.12 94 ARG B C 1
ATOM 2734 O O . ARG B 1 94 ? 2.855 37.969 23.062 1 96.12 94 ARG B O 1
ATOM 2741 N N . GLY B 1 95 ? 1.176 36.531 23.188 1 96.38 95 GLY B N 1
ATOM 2742 C CA . GLY B 1 95 ? 0.737 36.781 21.828 1 96.38 95 GLY B CA 1
ATOM 2743 C C . GLY B 1 95 ? 0.267 38.219 21.594 1 96.38 95 GLY B C 1
ATOM 2744 O O . GLY B 1 95 ? 0.681 38.875 20.641 1 96.38 95 GLY B O 1
ATOM 2745 N N . LEU B 1 96 ? -0.54 38.719 22.5 1 96.5 96 LEU B N 1
ATOM 2746 C CA . LEU B 1 96 ? -1.123 40.031 22.297 1 96.5 96 LEU B CA 1
ATOM 2747 C C . LEU B 1 96 ? -0.081 41.125 22.516 1 96.5 96 LEU B C 1
ATOM 2749 O O . LEU B 1 96 ? -0.122 42.156 21.859 1 96.5 96 LEU B O 1
ATOM 2753 N N . LYS B 1 97 ? 0.851 40.812 23.391 1 95 97 LYS B N 1
ATOM 2754 C CA . LYS B 1 97 ? 1.968 41.719 23.562 1 95 97 LYS B CA 1
ATOM 2755 C C . LYS B 1 97 ? 2.803 41.812 22.281 1 95 97 LYS B C 1
ATOM 2757 O O . LYS B 1 97 ? 3.166 42.906 21.844 1 95 97 LYS B O 1
ATOM 2762 N N . CYS B 1 98 ? 3.051 40.688 21.734 1 93.88 98 CYS B N 1
ATOM 2763 C CA . CYS B 1 98 ? 3.838 40.625 20.516 1 93.88 98 CYS B CA 1
ATOM 2764 C C . CYS B 1 98 ? 3.141 41.344 19.359 1 93.88 98 CYS B C 1
ATOM 2766 O O . CYS B 1 98 ? 3.793 42 18.547 1 93.88 98 CYS B O 1
ATOM 2768 N N . LEU B 1 99 ? 1.837 41.344 19.391 1 94.44 99 LEU B N 1
ATOM 2769 C CA . LEU B 1 99 ? 1.052 41.906 18.297 1 94.44 99 LEU B CA 1
ATOM 2770 C C . LEU B 1 99 ? 0.728 43.375 18.578 1 94.44 99 LEU B C 1
ATOM 2772 O O . LEU B 1 99 ? 0.299 44.094 17.672 1 94.44 99 LEU B O 1
ATOM 2776 N N . GLY B 1 100 ? 0.912 43.781 19.75 1 92.88 100 GLY B N 1
ATOM 2777 C CA . GLY B 1 100 ? 0.539 45.125 20.156 1 92.88 100 GLY B CA 1
ATOM 2778 C C . GLY B 1 100 ? -0.961 45.344 20.172 1 92.88 100 GLY B C 1
ATOM 2779 O O . GLY B 1 100 ? -1.437 46.406 19.812 1 92.88 100 GLY B O 1
ATOM 2780 N N . ALA B 1 101 ? -1.692 44.312 20.5 1 94.5 101 ALA B N 1
ATOM 2781 C CA . ALA B 1 101 ? -3.15 44.375 20.5 1 94.5 101 ALA B CA 1
ATOM 2782 C C . ALA B 1 101 ? -3.703 44.281 21.922 1 94.5 101 ALA B C 1
ATOM 2784 O O . ALA B 1 101 ? -3.521 43.25 22.578 1 94.5 101 ALA B O 1
ATOM 2785 N N . ASP B 1 102 ? -4.398 45.344 22.344 1 94.19 102 ASP B N 1
ATOM 2786 C CA . ASP B 1 102 ? -4.945 45.312 23.688 1 94.19 102 ASP B CA 1
ATOM 2787 C C . ASP B 1 102 ? -6.441 45.625 23.688 1 94.19 102 ASP B C 1
ATOM 2789 O O . ASP B 1 102 ? -7.07 45.688 24.734 1 94.19 102 ASP B O 1
ATOM 2793 N N . THR B 1 103 ? -6.992 45.875 22.5 1 93.81 103 THR B N 1
ATOM 2794 C CA . THR B 1 103 ? -8.43 46.062 22.344 1 93.81 103 THR B CA 1
ATOM 2795 C C . THR B 1 103 ? -8.961 45.188 21.219 1 93.81 103 THR B C 1
ATOM 2797 O O . THR B 1 103 ? -8.195 44.656 20.422 1 93.81 103 THR B O 1
ATOM 2800 N N . ARG B 1 104 ? -10.281 45 21.219 1 94.44 104 ARG B N 1
ATOM 2801 C CA . ARG B 1 104 ? -10.906 44.156 20.219 1 94.44 104 ARG B CA 1
ATOM 2802 C C . ARG B 1 104 ? -10.641 44.656 18.812 1 94.44 104 ARG B C 1
ATOM 2804 O O . ARG B 1 104 ? -10.281 43.875 17.922 1 94.44 104 ARG B O 1
ATOM 2811 N N . PRO B 1 105 ? -10.828 45.969 18.531 1 95.12 105 PRO B N 1
ATOM 2812 C CA . PRO B 1 105 ? -10.531 46.469 17.188 1 95.12 105 PRO B CA 1
ATOM 2813 C C . PRO B 1 105 ? -9.062 46.281 16.797 1 95.12 105 PRO B C 1
ATOM 2815 O O . PRO B 1 105 ? -8.766 45.938 15.648 1 95.12 105 PRO B O 1
ATOM 2818 N N . LYS B 1 106 ? -8.18 46.469 17.734 1 95.62 106 LYS B N 1
ATOM 2819 C CA . LYS B 1 106 ? -6.758 46.25 17.469 1 95.62 106 LYS B CA 1
ATOM 2820 C C . LYS B 1 106 ? -6.457 44.781 17.203 1 95.62 106 LYS B C 1
ATOM 2822 O O . LYS B 1 106 ? -5.629 44.469 16.344 1 95.62 106 LYS B O 1
ATOM 2827 N N . LEU B 1 107 ? -7.082 44 17.984 1 96.06 107 LEU B N 1
ATOM 2828 C CA . LEU B 1 107 ? -6.906 42.562 17.797 1 96.06 107 LEU B CA 1
ATOM 2829 C C . LEU B 1 107 ? -7.379 42.125 16.422 1 96.06 107 LEU B C 1
ATOM 2831 O O . LEU B 1 107 ? -6.688 41.375 15.734 1 96.06 107 LEU B O 1
ATOM 2835 N N . LYS B 1 108 ? -8.539 42.562 16.062 1 95.88 108 LYS B N 1
ATOM 2836 C CA . LYS B 1 108 ? -9.086 42.25 14.742 1 95.88 108 LYS B CA 1
ATOM 2837 C C . LYS B 1 108 ? -8.125 42.688 13.641 1 95.88 108 LYS B C 1
ATOM 2839 O O . LYS B 1 108 ? -7.844 41.906 12.719 1 95.88 108 LYS B O 1
ATOM 2844 N N . LYS B 1 109 ? -7.656 43.906 13.703 1 95.56 109 LYS B N 1
ATOM 2845 C CA . LYS B 1 109 ? -6.723 44.438 12.711 1 95.56 109 LYS B CA 1
ATOM 2846 C C . LYS B 1 109 ? -5.438 43.594 12.688 1 95.56 109 LYS B C 1
ATOM 2848 O O . LYS B 1 109 ? -4.898 43.312 11.617 1 95.56 109 LYS B O 1
ATOM 2853 N N . ALA B 1 110 ? -4.914 43.281 13.844 1 95.69 110 ALA B N 1
ATOM 2854 C CA . ALA B 1 110 ? -3.693 42.5 13.953 1 95.69 110 ALA B CA 1
ATOM 2855 C C . ALA B 1 110 ? -3.863 41.125 13.273 1 95.69 110 ALA B C 1
ATOM 2857 O O . ALA B 1 110 ? -3 40.688 12.508 1 95.69 110 ALA B O 1
ATOM 2858 N N . ILE B 1 111 ? -4.969 40.5 13.539 1 95.38 111 ILE B N 1
ATOM 2859 C CA . ILE B 1 111 ? -5.23 39.156 13 1 95.38 111 ILE B CA 1
ATOM 2860 C C . ILE B 1 111 ? -5.363 39.219 11.484 1 95.38 111 ILE B C 1
ATOM 2862 O O . ILE B 1 111 ? -4.879 38.344 10.766 1 95.38 111 ILE B O 1
ATOM 2866 N N . GLU B 1 112 ? -5.969 40.25 11.016 1 92.88 112 GLU B N 1
ATOM 2867 C CA . GLU B 1 112 ? -6.145 40.438 9.578 1 92.88 112 GLU B CA 1
ATOM 2868 C C . GLU B 1 112 ? -4.797 40.562 8.867 1 92.88 112 GLU B C 1
ATOM 2870 O O . GLU B 1 112 ? -4.668 40.156 7.707 1 92.88 112 GLU B O 1
ATOM 2875 N N . GLY B 1 113 ? -3.826 41.031 9.547 1 93.19 113 GLY B N 1
ATOM 2876 C CA . GLY B 1 113 ? -2.539 41.281 8.914 1 93.19 113 GLY B CA 1
ATOM 2877 C C . GLY B 1 113 ? -1.505 40.219 9.242 1 93.19 113 GLY B C 1
ATOM 2878 O O . GLY B 1 113 ? -0.341 40.344 8.859 1 93.19 113 GLY B O 1
ATOM 2879 N N . LEU B 1 114 ? -1.859 39.156 9.883 1 93.69 114 LEU B N 1
ATOM 2880 C CA . LEU B 1 114 ? -0.907 38.188 10.398 1 93.69 114 LEU B CA 1
ATOM 2881 C C . LEU B 1 114 ? -0.186 37.469 9.258 1 93.69 114 LEU B C 1
ATOM 2883 O O . LEU B 1 114 ? 0.986 37.094 9.383 1 93.69 114 LEU B O 1
ATOM 2887 N N . ASP B 1 115 ? -0.856 37.281 8.172 1 90 115 ASP B N 1
ATOM 2888 C CA . ASP B 1 115 ? -0.273 36.562 7.043 1 90 115 ASP B CA 1
ATOM 2889 C C . ASP B 1 115 ? 0.946 37.281 6.492 1 90 115 ASP B C 1
ATOM 2891 O O . ASP B 1 115 ? 1.845 36.656 5.918 1 90 115 ASP B O 1
ATOM 2895 N N . LYS B 1 116 ? 1.023 38.594 6.699 1 90.69 116 LYS B N 1
ATOM 2896 C CA . LYS B 1 116 ? 2.133 39.406 6.207 1 90.69 116 LYS B CA 1
ATOM 2897 C C . LYS B 1 116 ? 3.434 39.031 6.918 1 90.69 116 LYS B C 1
ATOM 2899 O O . LYS B 1 116 ? 4.52 39.188 6.352 1 90.69 116 LYS B O 1
ATOM 2904 N N . GLU B 1 117 ? 3.326 38.594 8.094 1 87.94 117 GLU B N 1
ATOM 2905 C CA . GLU B 1 117 ? 4.492 38.188 8.883 1 87.94 117 GLU B CA 1
ATOM 2906 C C . GLU B 1 117 ? 5.234 37.031 8.227 1 87.94 117 GLU B C 1
ATOM 2908 O O . GLU B 1 117 ? 6.449 36.875 8.391 1 87.94 117 GLU B O 1
ATOM 2913 N N . LEU B 1 118 ? 4.52 36.281 7.527 1 90.19 118 LEU B N 1
ATOM 2914 C CA . LEU B 1 118 ? 5.086 35.062 6.965 1 90.19 118 LEU B CA 1
ATOM 2915 C C . LEU B 1 118 ? 5.805 35.344 5.652 1 90.19 118 LEU B C 1
ATOM 2917 O O . LEU B 1 118 ? 6.367 34.438 5.035 1 90.19 118 LEU B O 1
ATOM 2921 N N . LYS B 1 119 ? 5.793 36.594 5.266 1 89.25 119 LYS B N 1
ATOM 2922 C CA . LYS B 1 119 ? 6.535 37 4.074 1 89.25 119 LYS B CA 1
ATOM 2923 C C . LYS B 1 119 ? 8.039 36.938 4.32 1 89.25 119 LYS B C 1
ATOM 2925 O O . LYS B 1 119 ? 8.828 36.844 3.379 1 89.25 119 LYS B O 1
ATOM 2930 N N . VAL B 1 120 ? 8.414 37.062 5.578 1 89.31 120 VAL B N 1
ATOM 2931 C CA . VAL B 1 120 ? 9.812 36.875 5.961 1 89.31 120 VAL B CA 1
ATOM 2932 C C . VAL B 1 120 ? 10.141 35.375 5.984 1 89.31 120 VAL B C 1
ATOM 2934 O O . VAL B 1 120 ? 9.539 34.625 6.746 1 89.31 120 VAL B O 1
ATOM 2937 N N . PRO B 1 121 ? 11.125 34.938 5.285 1 89.75 121 PRO B N 1
ATOM 2938 C CA . PRO B 1 121 ? 11.414 33.5 5.125 1 89.75 121 PRO B CA 1
ATOM 2939 C C . PRO B 1 121 ? 11.703 32.812 6.449 1 89.75 121 PRO B C 1
ATOM 2941 O O . PRO B 1 121 ? 11.219 31.703 6.691 1 89.75 121 PRO B O 1
ATOM 2944 N N . GLU B 1 122 ? 12.492 33.469 7.27 1 91.44 122 GLU B N 1
ATOM 2945 C CA . GLU B 1 122 ? 12.828 32.844 8.547 1 91.44 122 GLU B CA 1
ATOM 2946 C C . GLU B 1 122 ? 11.586 32.625 9.406 1 91.44 122 GLU B C 1
ATOM 2948 O O . GLU B 1 122 ? 11.469 31.625 10.102 1 91.44 122 GLU B O 1
ATOM 2953 N N . CYS B 1 123 ? 10.688 33.625 9.336 1 93.12 123 CYS B N 1
ATOM 2954 C CA . CYS B 1 123 ? 9.438 33.531 10.094 1 93.12 123 CYS B CA 1
ATOM 2955 C C . CYS B 1 123 ? 8.57 32.406 9.547 1 93.12 123 CYS B C 1
ATOM 2957 O O . CYS B 1 123 ? 7.969 31.656 10.32 1 93.12 123 CYS B O 1
ATOM 2959 N N . PHE B 1 124 ? 8.586 32.281 8.266 1 95.12 124 PHE B N 1
ATOM 2960 C CA . PHE B 1 124 ? 7.766 31.25 7.672 1 95.12 124 PHE B CA 1
ATOM 2961 C C . PHE B 1 124 ? 8.281 29.875 8.062 1 95.12 124 PHE B C 1
ATOM 2963 O O . PHE B 1 124 ? 7.496 28.984 8.398 1 95.12 124 PHE B O 1
ATOM 2970 N N . GLU B 1 125 ? 9.484 29.672 8.008 1 94.5 125 GLU B N 1
ATOM 2971 C CA . GLU B 1 125 ? 10.07 28.375 8.336 1 94.5 125 GLU B CA 1
ATOM 2972 C C . GLU B 1 125 ? 9.758 27.984 9.781 1 94.5 125 GLU B C 1
ATOM 2974 O O . GLU B 1 125 ? 9.445 26.812 10.055 1 94.5 125 GLU B O 1
ATOM 2979 N N . ASP B 1 126 ? 9.953 28.953 10.625 1 96 126 ASP B N 1
ATOM 2980 C CA . ASP B 1 126 ? 9.625 28.703 12.023 1 96 126 ASP B CA 1
ATOM 2981 C C . ASP B 1 126 ? 8.148 28.344 12.195 1 96 126 ASP B C 1
ATOM 2983 O O . ASP B 1 126 ? 7.805 27.391 12.883 1 96 126 ASP B O 1
ATOM 2987 N N . PHE B 1 127 ? 7.34 29.156 11.562 1 97.12 127 PHE B N 1
ATOM 2988 C CA . PHE B 1 127 ? 5.902 28.906 11.586 1 97.12 127 PHE B CA 1
ATOM 2989 C C . PHE B 1 127 ? 5.57 27.547 11.008 1 97.12 127 PHE B C 1
ATOM 2991 O O . PHE B 1 127 ? 4.762 26.797 11.57 1 97.12 127 PHE B O 1
ATOM 2998 N N . TYR B 1 128 ? 6.164 27.172 9.914 1 97.19 128 TYR B N 1
ATOM 2999 C CA . TYR B 1 128 ? 5.918 25.922 9.203 1 97.19 128 TYR B CA 1
ATOM 3000 C C . TYR B 1 128 ? 6.227 24.719 10.094 1 97.19 128 TYR B C 1
ATOM 3002 O O . TYR B 1 128 ? 5.449 23.766 10.156 1 97.19 128 TYR B O 1
ATOM 3010 N N . SER B 1 129 ? 7.281 24.734 10.766 1 96.94 129 SER B N 1
ATOM 3011 C CA . SER B 1 129 ? 7.645 23.672 11.703 1 96.94 129 SER B CA 1
ATOM 3012 C C . SER B 1 129 ? 6.676 23.641 12.883 1 96.94 129 SER B C 1
ATOM 3014 O O . SER B 1 129 ? 6.258 22.547 13.312 1 96.94 129 SER B O 1
ATOM 3016 N N . TYR B 1 130 ? 6.355 24.812 13.352 1 97.06 130 TYR B N 1
ATOM 3017 C CA . TYR B 1 130 ? 5.414 24.906 14.461 1 97.06 130 TYR B CA 1
ATOM 3018 C C . TYR B 1 130 ? 4.074 24.281 14.102 1 97.06 130 TYR B C 1
ATOM 3020 O O . TYR B 1 130 ? 3.455 23.609 14.93 1 97.06 130 TYR B O 1
ATOM 3028 N N . ALA B 1 131 ? 3.604 24.578 12.93 1 96.94 131 ALA B N 1
ATOM 3029 C CA . ALA B 1 131 ? 2.297 24.094 12.484 1 96.94 131 ALA B CA 1
ATOM 3030 C C . ALA B 1 131 ? 2.199 22.578 12.617 1 96.94 131 ALA B C 1
ATOM 3032 O O . ALA B 1 131 ? 1.177 22.062 13.062 1 96.94 131 ALA B O 1
ATOM 3033 N N . PHE B 1 132 ? 3.244 21.891 12.273 1 96.44 132 PHE B N 1
ATOM 3034 C CA . PHE B 1 132 ? 3.289 20.453 12.422 1 96.44 132 PHE B CA 1
ATOM 3035 C C . PHE B 1 132 ? 3.281 20.047 13.898 1 96.44 132 PHE B C 1
ATOM 3037 O O . PHE B 1 132 ? 2.506 19.188 14.305 1 96.44 132 PHE B O 1
ATOM 3044 N N . GLN B 1 133 ? 4.148 20.688 14.633 1 95.75 133 GLN B N 1
ATOM 3045 C CA . GLN B 1 133 ? 4.266 20.375 16.047 1 95.75 133 GLN B CA 1
ATOM 3046 C C . GLN B 1 133 ? 2.934 20.578 16.766 1 95.75 133 GLN B C 1
ATOM 3048 O O . GLN B 1 133 ? 2.59 19.812 17.672 1 95.75 133 GLN B O 1
ATOM 3053 N N . TYR B 1 134 ? 2.295 21.625 16.312 1 95.38 134 TYR B N 1
ATOM 3054 C CA . TYR B 1 134 ? 1.018 22 16.922 1 95.38 134 TYR B CA 1
ATOM 3055 C C . TYR B 1 134 ? -0.03 20.922 16.672 1 95.38 134 TYR B C 1
ATOM 3057 O O . TYR B 1 134 ? -1.025 20.828 17.391 1 95.38 134 TYR B O 1
ATOM 3065 N N . CYS B 1 135 ? 0.159 20.062 15.727 1 94.38 135 CYS B N 1
ATOM 3066 C CA . CYS B 1 135 ? -0.778 19 15.391 1 94.38 135 CYS B CA 1
ATOM 3067 C C . CYS B 1 135 ? -0.485 17.734 16.203 1 94.38 135 CYS B C 1
ATOM 3069 O O . CYS B 1 135 ? -1.28 16.797 16.203 1 94.38 135 CYS B O 1
ATOM 3071 N N . LEU B 1 136 ? 0.627 17.734 16.844 1 92.31 136 LEU B N 1
ATOM 3072 C CA . LEU B 1 136 ? 0.942 16.609 17.719 1 92.31 136 LEU B CA 1
ATOM 3073 C C . LEU B 1 136 ? 0.168 16.719 19.031 1 92.31 136 LEU B C 1
ATOM 3075 O O . LEU B 1 136 ? 0.37 17.656 19.812 1 92.31 136 LEU B O 1
ATOM 3079 N N . THR B 1 137 ? -0.732 15.852 19.391 1 87 137 THR B N 1
ATOM 3080 C CA . THR B 1 137 ? -1.665 15.977 20.516 1 87 137 THR B CA 1
ATOM 3081 C C . THR B 1 137 ? -1.133 15.25 21.75 1 87 137 THR B C 1
ATOM 3083 O O . THR B 1 137 ? -1.518 15.57 22.875 1 87 137 THR B O 1
ATOM 3086 N N . GLU B 1 138 ? -0.299 14.297 21.547 1 87.5 138 GLU B N 1
ATOM 3087 C CA . GLU B 1 138 ? 0.239 13.531 22.672 1 87.5 138 GLU B CA 1
ATOM 3088 C C . GLU B 1 138 ? 1.753 13.695 22.781 1 87.5 138 GLU B C 1
ATOM 3090 O O . GLU B 1 138 ? 2.432 13.883 21.766 1 87.5 138 GLU B O 1
ATOM 3095 N N . GLU B 1 139 ? 2.277 13.711 23.953 1 84.38 139 GLU B N 1
ATOM 3096 C CA . GLU B 1 139 ? 3.691 13.961 24.234 1 84.38 139 GLU B CA 1
ATOM 3097 C C . GLU B 1 139 ? 4.578 12.961 23.5 1 84.38 139 GLU B C 1
ATOM 3099 O O . GLU B 1 139 ? 5.645 13.32 23 1 84.38 139 GLU B O 1
ATOM 3104 N N . LYS B 1 140 ? 4.188 11.672 23.328 1 87.69 140 LYS B N 1
ATOM 3105 C CA . LYS B 1 140 ? 5.047 10.656 22.734 1 87.69 140 LYS B CA 1
ATOM 3106 C C . LYS B 1 140 ? 4.773 10.516 21.234 1 87.69 140 LYS B C 1
ATOM 3108 O O . LYS B 1 140 ? 5.445 9.742 20.547 1 87.69 140 LYS B O 1
ATOM 3113 N N . GLN B 1 141 ? 3.945 11.422 20.844 1 88.25 141 GLN B N 1
ATOM 3114 C CA . GLN B 1 141 ? 3.594 11.352 19.438 1 88.25 141 GLN B CA 1
ATOM 3115 C C . GLN B 1 141 ? 4.664 12.008 18.562 1 88.25 141 GLN B C 1
ATOM 3117 O O . GLN B 1 141 ? 5.164 13.078 18.891 1 88.25 141 GLN B O 1
ATOM 3122 N N . ARG B 1 142 ? 5.023 11.305 17.516 1 90.25 142 ARG B N 1
ATOM 3123 C CA . ARG B 1 142 ? 6.074 11.836 16.656 1 90.25 142 ARG B CA 1
ATOM 3124 C C . ARG B 1 142 ? 5.586 11.977 15.211 1 90.25 142 ARG B C 1
ATOM 3126 O O . ARG B 1 142 ? 6.32 12.453 14.344 1 90.25 142 ARG B O 1
ATOM 3133 N N . SER B 1 143 ? 4.395 11.539 14.984 1 90.81 143 SER B N 1
ATOM 3134 C CA . SER B 1 143 ? 3.879 11.562 13.625 1 90.81 143 SER B CA 1
ATOM 3135 C C . SER B 1 143 ? 2.436 12.055 13.586 1 90.81 143 SER B C 1
ATOM 3137 O O . SER B 1 143 ? 1.729 12 14.594 1 90.81 143 SER B O 1
ATOM 3139 N N . VAL B 1 144 ? 2.047 12.617 12.469 1 91.88 144 VAL B N 1
ATOM 3140 C CA . VAL B 1 144 ? 0.703 13.133 12.227 1 91.88 144 VAL B CA 1
ATOM 3141 C C . VAL B 1 144 ? 0.044 12.344 11.094 1 91.88 144 VAL B C 1
ATOM 3143 O O . VAL B 1 144 ? 0.696 12.008 10.102 1 91.88 144 VAL B O 1
ATOM 3146 N N . ASP B 1 145 ? -1.191 12.008 11.266 1 88.38 145 ASP B N 1
ATOM 3147 C CA . ASP B 1 145 ? -1.896 11.195 10.289 1 88.38 145 ASP B CA 1
ATOM 3148 C C . ASP B 1 145 ? -2.035 11.93 8.961 1 88.38 145 ASP B C 1
ATOM 3150 O O . ASP B 1 145 ? -1.993 13.164 8.922 1 88.38 145 ASP B O 1
ATOM 3154 N N . ILE B 1 146 ? -2.291 11.273 7.855 1 88.62 146 ILE B N 1
ATOM 3155 C CA . ILE B 1 146 ? -2.277 11.781 6.488 1 88.62 146 ILE B CA 1
ATOM 3156 C C . ILE B 1 146 ? -3.4 12.797 6.301 1 88.62 146 ILE B C 1
ATOM 3158 O O . ILE B 1 146 ? -3.219 13.812 5.629 1 88.62 146 ILE B O 1
ATOM 3162 N N . GLU B 1 147 ? -4.57 12.469 6.832 1 90.44 147 GLU B N 1
ATOM 3163 C CA . GLU B 1 147 ? -5.695 13.391 6.695 1 90.44 147 GLU B CA 1
ATOM 3164 C C . GLU B 1 147 ? -5.355 14.766 7.266 1 90.44 147 GLU B C 1
ATOM 3166 O O . GLU B 1 147 ? -5.621 15.789 6.633 1 90.44 147 GLU B O 1
ATOM 3171 N N . THR B 1 148 ? -4.816 14.742 8.414 1 93.19 148 THR B N 1
ATOM 3172 C CA . THR B 1 148 ? -4.414 15.984 9.07 1 93.19 148 THR B CA 1
ATOM 3173 C C . THR B 1 148 ? -3.324 16.688 8.266 1 93.19 148 THR B C 1
ATOM 3175 O O . THR B 1 148 ? -3.357 17.906 8.109 1 93.19 148 THR B O 1
ATOM 3178 N N . ILE B 1 149 ? -2.395 15.969 7.785 1 94.19 149 ILE B N 1
ATOM 3179 C CA . ILE B 1 149 ? -1.309 16.516 6.977 1 94.19 149 ILE B CA 1
ATOM 3180 C C . ILE B 1 149 ? -1.882 17.203 5.738 1 94.19 149 ILE B C 1
ATOM 3182 O O . ILE B 1 149 ? -1.469 18.312 5.391 1 94.19 149 ILE B O 1
ATOM 3186 N N . CYS B 1 150 ? -2.814 16.578 5.082 1 93.44 150 CYS B N 1
ATOM 3187 C CA . CYS B 1 150 ? -3.436 17.141 3.891 1 93.44 150 CYS B CA 1
ATOM 3188 C C . CYS B 1 150 ? -4.113 18.469 4.207 1 93.44 150 CYS B C 1
ATOM 3190 O O . CYS B 1 150 ? -3.982 19.438 3.451 1 93.44 150 CYS B O 1
ATOM 3192 N N . GLU B 1 151 ? -4.816 18.5 5.297 1 93.88 151 GLU B N 1
ATOM 3193 C CA . GLU B 1 151 ? -5.445 19.75 5.727 1 93.88 151 GLU B CA 1
ATOM 3194 C C . GLU B 1 151 ? -4.406 20.828 6 1 93.88 151 GLU B C 1
ATOM 3196 O O . GLU B 1 151 ? -4.578 21.984 5.598 1 93.88 151 GLU B O 1
ATOM 3201 N N . LEU B 1 152 ? -3.408 20.438 6.703 1 95.94 152 LEU B N 1
ATOM 3202 C CA . LEU B 1 152 ? -2.352 21.375 7.062 1 95.94 152 LEU B CA 1
ATOM 3203 C C . LEU B 1 152 ? -1.657 21.906 5.812 1 95.94 152 LEU B C 1
ATOM 3205 O O . LEU B 1 152 ? -1.362 23.109 5.73 1 95.94 152 LEU B O 1
ATOM 3209 N N . LEU B 1 153 ? -1.374 21.094 4.855 1 96.06 153 LEU B N 1
ATOM 3210 C CA . LEU B 1 153 ? -0.788 21.5 3.584 1 96.06 153 LEU B CA 1
ATOM 3211 C C . LEU B 1 153 ? -1.648 22.562 2.906 1 96.06 153 LEU B C 1
ATOM 3213 O O . LEU B 1 153 ? -1.133 23.578 2.436 1 96.06 153 LEU B O 1
ATOM 3217 N N . ASN B 1 154 ? -2.895 22.328 2.914 1 94.81 154 ASN B N 1
ATOM 3218 C CA . ASN B 1 154 ? -3.834 23.266 2.309 1 94.81 154 ASN B CA 1
ATOM 3219 C C . ASN B 1 154 ? -3.826 24.609 3.025 1 94.81 154 ASN B C 1
ATOM 3221 O O . ASN B 1 154 ? -3.9 25.672 2.385 1 94.81 154 ASN B O 1
ATOM 3225 N N . ILE B 1 155 ? -3.666 24.516 4.309 1 93 155 ILE B N 1
ATOM 3226 C CA . ILE B 1 155 ? -3.734 25.719 5.129 1 93 155 ILE B CA 1
ATOM 3227 C C . ILE B 1 155 ? -2.43 26.516 5 1 93 155 ILE B C 1
ATOM 3229 O O . ILE B 1 155 ? -2.447 27.734 4.871 1 93 155 ILE B O 1
ATOM 3233 N N . VAL B 1 156 ? -1.314 25.875 4.906 1 94.88 156 VAL B N 1
ATOM 3234 C CA . VAL B 1 156 ? -0.045 26.562 5.121 1 94.88 156 VAL B CA 1
ATOM 3235 C C . VAL B 1 156 ? 0.642 26.797 3.779 1 94.88 156 VAL B C 1
ATOM 3237 O O . VAL B 1 156 ? 1.368 27.781 3.617 1 94.88 156 VAL B O 1
ATOM 3240 N N . LEU B 1 157 ? 0.384 25.938 2.799 1 95.06 157 LEU B N 1
ATOM 3241 C CA . LEU B 1 157 ? 1.237 26.016 1.619 1 95.06 157 LEU B CA 1
ATOM 3242 C C . LEU B 1 157 ? 0.406 26.266 0.365 1 95.06 157 LEU B C 1
ATOM 3244 O O . LEU B 1 157 ? 0.942 26.672 -0.668 1 95.06 157 LEU B O 1
ATOM 3248 N N . LYS B 1 158 ? -0.835 26.094 0.37 1 93.31 158 LYS B N 1
ATOM 3249 C CA . LYS B 1 158 ? -1.634 26.094 -0.853 1 93.31 158 LYS B CA 1
ATOM 3250 C C . LYS B 1 158 ? -1.631 27.469 -1.517 1 93.31 158 LYS B C 1
ATOM 3252 O O . LYS B 1 158 ? -1.643 27.562 -2.746 1 93.31 158 LYS B O 1
ATOM 3257 N N . SER B 1 159 ? -1.693 28.5 -0.718 1 91.06 159 SER B N 1
ATOM 3258 C CA . SER B 1 159 ? -1.722 29.859 -1.266 1 91.06 159 SER B CA 1
ATOM 3259 C C . SER B 1 159 ? -0.502 30.125 -2.143 1 91.06 159 SER B C 1
ATOM 3261 O O . SER B 1 159 ? -0.618 30.734 -3.205 1 91.06 159 SER B O 1
ATOM 3263 N N . GLU B 1 160 ? 0.617 29.703 -1.812 1 91.69 160 GLU B N 1
ATOM 3264 C CA . GLU B 1 160 ? 1.862 29.953 -2.531 1 91.69 160 GLU B CA 1
ATOM 3265 C C . GLU B 1 160 ? 2.111 28.875 -3.592 1 91.69 160 GLU B C 1
ATOM 3267 O O . GLU B 1 160 ? 2.678 29.172 -4.648 1 91.69 160 GLU B O 1
ATOM 3272 N N . PHE B 1 161 ? 1.744 27.656 -3.285 1 93.19 161 PHE B N 1
ATOM 3273 C CA . PHE B 1 161 ? 2.039 26.516 -4.16 1 93.19 161 PHE B CA 1
ATOM 3274 C C . PHE B 1 161 ? 0.78 25.719 -4.445 1 93.19 161 PHE B C 1
ATOM 3276 O O . PHE B 1 161 ? 0.712 24.531 -4.121 1 93.19 161 PHE B O 1
ATOM 3283 N N . PRO B 1 162 ? -0.17 26.234 -5.105 1 93.19 162 PRO B N 1
ATOM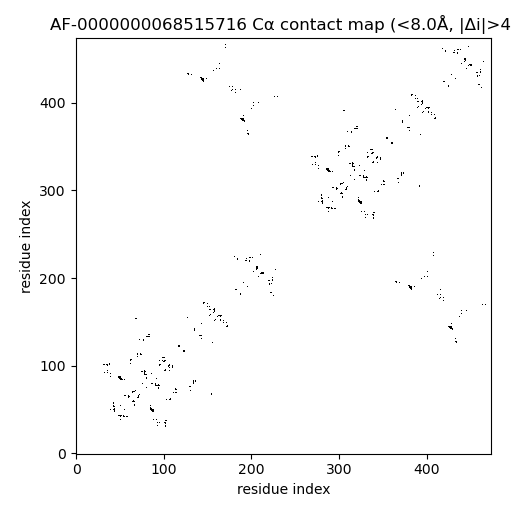 3284 C CA . PRO B 1 162 ? -1.466 25.562 -5.242 1 93.19 162 PRO B CA 1
ATOM 3285 C C . PRO B 1 162 ? -1.375 24.266 -6.027 1 93.19 162 PRO B C 1
ATOM 3287 O O . PRO B 1 162 ? -1.926 23.234 -5.605 1 93.19 162 PRO B O 1
ATOM 3290 N N . ASN B 1 163 ? -0.627 24.25 -7.109 1 91 163 ASN B N 1
ATOM 3291 C CA . ASN B 1 163 ? -0.544 23.047 -7.949 1 91 163 ASN B CA 1
ATOM 3292 C C . ASN B 1 163 ? 0.231 21.938 -7.258 1 91 163 ASN B C 1
ATOM 3294 O O . ASN B 1 163 ? -0.192 20.781 -7.277 1 91 163 ASN B O 1
ATOM 3298 N N . GLN B 1 164 ? 1.317 22.281 -6.656 1 91.75 164 GLN B N 1
ATOM 3299 C CA . GLN B 1 164 ? 2.154 21.312 -5.961 1 91.75 164 GLN B CA 1
ATOM 3300 C C . GLN B 1 164 ? 1.395 20.656 -4.816 1 91.75 164 GLN B C 1
ATOM 3302 O O . GLN B 1 164 ? 1.456 19.438 -4.641 1 91.75 164 GLN B O 1
ATOM 3307 N N . VAL B 1 165 ? 0.65 21.484 -4.082 1 93.75 165 VAL B N 1
ATOM 3308 C CA . VAL B 1 165 ? -0.122 20.969 -2.955 1 93.75 165 VAL B CA 1
ATOM 3309 C C . VAL B 1 165 ? -1.207 20.031 -3.461 1 93.75 165 VAL B C 1
ATOM 3311 O O . VAL B 1 165 ? -1.419 18.953 -2.891 1 93.75 165 VAL B O 1
ATOM 3314 N N . ASN B 1 166 ? -1.851 20.438 -4.535 1 92.62 166 ASN B N 1
ATOM 3315 C CA . ASN B 1 166 ? -2.898 19.594 -5.09 1 92.62 166 ASN B CA 1
ATOM 3316 C C . ASN B 1 166 ? -2.355 18.219 -5.484 1 92.62 166 ASN B C 1
ATOM 3318 O O . ASN B 1 166 ? -2.971 17.188 -5.184 1 92.62 166 ASN B O 1
ATOM 3322 N N . LEU B 1 167 ? -1.24 18.188 -6.133 1 88.81 167 LEU B N 1
ATOM 3323 C CA . LEU B 1 167 ? -0.637 16.938 -6.586 1 88.81 167 LEU B CA 1
ATOM 3324 C C . LEU B 1 167 ? -0.179 16.094 -5.398 1 88.81 167 LEU B C 1
ATOM 3326 O O . LEU B 1 167 ? -0.383 14.883 -5.379 1 88.81 167 LEU B O 1
ATOM 3330 N N . LEU B 1 168 ? 0.473 16.734 -4.414 1 91.38 168 LEU B N 1
ATOM 3331 C CA . LEU B 1 168 ? 0.951 16 -3.244 1 91.38 168 LEU B CA 1
ATOM 3332 C C . LEU B 1 168 ? -0.215 15.422 -2.449 1 91.38 168 LEU B C 1
ATOM 3334 O O . LEU B 1 168 ? -0.159 14.273 -2.004 1 91.38 168 LEU B O 1
ATOM 3338 N N . VAL B 1 169 ? -1.268 16.234 -2.242 1 91.5 169 VAL B N 1
ATOM 3339 C CA . VAL B 1 169 ? -2.453 15.773 -1.522 1 91.5 169 VAL B CA 1
ATOM 3340 C C . VAL B 1 169 ? -3.074 14.586 -2.252 1 91.5 169 VAL B C 1
ATOM 3342 O O . VAL B 1 169 ? -3.473 13.602 -1.622 1 91.5 169 VAL B O 1
ATOM 3345 N N . GLU B 1 170 ? -3.178 14.656 -3.541 1 86.56 170 GLU B N 1
ATOM 3346 C CA . GLU B 1 170 ? -3.672 13.531 -4.332 1 86.56 170 GLU B CA 1
ATOM 3347 C C . GLU B 1 170 ? -2.822 12.289 -4.109 1 86.56 170 GLU B C 1
ATOM 3349 O O . GLU B 1 170 ? -3.355 11.203 -3.873 1 86.56 170 GLU B O 1
ATOM 3354 N N . TYR B 1 171 ? -1.538 12.438 -4.199 1 84.69 171 TYR B N 1
ATOM 3355 C CA . TYR B 1 171 ? -0.597 11.344 -3.994 1 84.69 171 TYR B CA 1
ATOM 3356 C C . TYR B 1 171 ? -0.808 10.688 -2.633 1 84.69 171 TYR B C 1
ATOM 3358 O O . TYR B 1 171 ? -0.881 9.461 -2.531 1 84.69 171 TYR B O 1
ATOM 3366 N N . LEU B 1 172 ? -0.871 11.516 -1.565 1 85.56 172 LEU B N 1
ATOM 3367 C CA . LEU B 1 172 ? -1.011 11.016 -0.203 1 85.56 172 LEU B CA 1
ATOM 3368 C C . LEU B 1 172 ? -2.342 10.289 -0.024 1 85.56 172 LEU B C 1
ATOM 3370 O O . LEU B 1 172 ? -2.398 9.234 0.605 1 85.56 172 LEU B O 1
ATOM 3374 N N . LYS B 1 173 ? -3.398 10.836 -0.575 1 84.25 173 LYS B N 1
ATOM 3375 C CA . LYS B 1 173 ? -4.723 10.234 -0.455 1 84.25 173 LYS B CA 1
ATOM 3376 C C . LYS B 1 173 ? -4.793 8.906 -1.208 1 84.25 173 LYS B C 1
ATOM 3378 O O . LYS B 1 173 ? -5.363 7.934 -0.71 1 84.25 173 LYS B O 1
ATOM 3383 N N . VAL B 1 174 ? -4.277 8.859 -2.41 1 76.75 174 VAL B N 1
ATOM 3384 C CA . VAL B 1 174 ? -4.23 7.625 -3.191 1 76.75 174 VAL B CA 1
ATOM 3385 C C . VAL B 1 174 ? -3.424 6.566 -2.439 1 76.75 174 VAL B C 1
ATOM 3387 O O . VAL B 1 174 ? -3.822 5.402 -2.383 1 76.75 174 VAL B O 1
ATOM 3390 N N . GLY B 1 175 ? -2.27 7.027 -1.923 1 74.12 175 GLY B N 1
ATOM 3391 C CA . GLY B 1 175 ? -1.457 6.109 -1.138 1 74.12 175 GLY B CA 1
ATOM 3392 C C . GLY B 1 175 ? -2.193 5.531 0.055 1 74.12 175 GLY B C 1
ATOM 3393 O O . GLY B 1 175 ? -2.125 4.328 0.31 1 74.12 175 GLY B O 1
ATOM 3394 N N . LYS B 1 176 ? -2.881 6.406 0.758 1 75.56 176 LYS B N 1
ATOM 3395 C CA . LYS B 1 176 ? -3.664 5.969 1.91 1 75.56 176 LYS B CA 1
ATOM 3396 C C . LYS B 1 176 ? -4.73 4.961 1.498 1 75.56 176 LYS B C 1
ATOM 3398 O O . LYS B 1 176 ? -4.93 3.947 2.172 1 75.56 176 LYS B O 1
ATOM 3403 N N . GLN B 1 177 ? -5.41 5.223 0.473 1 72.38 177 GLN B N 1
ATOM 3404 C CA . GLN B 1 177 ? -6.449 4.336 -0.042 1 72.38 177 GLN B CA 1
ATOM 3405 C C . GLN B 1 177 ? -5.863 2.99 -0.459 1 72.38 177 GLN B C 1
ATOM 3407 O O . GLN B 1 177 ? -6.418 1.938 -0.136 1 72.38 177 GLN B O 1
ATOM 3412 N N . LEU B 1 178 ? -4.797 3.133 -1.188 1 66.5 178 LEU B N 1
ATOM 3413 C CA . LEU B 1 178 ? -4.137 1.912 -1.636 1 66.5 178 LEU B CA 1
ATOM 3414 C C . LEU B 1 178 ? -3.625 1.104 -0.449 1 66.5 178 LEU B C 1
ATOM 3416 O O . LEU B 1 178 ? -3.699 -0.127 -0.451 1 66.5 178 LEU B O 1
ATOM 3420 N N . PHE B 1 179 ? -3.121 1.808 0.499 1 67.25 179 PHE B N 1
ATOM 3421 C CA . PHE B 1 179 ? -2.68 1.156 1.726 1 67.25 179 PHE B CA 1
ATOM 3422 C C . PHE B 1 179 ? -3.83 0.408 2.387 1 67.25 179 PHE B C 1
ATOM 3424 O O . PHE B 1 179 ? -3.678 -0.748 2.787 1 67.25 179 PHE B O 1
ATOM 3431 N N . LYS B 1 180 ? -4.934 1.039 2.561 1 63.03 180 LYS B N 1
ATOM 3432 C CA . LYS B 1 180 ? -6.105 0.404 3.152 1 63.03 180 LYS B CA 1
ATOM 3433 C C . LYS B 1 180 ? -6.5 -0.853 2.379 1 63.03 180 LYS B C 1
ATOM 3435 O O . LYS B 1 180 ? -6.852 -1.87 2.979 1 63.03 180 LYS B O 1
ATOM 3440 N N . LEU B 1 181 ? -6.371 -0.73 1.188 1 58.81 181 LEU B N 1
ATOM 3441 C CA . LEU B 1 181 ? -6.754 -1.841 0.323 1 58.81 181 LEU B CA 1
ATOM 3442 C C . LEU B 1 181 ? -5.75 -2.984 0.433 1 58.81 181 LEU B C 1
ATOM 3444 O O . LEU B 1 181 ? -6.141 -4.156 0.454 1 58.81 181 LEU B O 1
ATOM 3448 N N . ILE B 1 182 ? -4.551 -2.533 0.48 1 57.16 182 ILE B N 1
ATOM 3449 C CA . ILE B 1 182 ? -3.486 -3.533 0.482 1 57.16 182 ILE B CA 1
ATOM 3450 C C . ILE B 1 182 ? -3.307 -4.09 1.892 1 57.16 182 ILE B C 1
ATOM 3452 O O . ILE B 1 182 ? -3.104 -5.293 2.068 1 57.16 182 ILE B O 1
ATOM 3456 N N . TYR B 1 183 ? -3.213 -3.242 2.836 1 54.38 183 TYR B N 1
ATOM 3457 C CA . TYR B 1 183 ? -2.971 -3.662 4.211 1 54.38 183 TYR B CA 1
ATOM 3458 C C . TYR B 1 183 ? -4.094 -4.562 4.711 1 54.38 183 TYR B C 1
ATOM 3460 O O . TYR B 1 183 ? -3.855 -5.492 5.484 1 54.38 183 TYR B O 1
ATOM 3468 N N . VAL B 1 184 ? -5.289 -3.959 4.555 1 49.38 184 VAL B N 1
ATOM 3469 C CA . VAL B 1 184 ? -6.34 -4.883 4.965 1 49.38 184 VAL B CA 1
ATOM 3470 C C . VAL B 1 184 ? -6.062 -6.27 4.395 1 49.38 184 VAL B C 1
ATOM 3472 O O . VAL B 1 184 ? -6.438 -7.281 4.996 1 49.38 184 VAL B O 1
ATOM 3475 N N . GLN B 1 185 ? -5.504 -6.219 3.311 1 46.75 185 GLN B N 1
ATOM 3476 C CA . GLN B 1 185 ? -5.129 -7.535 2.801 1 46.75 185 GLN B CA 1
ATOM 3477 C C . GLN B 1 185 ? -3.855 -8.039 3.473 1 46.75 185 GLN B C 1
ATOM 3479 O O . GLN B 1 185 ? -2.809 -7.395 3.396 1 46.75 185 GLN B O 1
ATOM 3484 N N . ASN B 1 186 ? -4.027 -8.32 4.707 1 48.25 186 ASN B N 1
ATOM 3485 C CA . ASN B 1 186 ? -2.883 -8.812 5.469 1 48.25 186 ASN B CA 1
ATOM 3486 C C . ASN B 1 186 ? -1.643 -8.953 4.59 1 48.25 186 ASN B C 1
ATOM 3488 O O . ASN B 1 186 ? -0.761 -8.094 4.613 1 48.25 186 ASN B O 1
ATOM 3492 N N . ASP B 1 187 ? -1.314 -10.289 4.309 1 48.22 187 ASP B N 1
ATOM 3493 C CA . ASP B 1 187 ? -0.101 -10.898 3.775 1 48.22 187 ASP B CA 1
ATOM 3494 C C . ASP B 1 187 ? 0.068 -10.578 2.291 1 48.22 187 ASP B C 1
ATOM 3496 O O . ASP B 1 187 ? -0.142 -11.445 1.438 1 48.22 187 ASP B O 1
ATOM 3500 N N . TYR B 1 188 ? -0.246 -9.492 1.861 1 52.47 188 TYR B N 1
ATOM 3501 C CA . TYR B 1 188 ? -0.198 -9.227 0.427 1 52.47 188 TYR B CA 1
ATOM 3502 C C . TYR B 1 188 ? 1.163 -9.594 -0.151 1 52.47 188 TYR B C 1
ATOM 3504 O O . TYR B 1 188 ? 1.465 -9.266 -1.301 1 52.47 188 TYR B O 1
ATOM 3512 N N . ARG B 1 189 ? 1.932 -10.047 0.622 1 68.69 189 ARG B N 1
ATOM 3513 C CA . ARG B 1 189 ? 3.172 -10.578 0.072 1 68.69 189 ARG B CA 1
ATOM 3514 C C . ARG B 1 189 ? 2.955 -11.977 -0.503 1 68.69 189 ARG B C 1
ATOM 3516 O O . ARG B 1 189 ? 3.744 -12.445 -1.326 1 68.69 189 ARG B O 1
ATOM 3523 N N . ALA B 1 190 ? 1.753 -12.414 -0.158 1 79.56 190 ALA B N 1
ATOM 3524 C CA . ALA B 1 190 ? 1.518 -13.797 -0.56 1 79.56 190 ALA B CA 1
ATOM 3525 C C . ALA B 1 190 ? 0.024 -14.102 -0.633 1 79.56 190 ALA B C 1
ATOM 3527 O O . ALA B 1 190 ? -0.794 -13.352 -0.091 1 79.56 190 ALA B O 1
ATOM 3528 N N . LEU B 1 191 ? -0.38 -14.953 -1.521 1 88.56 191 LEU B N 1
ATOM 3529 C CA . LEU B 1 191 ? -1.766 -15.383 -1.683 1 88.56 191 LEU B CA 1
ATOM 3530 C C . LEU B 1 191 ? -1.967 -16.797 -1.142 1 88.56 191 LEU B C 1
ATOM 3532 O O . LEU B 1 191 ? -1.086 -17.641 -1.275 1 88.56 191 LEU B O 1
ATOM 3536 N N . ASN B 1 192 ? -3.113 -17.016 -0.539 1 89.75 192 ASN B N 1
ATOM 3537 C CA . ASN B 1 192 ? -3.451 -18.328 -0.024 1 89.75 192 ASN B CA 1
ATOM 3538 C C . ASN B 1 192 ? -4.355 -19.094 -0.987 1 89.75 192 ASN B C 1
ATOM 3540 O O . ASN B 1 192 ? -4.723 -18.578 -2.043 1 89.75 192 ASN B O 1
ATOM 3544 N N . MET B 1 193 ? -4.723 -20.375 -0.64 1 93.62 193 MET B N 1
ATOM 3545 C CA . MET B 1 193 ? -5.488 -21.297 -1.478 1 93.62 193 MET B CA 1
ATOM 3546 C C . MET B 1 193 ? -6.875 -20.734 -1.776 1 93.62 193 MET B C 1
ATOM 3548 O O . MET B 1 193 ? -7.371 -20.859 -2.896 1 93.62 193 MET B O 1
ATOM 3552 N N . ASP B 1 194 ? -7.465 -20.156 -0.848 1 90.94 194 ASP B N 1
ATOM 3553 C CA . ASP B 1 194 ? -8.805 -19.609 -1.038 1 90.94 194 ASP B CA 1
ATOM 3554 C C . ASP B 1 194 ? -8.805 -18.5 -2.098 1 90.94 194 ASP B C 1
ATOM 3556 O O . ASP B 1 194 ? -9.688 -18.469 -2.955 1 90.94 194 ASP B O 1
ATOM 3560 N N . GLN B 1 195 ? -7.848 -17.703 -2.006 1 89 195 GLN B N 1
ATOM 3561 C CA . GLN B 1 195 ? -7.703 -16.625 -2.984 1 89 195 GLN B CA 1
ATOM 3562 C C . GLN B 1 195 ? -7.418 -17.188 -4.375 1 89 195 GLN B C 1
ATOM 3564 O O . GLN B 1 195 ? -8.008 -16.75 -5.363 1 89 195 GLN B O 1
ATOM 3569 N N . TRP B 1 196 ? -6.527 -18.172 -4.457 1 94.62 196 TRP B N 1
ATOM 3570 C CA . TRP B 1 196 ? -6.215 -18.844 -5.707 1 94.62 196 TRP B CA 1
ATOM 3571 C C . TRP B 1 196 ? -7.469 -19.438 -6.336 1 94.62 196 TRP B C 1
ATOM 3573 O O . TRP B 1 196 ? -7.762 -19.188 -7.508 1 94.62 196 TRP B O 1
ATOM 3583 N N . ARG B 1 197 ? -8.234 -20.062 -5.613 1 95.19 197 ARG B N 1
ATOM 3584 C CA . ARG B 1 197 ? -9.453 -20.688 -6.102 1 95.19 197 ARG B CA 1
ATOM 3585 C C . ARG B 1 197 ? -10.484 -19.656 -6.527 1 95.19 197 ARG B C 1
ATOM 3587 O O . ARG B 1 197 ? -11.219 -19.859 -7.492 1 95.19 197 ARG B O 1
ATOM 3594 N N . SER B 1 198 ? -10.508 -18.594 -5.863 1 93.19 198 SER B N 1
ATOM 3595 C CA . SER B 1 198 ? -11.492 -17.562 -6.148 1 93.19 198 SER B CA 1
ATOM 3596 C C . SER B 1 198 ? -11.258 -16.938 -7.516 1 93.19 198 SER B C 1
ATOM 3598 O O . SER B 1 198 ? -12.203 -16.5 -8.18 1 93.19 198 SER B O 1
ATOM 3600 N N . PHE B 1 199 ? -10.016 -16.875 -7.969 1 94.44 199 PHE B N 1
ATOM 3601 C CA . PHE B 1 199 ? -9.703 -16.312 -9.273 1 94.44 199 PHE B CA 1
ATOM 3602 C C . PHE B 1 199 ? -10.375 -17.109 -10.391 1 94.44 199 PHE B C 1
ATOM 3604 O O . PHE B 1 199 ? -11.031 -16.531 -11.266 1 94.44 199 PHE B O 1
ATOM 3611 N N . TYR B 1 200 ? -10.203 -18.406 -10.32 1 95 200 TYR B N 1
ATOM 3612 C CA . TYR B 1 200 ? -10.805 -19.266 -11.336 1 95 200 TYR B CA 1
ATOM 3613 C C . TYR B 1 200 ? -12.32 -19.141 -11.328 1 95 200 TYR B C 1
ATOM 3615 O O . TYR B 1 200 ? -12.945 -19.016 -12.383 1 95 200 TYR B O 1
ATOM 3623 N N . ARG B 1 201 ? -12.898 -19.172 -10.148 1 93.44 201 ARG B N 1
ATOM 3624 C CA . ARG B 1 201 ? -14.344 -19 -10.023 1 93.44 201 ARG B CA 1
ATOM 3625 C C . ARG B 1 201 ? -14.789 -17.672 -10.625 1 93.44 201 ARG B C 1
ATOM 3627 O O . ARG B 1 201 ? -15.797 -17.625 -11.336 1 93.44 201 ARG B O 1
ATOM 3634 N N . PHE B 1 202 ? -14.078 -16.625 -10.32 1 94.12 202 PHE B N 1
ATOM 3635 C CA . PHE B 1 202 ? -14.383 -15.289 -10.812 1 94.12 202 PHE B CA 1
ATOM 3636 C C . PHE B 1 202 ? -14.352 -15.258 -12.336 1 94.12 202 PHE B C 1
ATOM 3638 O O . PHE B 1 202 ? -15.25 -14.688 -12.969 1 94.12 202 PHE B O 1
ATOM 3645 N N . PHE B 1 203 ? -13.344 -15.859 -12.938 1 91.75 203 PHE B N 1
ATOM 3646 C CA . PHE B 1 203 ? -13.195 -15.883 -14.383 1 91.75 203 PHE B CA 1
ATOM 3647 C C . PHE B 1 203 ? -14.344 -16.641 -15.039 1 91.75 203 PHE B C 1
ATOM 3649 O O . PHE B 1 203 ? -14.789 -16.281 -16.125 1 91.75 203 PHE B O 1
ATOM 3656 N N . LYS B 1 204 ? -14.805 -17.656 -14.383 1 91.06 204 LYS B N 1
ATOM 3657 C CA . LYS B 1 204 ? -15.875 -18.484 -14.938 1 91.06 204 LYS B CA 1
ATOM 3658 C C . LYS B 1 204 ? -17.234 -17.812 -14.773 1 91.06 204 LYS B C 1
ATOM 3660 O O . LYS B 1 204 ? -18.078 -17.906 -15.664 1 91.06 204 LYS B O 1
ATOM 3665 N N . GLU B 1 205 ? -17.438 -17.078 -13.68 1 91.31 205 GLU B N 1
ATOM 3666 C CA . GLU B 1 205 ? -18.781 -16.641 -13.312 1 91.31 205 GLU B CA 1
ATOM 3667 C C . GLU B 1 205 ? -19.031 -15.203 -13.742 1 91.31 205 GLU B C 1
ATOM 3669 O O . GLU B 1 205 ? -20.188 -14.805 -13.945 1 91.31 205 GLU B O 1
ATOM 3674 N N . VAL B 1 206 ? -18.016 -14.438 -13.781 1 89.25 206 VAL B N 1
ATOM 3675 C CA . VAL B 1 206 ? -18.219 -13.008 -14 1 89.25 206 VAL B CA 1
ATOM 3676 C C . VAL B 1 206 ? -17.766 -12.625 -15.406 1 89.25 206 VAL B C 1
ATOM 3678 O O . VAL B 1 206 ? -16.703 -13.031 -15.859 1 89.25 206 VAL B O 1
ATOM 3681 N N . ASP B 1 207 ? -18.609 -11.805 -16.062 1 85.12 207 ASP B N 1
ATOM 3682 C CA . ASP B 1 207 ? -18.312 -11.297 -17.391 1 85.12 207 ASP B CA 1
ATOM 3683 C C . ASP B 1 207 ? -17.438 -10.039 -17.328 1 85.12 207 ASP B C 1
ATOM 3685 O O . ASP B 1 207 ? -17.844 -9.039 -16.719 1 85.12 207 ASP B O 1
ATOM 3689 N N . PHE B 1 208 ? -16.297 -10.109 -17.969 1 80.12 208 PHE B N 1
ATOM 3690 C CA . PHE B 1 208 ? -15.32 -9.031 -17.875 1 80.12 208 PHE B CA 1
ATOM 3691 C C . PHE B 1 208 ? -15.68 -7.879 -18.812 1 80.12 208 PHE B C 1
ATOM 3693 O O . PHE B 1 208 ? -15.086 -6.805 -18.734 1 80.12 208 PHE B O 1
ATOM 3700 N N . HIS B 1 209 ? -16.672 -8.039 -19.656 1 77.69 209 HIS B N 1
ATOM 3701 C CA . HIS B 1 209 ? -17.094 -6.973 -20.562 1 77.69 209 HIS B CA 1
ATOM 3702 C C . HIS B 1 209 ? -17.812 -5.867 -19.797 1 77.69 209 HIS B C 1
ATOM 3704 O O . HIS B 1 209 ? -17.578 -4.68 -20.031 1 77.69 209 HIS B O 1
ATOM 3710 N N . ASP B 1 210 ? -18.672 -6.191 -18.859 1 76.94 210 ASP B N 1
ATOM 3711 C CA . ASP B 1 210 ? -19.422 -5.125 -18.203 1 76.94 210 ASP B CA 1
ATOM 3712 C C . ASP B 1 210 ? -19.438 -5.32 -16.688 1 76.94 210 ASP B C 1
ATOM 3714 O O . ASP B 1 210 ? -19.906 -4.453 -15.953 1 76.94 210 ASP B O 1
ATOM 3718 N N . LEU B 1 211 ? -18.844 -6.27 -16.188 1 79.5 211 LEU B N 1
ATOM 3719 C CA . LEU B 1 211 ? -18.781 -6.586 -14.758 1 79.5 211 LEU B CA 1
ATOM 3720 C C . LEU B 1 211 ? -20.156 -6.5 -14.117 1 79.5 211 LEU B C 1
ATOM 3722 O O . LEU B 1 211 ? -20.266 -6.352 -12.898 1 79.5 211 LEU B O 1
ATOM 3726 N N . GLU B 1 212 ? -21.234 -6.5 -14.883 1 76.94 212 GLU B N 1
ATOM 3727 C CA . GLU B 1 212 ? -22.594 -6.305 -14.391 1 76.94 212 GLU B CA 1
ATOM 3728 C C . GLU B 1 212 ? -23.031 -7.461 -13.5 1 76.94 212 GLU B C 1
ATOM 3730 O O . GLU B 1 212 ? -23.812 -7.27 -12.562 1 76.94 212 GLU B O 1
ATOM 3735 N N . ASN B 1 213 ? -22.5 -8.539 -13.789 1 81.06 213 ASN B N 1
ATOM 3736 C CA . ASN B 1 213 ? -22.922 -9.719 -13.055 1 81.06 213 ASN B CA 1
ATOM 3737 C C . ASN B 1 213 ? -22.109 -9.906 -11.773 1 81.06 213 ASN B C 1
ATOM 3739 O O . ASN B 1 213 ? -22.297 -10.891 -11.055 1 81.06 213 ASN B O 1
ATOM 3743 N N . TYR B 1 214 ? -21.172 -8.984 -11.609 1 86.12 214 TYR B N 1
ATOM 3744 C CA . TYR B 1 214 ? -20.438 -9.086 -10.359 1 86.12 214 TYR B CA 1
ATOM 3745 C C . TYR B 1 214 ? -21.25 -8.523 -9.195 1 86.12 214 TYR B C 1
ATOM 3747 O O . TYR B 1 214 ? -21.672 -7.359 -9.227 1 86.12 214 TYR B O 1
ATOM 3755 N N . ASP B 1 215 ? -21.609 -9.352 -8.25 1 83.38 215 ASP B N 1
ATOM 3756 C CA . ASP B 1 215 ? -22.328 -9 -7.035 1 83.38 215 ASP B CA 1
ATOM 3757 C C . ASP B 1 215 ? -21.422 -9.086 -5.809 1 83.38 215 ASP B C 1
ATOM 3759 O O . ASP B 1 215 ? -21.094 -10.18 -5.352 1 83.38 215 ASP B O 1
ATOM 3763 N N . SER B 1 216 ? -21.078 -8.016 -5.234 1 78.75 216 SER B N 1
ATOM 3764 C CA . SER B 1 216 ? -20.141 -7.93 -4.121 1 78.75 216 SER B CA 1
ATOM 3765 C C . SER B 1 216 ? -20.703 -8.586 -2.869 1 78.75 216 SER B C 1
ATOM 3767 O O . SER B 1 216 ? -19.969 -8.859 -1.917 1 78.75 216 SER B O 1
ATOM 3769 N N . SER B 1 217 ? -22.031 -8.867 -2.947 1 80.56 217 SER B N 1
ATOM 3770 C CA . SER B 1 217 ? -22.656 -9.5 -1.788 1 80.56 217 SER B CA 1
ATOM 3771 C C . SER B 1 217 ? -22.391 -11 -1.768 1 80.56 217 SER B C 1
ATOM 3773 O O . SER B 1 217 ? -22.594 -11.664 -0.749 1 80.56 217 SER B O 1
ATOM 3775 N N . GLN B 1 218 ? -21.906 -11.516 -2.871 1 81.88 218 GLN B N 1
ATOM 3776 C CA . GLN B 1 218 ? -21.531 -12.93 -2.92 1 81.88 218 GLN B CA 1
ATOM 3777 C C . GLN B 1 218 ? -20.266 -13.188 -2.109 1 81.88 218 GLN B C 1
ATOM 3779 O O . GLN B 1 218 ? -19.547 -12.25 -1.753 1 81.88 218 GLN B O 1
ATOM 3784 N N . ALA B 1 219 ? -20.016 -14.414 -1.714 1 86.88 219 ALA B N 1
ATOM 3785 C CA . ALA B 1 219 ? -18.891 -14.789 -0.869 1 86.88 219 ALA B CA 1
ATOM 3786 C C . ALA B 1 219 ? -17.578 -14.75 -1.655 1 86.88 219 ALA B C 1
ATOM 3788 O O . ALA B 1 219 ? -16.922 -15.781 -1.826 1 86.88 219 ALA B O 1
ATOM 3789 N N . TRP B 1 220 ? -17.266 -13.508 -2.18 1 87.56 220 TRP B N 1
ATOM 3790 C CA . TRP B 1 220 ? -15.969 -13.344 -2.826 1 87.56 220 TRP B CA 1
ATOM 3791 C C . TRP B 1 220 ? -14.883 -13.016 -1.803 1 87.56 220 TRP B C 1
ATOM 3793 O O . TRP B 1 220 ? -15.172 -12.43 -0.754 1 87.56 220 TRP B O 1
ATOM 3803 N N . THR B 1 221 ? -13.719 -13.445 -2.08 1 85.44 221 THR B N 1
ATOM 3804 C CA . THR B 1 221 ? -12.602 -13.008 -1.25 1 85.44 221 THR B CA 1
ATOM 3805 C C . THR B 1 221 ? -12.367 -11.508 -1.402 1 85.44 221 THR B C 1
ATOM 3807 O O . THR B 1 221 ? -12.602 -10.938 -2.473 1 85.44 221 THR B O 1
ATOM 3810 N N . VAL B 1 222 ? -11.859 -10.914 -0.395 1 79.94 222 VAL B N 1
ATOM 3811 C CA . VAL B 1 222 ? -11.609 -9.477 -0.362 1 79.94 222 VAL B CA 1
ATOM 3812 C C . VAL B 1 222 ? -10.75 -9.07 -1.56 1 79.94 222 VAL B C 1
ATOM 3814 O O . VAL B 1 222 ? -10.961 -8.008 -2.152 1 79.94 222 VAL B O 1
ATOM 3817 N N . ILE B 1 223 ? -9.82 -9.898 -1.983 1 83 223 ILE B N 1
ATOM 3818 C CA . ILE B 1 223 ? -8.914 -9.578 -3.078 1 83 223 ILE B CA 1
ATOM 3819 C C . ILE B 1 223 ? -9.695 -9.438 -4.379 1 83 223 ILE B C 1
ATOM 3821 O O . ILE B 1 223 ? -9.359 -8.617 -5.234 1 83 223 ILE B O 1
ATOM 3825 N N . ILE B 1 224 ? -10.75 -10.211 -4.566 1 87.5 224 ILE B N 1
ATOM 3826 C CA . ILE B 1 224 ? -11.57 -10.109 -5.766 1 87.5 224 ILE B CA 1
ATOM 3827 C C . ILE B 1 224 ? -12.336 -8.789 -5.762 1 87.5 224 ILE B C 1
ATOM 3829 O O . ILE B 1 224 ? -12.414 -8.109 -6.789 1 87.5 224 ILE B O 1
ATOM 3833 N N . ASP B 1 225 ? -12.891 -8.453 -4.621 1 82.31 225 ASP B N 1
ATOM 3834 C CA . ASP B 1 225 ? -13.57 -7.164 -4.504 1 82.31 225 ASP B CA 1
ATOM 3835 C C . ASP B 1 225 ? -12.648 -6.012 -4.887 1 82.31 225 ASP B C 1
ATOM 3837 O O . ASP B 1 225 ? -13.039 -5.117 -5.637 1 82.31 225 ASP B O 1
ATOM 3841 N N . ASN B 1 226 ? -11.492 -6.117 -4.371 1 80.69 226 ASN B N 1
ATOM 3842 C CA . ASN B 1 226 ? -10.516 -5.082 -4.668 1 80.69 226 ASN B CA 1
ATOM 3843 C C . ASN B 1 226 ? -10.141 -5.062 -6.148 1 80.69 226 ASN B C 1
ATOM 3845 O O . ASN B 1 226 ? -9.953 -3.996 -6.734 1 80.69 226 ASN B O 1
ATOM 3849 N N . PHE B 1 227 ? -10.023 -6.18 -6.699 1 85.81 227 PHE B N 1
ATOM 3850 C CA . PHE B 1 227 ? -9.688 -6.301 -8.117 1 85.81 227 PHE B CA 1
ATOM 3851 C C . PHE B 1 227 ? -10.781 -5.688 -8.984 1 85.81 227 PHE B C 1
ATOM 3853 O O . PHE B 1 227 ? -10.484 -4.957 -9.938 1 85.81 227 PHE B O 1
ATOM 3860 N N . VAL B 1 228 ? -11.984 -5.918 -8.648 1 85.94 228 VAL B N 1
ATOM 3861 C CA . VAL B 1 228 ? -13.117 -5.371 -9.391 1 85.94 228 VAL B CA 1
ATOM 3862 C C . VAL B 1 228 ? -13.109 -3.848 -9.305 1 85.94 228 VAL B C 1
ATOM 3864 O O . VAL B 1 228 ? -13.336 -3.158 -10.297 1 85.94 228 VAL B O 1
ATOM 3867 N N . GLU B 1 229 ? -12.898 -3.357 -8.094 1 79.62 229 GLU B N 1
ATOM 3868 C CA . GLU B 1 229 ? -12.812 -1.91 -7.918 1 79.62 229 GLU B CA 1
ATOM 3869 C C . GLU B 1 229 ? -11.703 -1.312 -8.781 1 79.62 229 G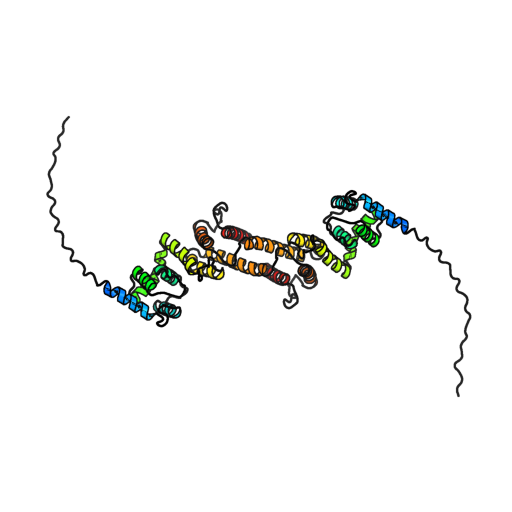LU B C 1
ATOM 3871 O O . GLU B 1 229 ? -11.883 -0.256 -9.391 1 79.62 229 GLU B O 1
ATOM 3876 N N . TRP B 1 230 ? -10.633 -1.928 -8.805 1 79 230 TRP B N 1
ATOM 3877 C CA . TRP B 1 230 ? -9.5 -1.503 -9.617 1 79 230 TRP B CA 1
ATOM 3878 C C . TRP B 1 230 ? -9.867 -1.502 -11.102 1 79 230 TRP B C 1
ATOM 3880 O O . TRP B 1 230 ? -9.508 -0.578 -11.836 1 79 230 TRP B O 1
ATOM 3890 N N . LEU B 1 231 ? -10.547 -2.582 -11.594 1 84.06 231 LEU B N 1
ATOM 3891 C CA . LEU B 1 231 ? -10.984 -2.674 -12.984 1 84.06 231 LEU B CA 1
ATOM 3892 C C . LEU B 1 231 ? -11.891 -1.501 -13.344 1 84.06 231 LEU B C 1
ATOM 3894 O O . LEU B 1 231 ? -11.758 -0.921 -14.422 1 84.06 231 LEU B O 1
ATOM 3898 N N . LYS B 1 232 ? -12.766 -1.229 -12.438 1 82.25 232 LYS B N 1
ATOM 3899 C CA . LYS B 1 232 ? -13.695 -0.129 -12.664 1 82.25 232 LYS B CA 1
ATOM 3900 C C . LYS B 1 232 ? -12.961 1.204 -12.773 1 82.25 232 LYS B C 1
ATOM 3902 O O . LYS B 1 232 ? -13.312 2.047 -13.602 1 82.25 232 LYS B O 1
ATOM 3907 N N . GLU B 1 233 ? -12.047 1.393 -11.922 1 73.62 233 GLU B N 1
ATOM 3908 C CA . GLU B 1 233 ? -11.258 2.621 -11.945 1 73.62 233 GLU B CA 1
ATOM 3909 C C . GLU B 1 233 ? -10.43 2.723 -13.219 1 73.62 233 GLU B C 1
ATOM 3911 O O . GLU B 1 233 ? -10.258 3.812 -13.773 1 73.62 233 GLU B O 1
ATOM 3916 N N . LYS B 1 234 ? -9.859 1.639 -13.656 1 74.06 234 LYS B N 1
ATOM 3917 C CA . LYS B 1 234 ? -9.062 1.596 -14.875 1 74.06 234 LYS B CA 1
ATOM 3918 C C . LYS B 1 234 ? -9.898 1.97 -16.094 1 74.06 234 LYS B C 1
ATOM 3920 O O . LYS B 1 234 ? -9.391 2.572 -17.047 1 74.06 234 LYS B O 1
ATOM 3925 N N . GLU B 1 235 ? -11.109 1.531 -16.094 1 68.81 235 GLU B N 1
ATOM 3926 C CA . GLU B 1 235 ? -12.008 1.822 -17.203 1 68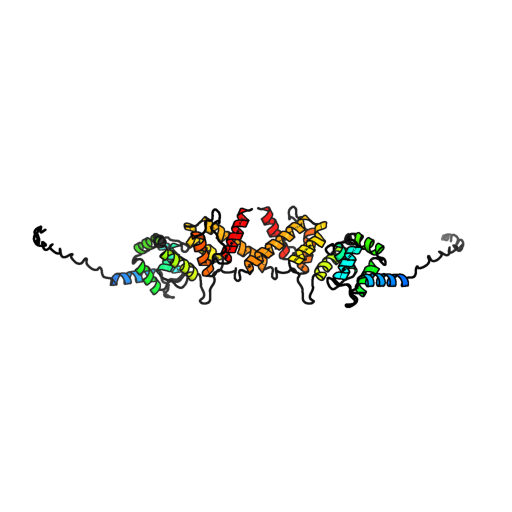.81 235 GLU B CA 1
ATOM 3927 C C . GLU B 1 235 ? -12.383 3.301 -17.234 1 68.81 235 GLU B C 1
ATOM 3929 O O . GLU B 1 235 ? -12.664 3.852 -18.312 1 68.81 235 GLU B O 1
ATOM 3934 N N . LYS B 1 236 ? -12.484 3.871 -16.109 1 62.53 236 LYS B N 1
ATOM 3935 C CA . LYS B 1 236 ? -12.828 5.289 -16.062 1 62.53 236 LYS B CA 1
ATOM 3936 C C . LYS B 1 236 ? -11.688 6.148 -16.609 1 62.53 236 LYS B C 1
ATOM 3938 O O . LYS B 1 236 ? -11.93 7.215 -17.172 1 62.53 236 LYS B O 1
ATOM 3943 N N . ASN B 1 237 ? -10.523 5.777 -16.5 1 52.06 237 ASN B N 1
ATOM 3944 C CA . ASN B 1 237 ? -9.383 6.551 -16.984 1 52.06 237 ASN B CA 1
ATOM 3945 C C . ASN B 1 237 ? -9.039 6.199 -18.438 1 52.06 237 ASN B C 1
ATOM 3947 O O . ASN B 1 237 ? -8.516 7.035 -19.172 1 52.06 237 ASN B O 1
#

Foldseek 3Di:
DDDDPDPDDDPDPPPPPPPPPDPPPPPDPVVQLVLLVVLQVVQADPVVQKRAQRSLVVLCVLLVHDCLALLVLLLCVQLVPQEPGIDHPSSSSSSCVSQVHRDSVSVSVSSVCSVVQCVPPVSLVSSLVSLQNNQQHDPPDDDDDLVVVLSSCCRRPCVPPVPVSVVVNVVSVVVVVVCVLVVVVPCNVDDDPLLVVLVVVCVVQADLPPSVRPDPPPPHDSVVVVVVVVSVVVVVD/DDDDDPPPDDDDDPDDPPPPPPPPPPPDPVVQLVLLVVLQVVQADPVVQKRAQRSVVVLCVLLVHDCLALLVLLLCVQLVPQEPRIGHSSSSSSSCVSQVHRDSVSVSVSSVCSVVQCVDPVSLVSSLVSLQNNQQHDPPDDDDDLVVVLSSCCRRPCVPPVPVSVVVNVVSVVVVVVCVLQVVVPPNVDDDPLLVVLVVVCVVQADLPPSVRPDPPPPHDSVVVVVVVVSVVVVVD

Radius of gyration: 42.25 Å; Cα contacts (8 Å, |Δi|>4): 446; chains: 2; bounding box: 134×151×67 Å

Secondary structure (DSSP, 8-state):
----------------------------HHHHHHHHHHHHHHH-BTTTTBB-HHHHHHHHHHHT--TTSHHHHHHHHHHT--STT-B-HHHHHHHHHHHT--SHHHHHHHHHTHHHHTTSHHHHHHHHHHHHHHT--STT--EEEHHHHHHHHHHHTTTT-HHHHHHHHHHHHHHHHHHHHHHSSTTTTEEEHHHHHHHHHHHHHS-TTT-TT--TTSS--HHHHHHHHHHHHHHH-/----------------------------HHHHHHHHHHHHHHH-BTTTTBB-HHHHHHHHHHHT--TTSHHHHHHHHHHT--STT-B-HHHHHHHHHHHT--SHHHHHHHHHTGGGGGGSHHHHHHHHHHHHHHT--STT--EEEHHHHHHHHHHHTTTT-HHHHHHHHHHHHHHHHHHHHHHSSTTTTEEEHHHHHHHHHHHHHS-TTT-TT--TTSS--HHHHHHHHHHHHHHH-

Organism: Arachis hypogaea (NCBI:txid3818)

Nearest PDB structures (foldseek):
  4gba-assembly2_B  TM=6.807E-01  e=5.665E-12  Homo sapiens
  4gba-assembly1_A  TM=6.903E-01  e=1.521E-11  Homo sapiens
  6xon-assembly1_A  TM=6.738E-01  e=1.679E-11  Tequatrovirus T4
  3kev-assembly1_A  TM=7.323E-01  e=3.093E-10  Galdieria sulphuraria
  5ufi-assembly3_C  TM=6.493E-01  e=5.770E-11  Homo sapiens

InterPro domains:
  IPR005176 Potentiating neddylation domain [PF03556] (106-230)
  IPR005176 Potentiating neddylation domain [PS51229] (31-232)
  IPR014764 Defective-in-cullin neddylation protein [PTHR12281] (16-236)
  IPR042460 DCN1-like, PONY binding domain [G3DSA:1.10.238.200] (121-237)